Protein 4A6H (pdb70)

B-factor: mean 25.06, std 12.43, range [6.2, 83.82]

Sequence (429 aa):
HPFTEIKSGFLERRSKFLKSYSKGYYVLTPNFLHEFKTADRKKDLVPVMSLALSECTVTEHSRKNSDAKFVLHAKQNGIIRRGHNWVFKADSYESMMSWFDNLKILTSHPFTEIKSGFLERRSKFLKSYSKGYYVLTPNFLHEFKTADRKKDLVPVMSLALSECTVTEHSRKNSDAKFVLHAKQNGIIRRGHNWVFKADSYESMMSWFDNLKILTSFTEIKSGFLERRSKFLKSYSKGYYVLTPNFLHEFKTADRKKDLVPVMSLALSECTVTEHSRKNSSDAKFVLHAKQNGIIRRGHNWVFKADSYESMMSWFDNLKILTSPFTEIKSGFLERRSKFLKSYSKGYYVLTPNFLHEFKTADRKKDLVPVMSLALSECTVTEHSRKSDAKFVLHAKQNGIIRRGHNWVFKADSYESMMSWFDNLKILTS

Radius of gyration: 22.87 Å; Cα contacts (8 Å, |Δi|>4): 1052; chains: 4; bounding box: 44×64×72 Å

CATH classification: 2.30.29.30

Secondary structure (DSSP, 8-state):
-----SEEEEEEEEETTTTEEEEEEEEE-SSEEEEESS--TTT--S-SEEEEGGGEEEEEEPPP----EEEEEESSSSSS-TT-EEEEE-SSHHHHHHHHHHHHHH--/-----SEEEEEEEEETTTTEEEEEEEEE-SSEEEEESS--TTT--S-SEEEEGGGEEEEEEPPP----EEEEEESSSSSS-TT-EEEEE-SSHHHHHHHHHHHHHH--/---SEEEEEEEEETTTTEEEEEEEEE-SSEEEEESSS-TTT--S-SEEEEGGGEEEEEEPPP-----EEEEEESSSSSS-TT-EEEEE-SSHHHHHHHHHHHHHHH-/----SEEEEEEEEETTTTEEEEEEEEE-SSEEEEESSS-TTT--S-SEEEEGGGEEEEEE------EEEEEESSSSSS-TT-EEEEE-SSHHHHHHHHHHHHHHH-

Nearest PDB structures (foldseek):
  4a6h-assembly1_B  TM=1.009E+00  e=3.354E-21  Saccharomyces cerevisiae
  4a5k-assembly1_C  TM=9.969E-01  e=6.074E-20  Saccharomyces cerevisiae
  4a6h-assembly1_C  TM=9.975E-01  e=1.655E-19  Saccharomyces cerevisiae
  4a6h-assembly1_D  TM=9.930E-01  e=2.187E-19  Saccharomyces cerevisiae
  4a6f-assembly1_A-2  TM=9.660E-01  e=4.427E-18  Saccharomyces cerevisiae

InterPro domains:
  IPR001849 Pleckstrin homology domain [PS50003] (468-581)
  IPR001849 Pleckstrin homology domain [SM00233] (469-583)
  IPR011993 PH-like domain superfamily [G3DSA:2.30.29.30] (464-583)
  IPR027267 AH/BAR domain superfamily [G3DSA:1.20.1270.60] (186-441)
  IPR027267 AH/BAR domain superfamily [SSF103657] (261-440)
  IPR043453 Slm1, PH domain [cd13311] (467-581)
  IPR046868 SLM1/RGC1-like, BAR-like domain [PF20400] (261-441)
  IPR046869 SLM1/RGC1-like, PH domain [PF20399] (459-532)

Solvent-accessible surface area: 21248 Å² total; per-residue (Å²): 81,30,38,3,65,18,46,34,16,89,1,53,45,101,23,158,173,119,187,53,68,39,139,2,41,0,13,0,4,12,25,13,0,2,14,6,159,68,44,67,64,122,146,37,12,59,19,63,19,6,5,15,4,71,31,7,31,18,76,114,62,22,214,110,158,97,36,2,59,1,19,0,47,2,90,50,73,36,60,8,170,135,39,68,76,58,25,0,46,9,123,35,48,111,27,0,40,39,4,18,29,15,0,29,3,26,14,41,90,31,26,2,56,19,45,33,17,94,2,53,42,101,26,90,176,127,163,54,69,39,141,1,24,0,0,0,3,6,31,15,0,2,10,0,148,54,42,65,50,130,147,17,6,58,19,93,19,7,4,13,4,71,21,7,31,18,74,115,66,20,192,98,137,99,39,2,50,1,20,0,46,3,85,37,80,37,60,7,175,136,40,99,79,60,25,0,44,9,122,40,50,102,28,0,39,39,4,17,30,15,0,30,3,3,15,38,96,1,63,34,46,38,17,94,2,56,52,89,38,144,174,142,174,54,66,65,140,2,25,0,14,0,7,3,9,1,0,2,18,6,166,63,44,74,82,158,62,27,14,57,18,78,21,8,6,6,4,23,9,5,36,13,74,117,53,21,203,97,112,127,93,23,3,66,1,21,0,45,2,91,39,97,36,61,8,158,98,39,66,71,61,22,0,47,10,124,40,48,97,27,0,39,42,4,18,68,24,0,74,65,8,13,105,48,113,14,62,51,47,39,17,93,1,56,53,83,36,140,172,141,171,55,65,65,142,3,36,0,21,0,6,7,11,1,0,3,19,20,120,67,50,70,71,127,109,30,15,58,18,83,21,8,4,6,3,22,8,6,33,17,77,112,54,22,204,164,99,51,3,62,1,19,0,47,3,87,39,88,26,55,7,151,102,41,100,71,59,24,0,46,9,119,40,50,95,28,0,40,41,3,11,70,24,0,120,66,9,12,103

GO terms:
  GO:0005546 phosphatidylinositol-4,5-bisphosphate binding (F, IDA)
  GO:0005886 plasma membrane (C, IDA)
  GO:0046625 sphingolipid binding (F, IDA)
  GO:0001558 regulation of cell growth (P, IGI)
  GO:0016197 endosomal transport (P, IGI)
  GO:0030036 actin cytoskeleton organization (P, IGI)
  GO:0051017 actin filament bundle assembly (P, IGI)
  GO:0072659 protein localization to plasma membrane (P, IGI)
  GO:0070941 eisosome assembly (P, IGI)
  GO:0005737 cytoplasm (C, HDA)
  GO:0005739 mitochondrion (C, HDA)
  GO:0005886 plasma membrane (C, HDA)
  GO:0001558 regulation of cell growth (P, IPI)
  GO:0030950 establishment or maintenance of actin cytoskeleton polarity (P, IPI)
  GO:0031929 TOR signaling (P, IPI)
  GO:0042802 identical protein binding (F, IPI)
  GO:0005515 protein binding (F, IPI)

Organism: Saccharomyces cerevisiae (strain ATCC 204508 / S288c) (NCBI:txid559292)

Foldseek 3Di:
DDDQFPDKAKKWKADPVVRDTDIFIWTDHLFWTFTWRDDPPPPGPDTPDTHGLQFKAWDDAADPPCRFKTKIAGCDDDPDHHGDIIMMGDPHNVVSVVVRVVSHVSRD/DDDQFPDKAKKWKADPVVRDTDIFIWTDHLFWTFTWRDDPPPPGPDTPDTHGLQFKAWDDAADAPCRFKTKIAGCDDDPDHHGDIIMMGDDHNVVSVVVNVVSHVSND/DAFDDKAKKWKADPVVRDTDIFIWTHHLFWTFTWRDPPCVPGPDTPDTHGLQQWAKDDAADAPCCRFKTKIAGCDDDVDHHGDIIMMGDDHNVVSVSVNVVSNVSND/DDAFDDKAKKWKADPVVRDTDIFIWTHGLFWTFTWRDPPCPPGPDTPDTHGLQQWAKDDAADQVRFKTKIAGCDDDVDHHGDIMMMGDDHNVVSVSVNVVSNVSND

Structure (mmCIF, N/CA/C/O backbone):
data_4A6H
#
_entry.id   4A6H
#
_cell.length_a   37.000
_cell.length_b   71.600
_cell.length_c   82.700
_cell.angle_alpha   90.00
_cell.angle_beta   90.00
_cell.angle_gamma   90.00
#
_symmetry.space_group_name_H-M   'P 1 21 1'
#
loop_
_entity.id
_entity.type
_entity.pdbx_description
1 polymer 'PHOSPHATIDYLINOSITOL 4,5-BISPHOSPHATE-BINDING PROTEIN SLM1'
2 non-polymer 'PHOSPHATE ION'
3 no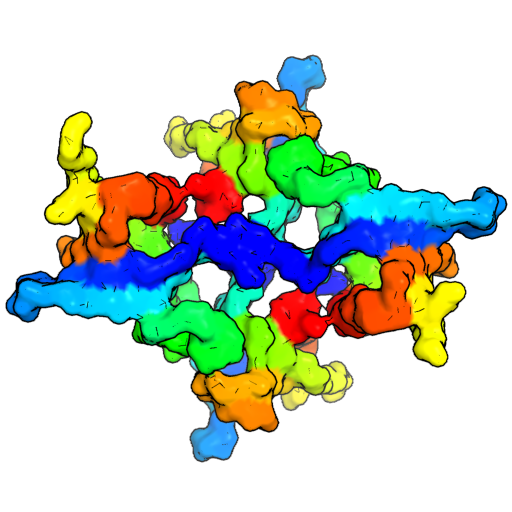n-polymer D-MYO-INOSITOL-4-PHOSPHATE
4 water water
#
loop_
_atom_site.group_PDB
_atom_site.id
_atom_site.type_symbol
_atom_site.label_atom_id
_atom_site.label_alt_id
_atom_site.label_comp_id
_atom_site.label_asym_id
_atom_site.label_entity_id
_atom_site.label_seq_id
_atom_site.pdbx_PDB_ins_code
_atom_site.Cartn_x
_atom_site.Cartn_y
_atom_site.Cartn_z
_atom_site.occupancy
_atom_site.B_iso_or_equiv
_atom_site.auth_seq_id
_atom_site.auth_comp_id
_atom_site.auth_asym_id
_atom_site.auth_atom_id
_atom_site.pdbx_PDB_model_num
ATOM 1 N N . HIS A 1 2 ? 10.275 5.076 6.892 1.00 34.67 465 HIS A N 1
ATOM 2 C CA . HIS A 1 2 ? 9.565 3.844 7.229 1.00 35.41 465 HIS A CA 1
ATOM 3 C C . HIS A 1 2 ? 9.281 3.708 8.729 1.00 35.04 465 HIS A C 1
ATOM 4 O O . HIS A 1 2 ? 9.787 2.787 9.371 1.00 36.70 465 HIS A O 1
ATOM 11 N N . PRO A 1 3 ? 8.455 4.610 9.295 1.00 31.94 466 PRO A N 1
ATOM 12 C CA . PRO A 1 3 ? 8.137 4.468 10.722 1.00 32.21 466 PRO A CA 1
ATOM 13 C C . PRO A 1 3 ? 7.306 3.214 10.937 1.00 20.08 466 PRO A C 1
ATOM 14 O O . PRO A 1 3 ? 6.683 2.736 9.985 1.00 25.44 466 PRO A O 1
ATOM 18 N N . PHE A 1 4 ? 7.284 2.717 12.165 1.00 24.18 467 PHE A N 1
ATOM 19 C CA . PHE A 1 4 ? 6.601 1.471 12.485 1.00 25.24 467 PHE A CA 1
ATOM 20 C C . PHE A 1 4 ? 6.355 1.437 13.984 1.00 26.45 467 PHE A C 1
ATOM 21 O O . PHE A 1 4 ? 7.241 1.791 14.775 1.00 24.47 467 PHE A O 1
ATOM 29 N N . THR A 1 5 ? 5.151 1.035 14.376 1.00 24.58 468 THR A N 1
ATOM 30 C CA . THR A 1 5 ? 4.746 1.019 15.782 1.00 28.61 468 THR A CA 1
ATOM 31 C C . THR A 1 5 ? 5.303 -0.213 16.518 1.00 26.98 468 THR A C 1
ATOM 32 O O . THR A 1 5 ? 4.573 -1.037 17.082 1.00 29.61 468 THR A O 1
ATOM 36 N N . GLU A 1 6 ? 6.622 -0.316 16.533 1.00 16.18 469 GLU A N 1
ATOM 37 C CA . GLU A 1 6 ? 7.275 -1.507 17.040 1.00 18.36 469 GLU A CA 1
ATOM 38 C C . GLU A 1 6 ? 7.450 -1.361 18.540 1.00 15.21 469 GLU A C 1
ATOM 39 O O . GLU A 1 6 ? 7.920 -0.328 19.003 1.00 17.84 469 GLU A O 1
ATOM 45 N N . ILE A 1 7 ? 7.037 -2.383 19.288 1.00 12.24 470 ILE A N 1
ATOM 46 C CA . ILE A 1 7 ? 7.268 -2.438 20.723 1.00 13.25 470 ILE A CA 1
ATOM 47 C C . ILE A 1 7 ? 8.573 -3.162 21.000 1.00 18.24 470 ILE A C 1
ATOM 48 O O . ILE A 1 7 ? 9.307 -2.795 21.914 1.00 21.56 470 ILE A O 1
ATOM 53 N N . LYS A 1 8 ? 8.863 -4.189 20.204 1.00 15.21 471 LYS A N 1
ATOM 54 C CA . LYS A 1 8 ? 10.123 -4.906 20.295 1.00 15.17 471 LYS A CA 1
ATOM 55 C C . LYS A 1 8 ? 10.406 -5.575 18.967 1.00 12.07 471 LYS A C 1
ATOM 56 O O . LYS A 1 8 ? 9.490 -5.974 18.273 1.00 14.69 471 LYS A O 1
ATOM 62 N N . SER A 1 9 ? 11.677 -5.707 18.606 1.00 14.65 472 SER A N 1
ATOM 63 C CA . SER A 1 9 ? 12.023 -6.438 17.400 1.00 15.33 472 SER A CA 1
ATOM 64 C C . SER A 1 9 ? 13.339 -7.171 17.613 1.00 15.82 472 SER A C 1
ATOM 65 O O . SER A 1 9 ? 14.171 -6.780 18.452 1.00 18.98 472 SER A O 1
ATOM 68 N N . GLY A 1 10 ? 13.526 -8.251 16.869 1.00 13.59 473 GLY A N 1
ATOM 69 C CA . GLY A 1 10 ? 14.757 -9.005 17.002 1.00 15.70 473 GLY A CA 1
ATOM 70 C C . GLY A 1 10 ? 14.593 -10.398 16.454 1.00 14.55 473 GLY A C 1
ATOM 71 O O . GLY A 1 10 ? 13.484 -10.803 16.103 1.00 13.02 473 GLY A O 1
ATOM 72 N N . PHE A 1 11 ? 15.701 -11.121 16.342 1.00 13.27 474 PHE A N 1
ATOM 73 C CA . PHE A 1 11 ? 15.668 -12.486 15.844 1.00 12.01 474 PHE A CA 1
ATOM 74 C C . PHE A 1 11 ? 15.237 -13.453 16.938 1.00 13.61 474 PHE A C 1
ATOM 75 O O . PHE A 1 11 ? 15.663 -13.329 18.099 1.00 16.01 474 PHE A O 1
ATOM 83 N N . LEU A 1 12 ? 14.371 -14.390 16.561 1.00 14.26 475 LEU A N 1
ATOM 84 C CA . LEU A 1 12 ? 14.012 -15.503 17.433 1.00 11.85 475 LEU A CA 1
ATOM 85 C C . LEU A 1 12 ? 14.084 -16.784 16.637 1.00 13.10 475 LEU A C 1
ATOM 86 O O . LEU A 1 12 ? 13.872 -16.783 15.425 1.00 14.61 475 LEU A O 1
ATOM 91 N N . GLU A 1 13 ? 14.344 -17.887 17.323 1.00 14.46 476 GLU A N 1
ATOM 92 C CA . GLU A 1 13 ? 14.246 -19.200 16.708 1.00 16.40 476 GLU A CA 1
ATOM 93 C C . GLU A 1 13 ? 12.972 -19.868 17.173 1.00 16.45 476 GLU A C 1
ATOM 94 O O . GLU A 1 13 ? 12.674 -19.875 18.361 1.00 18.66 476 GLU A O 1
ATOM 100 N N . ARG A 1 14 ? 12.200 -20.415 16.249 1.00 14.67 477 ARG A N 1
ATOM 101 C CA . ARG A 1 14 ? 10.951 -21.076 16.608 1.00 15.74 477 ARG A CA 1
ATOM 102 C C . ARG A 1 14 ? 11.142 -22.558 16.370 1.00 16.78 477 ARG A C 1
ATOM 103 O O . ARG A 1 14 ? 11.622 -22.959 15.312 1.00 18.48 477 ARG A O 1
ATOM 111 N N . ARG A 1 15 ? 10.795 -23.381 17.347 1.00 17.63 478 ARG A N 1
ATOM 112 C CA . ARG A 1 15 ? 10.970 -24.816 17.172 1.00 16.53 478 ARG A CA 1
ATOM 113 C C . ARG A 1 15 ? 9.825 -25.377 16.344 1.00 18.56 478 ARG A C 1
ATOM 114 O O . ARG A 1 15 ? 8.661 -25.038 16.555 1.00 20.73 478 ARG A O 1
ATOM 122 N N . SER A 1 16 ? 10.156 -26.220 15.372 1.00 17.98 479 SER A N 1
ATOM 123 C CA . SER A 1 16 ? 9.115 -26.932 14.657 1.00 21.66 479 SER A CA 1
ATOM 124 C C . SER A 1 16 ? 9.007 -28.346 15.197 1.00 19.26 479 SER A C 1
ATOM 125 O O . SER A 1 16 ? 9.979 -29.095 15.196 1.00 24.97 479 SER A O 1
ATOM 128 N N . LYS A 1 17 ? 7.808 -28.683 15.650 1.00 21.34 480 LYS A N 1
ATOM 129 C CA . LYS A 1 17 ? 7.490 -29.997 16.177 1.00 25.50 480 LYS A CA 1
ATOM 130 C C . LYS A 1 17 ? 7.620 -31.067 15.100 1.00 25.94 480 LYS A C 1
ATOM 131 O O . LYS A 1 17 ? 7.888 -32.234 15.397 1.00 31.53 480 LYS A O 1
ATOM 137 N N . PHE A 1 18 ? 7.446 -30.665 13.845 1.00 22.03 481 PHE A N 1
ATOM 138 C CA . PHE A 1 18 ? 7.499 -31.616 12.736 1.00 23.03 481 PHE A CA 1
ATOM 139 C C . PHE A 1 18 ? 8.879 -31.663 12.088 1.00 23.71 481 PHE A C 1
ATOM 140 O O . PHE A 1 18 ? 9.383 -32.740 11.792 1.00 25.76 481 PHE A O 1
ATOM 148 N N . LEU A 1 19 ? 9.502 -30.507 11.885 1.00 22.06 482 LEU A N 1
ATOM 149 C CA . LEU A 1 19 ? 10.838 -30.485 11.285 1.00 21.14 482 LEU A CA 1
ATOM 150 C C . LEU A 1 19 ? 11.936 -30.900 12.262 1.00 24.41 482 LEU A C 1
ATOM 151 O O . LEU A 1 19 ? 13.075 -31.146 11.856 1.00 28.04 482 LEU A O 1
ATOM 156 N N . LYS A 1 20 ? 11.595 -30.966 13.548 1.00 27.00 483 LYS A N 1
ATOM 157 C CA . LYS A 1 20 ? 12.567 -31.292 14.597 1.00 26.80 483 LYS A CA 1
ATOM 158 C C . LYS A 1 20 ? 13.807 -30.404 14.512 1.00 30.47 483 LYS A C 1
ATOM 159 O O . LYS A 1 20 ? 14.939 -30.868 14.636 1.00 34.29 483 LYS A O 1
ATOM 165 N N . SER A 1 21 ? 13.573 -29.111 14.317 1.00 23.93 484 SER A N 1
ATOM 166 C CA . SER A 1 21 ? 14.648 -28.143 14.216 1.00 22.11 484 SER A CA 1
ATOM 167 C C . SER A 1 21 ? 14.101 -26.756 14.507 1.00 19.81 484 SER A C 1
ATOM 168 O O . SER A 1 21 ? 12.891 -26.549 14.563 1.00 21.43 484 SER A O 1
ATOM 171 N N . TYR A 1 22 ? 15.010 -25.815 14.715 1.00 21.05 485 TYR A N 1
ATOM 172 C CA . TYR A 1 22 ? 14.637 -24.432 14.943 1.00 19.03 485 TYR A CA 1
ATOM 173 C C . TYR A 1 22 ? 14.709 -23.663 13.645 1.00 22.24 485 TYR A C 1
ATOM 174 O O . TYR A 1 22 ? 15.629 -23.855 12.854 1.00 25.52 485 TYR A O 1
ATOM 183 N N . SER A 1 23 ? 13.732 -22.801 13.424 1.00 20.14 486 SER A N 1
ATOM 184 C CA . SER A 1 23 ? 13.752 -21.915 12.275 1.00 23.46 486 SER A CA 1
ATOM 185 C C . SER A 1 23 ? 13.892 -20.496 12.774 1.00 20.80 486 SER A C 1
ATOM 186 O O . SER A 1 23 ? 13.089 -20.037 13.583 1.00 19.09 486 SER A O 1
ATOM 189 N N . LYS A 1 24 ? 14.920 -19.804 12.308 1.00 17.96 487 LYS A N 1
ATOM 190 C CA . LYS A 1 24 ? 15.140 -18.438 12.744 1.00 18.91 487 LYS A CA 1
ATOM 191 C C . LYS A 1 24 ? 14.414 -17.464 11.830 1.00 18.34 487 LYS A C 1
ATOM 192 O O . LYS A 1 24 ? 14.388 -17.640 10.609 1.00 21.43 487 LYS A O 1
ATOM 198 N N . GLY A 1 25 ? 13.817 -16.447 12.436 1.00 16.24 488 GLY A N 1
ATOM 199 C CA . GLY A 1 25 ? 13.138 -15.382 11.729 1.00 13.86 488 GLY A CA 1
ATOM 200 C C . GLY A 1 25 ? 13.365 -14.058 12.434 1.00 12.85 488 GLY A C 1
ATOM 201 O O . GLY A 1 25 ? 13.889 -14.017 13.559 1.00 13.23 488 GLY A O 1
ATOM 202 N N . TYR A 1 26 ? 12.984 -12.975 11.766 1.00 13.46 489 TYR A N 1
ATOM 203 C CA . TYR A 1 26 ? 13.053 -11.653 12.355 1.00 13.41 489 TYR A CA 1
ATOM 204 C C . TYR A 1 26 ? 11.664 -11.250 12.822 1.00 13.20 489 TYR A C 1
ATOM 205 O O . TYR A 1 26 ? 10.734 -11.122 12.023 1.00 13.07 489 TYR A O 1
ATOM 214 N N . TYR A 1 27 ? 11.524 -11.072 14.127 1.00 11.22 490 TYR A N 1
ATOM 215 C CA . TYR A 1 27 ? 10.206 -10.863 14.708 1.00 11.70 490 TYR A CA 1
ATOM 216 C C . TYR A 1 27 ? 9.988 -9.423 15.111 1.00 12.77 490 TYR A C 1
ATOM 217 O O . TYR A 1 27 ? 10.908 -8.754 15.582 1.00 12.61 490 TYR A O 1
ATOM 226 N N . VAL A 1 28 ? 8.755 -8.949 14.907 1.00 12.01 491 VAL A N 1
ATOM 227 C CA . VAL A 1 28 ? 8.398 -7.593 15.295 1.00 11.48 491 VAL A CA 1
ATOM 228 C C . VAL A 1 28 ? 7.088 -7.641 16.058 1.00 10.54 491 VAL A C 1
ATOM 229 O O . VAL A 1 28 ? 6.070 -8.094 15.514 1.00 12.96 491 VAL A O 1
ATOM 233 N N . LEU A 1 29 ? 7.119 -7.171 17.297 1.00 11.59 492 LEU A N 1
ATOM 234 C CA . LEU A 1 29 ? 5.943 -7.121 18.155 1.00 10.90 492 LEU A CA 1
ATOM 235 C C . LEU A 1 29 ? 5.282 -5.756 18.063 1.00 15.06 492 LEU A C 1
ATOM 236 O O . LEU A 1 29 ? 5.932 -4.748 18.290 1.00 13.93 492 LEU A O 1
ATOM 241 N N . THR A 1 30 ? 3.998 -5.727 17.722 1.00 13.96 493 THR A N 1
ATOM 242 C CA . THR A 1 30 ? 3.190 -4.502 17.778 1.00 15.54 493 THR A CA 1
ATOM 243 C C . THR A 1 30 ? 2.083 -4.689 18.821 1.00 15.08 493 THR A C 1
ATOM 244 O O . THR A 1 30 ? 1.941 -5.755 19.389 1.00 15.16 493 THR A O 1
ATOM 248 N N . PRO A 1 31 ? 1.269 -3.653 19.066 1.00 20.23 494 PRO A N 1
ATOM 249 C CA . PRO A 1 31 ? 0.179 -3.935 20.009 1.00 20.29 494 PRO A CA 1
ATOM 250 C C . PRO A 1 31 ? -0.831 -4.984 19.523 1.00 20.24 494 PRO A C 1
ATOM 251 O O . PRO A 1 31 ? -1.589 -5.503 20.343 1.00 25.48 494 PRO A O 1
ATOM 255 N N . ASN A 1 32 ? -0.841 -5.294 18.228 1.00 16.36 495 ASN A N 1
ATOM 256 C CA . ASN A 1 32 ? -1.844 -6.193 17.661 1.00 15.40 495 ASN A CA 1
ATOM 257 C C . ASN A 1 32 ? -1.318 -7.575 17.304 1.00 13.19 495 ASN A C 1
ATOM 258 O O . ASN A 1 32 ? -2.046 -8.558 17.384 1.00 14.52 495 ASN A O 1
ATOM 263 N N . PHE A 1 33 ? -0.051 -7.653 16.896 1.00 12.42 496 PHE A N 1
ATOM 264 C CA . PHE A 1 33 ? 0.491 -8.884 16.332 1.00 12.67 496 PHE A CA 1
ATOM 265 C C . PHE A 1 33 ? 1.921 -9.123 16.746 1.00 12.51 496 PHE A C 1
ATOM 266 O O . PHE A 1 33 ? 2.669 -8.177 17.028 1.00 12.53 496 PHE A O 1
ATOM 274 N N . LEU A 1 34 ? 2.294 -10.401 16.781 1.00 10.96 497 LEU A N 1
ATOM 275 C CA . LEU A 1 34 ? 3.691 -10.771 16.660 1.00 10.80 497 LEU A CA 1
ATOM 276 C C . LEU A 1 34 ? 3.888 -11.165 15.193 1.00 12.90 497 LEU A C 1
ATOM 277 O O . LEU A 1 34 ? 3.335 -12.180 14.734 1.00 12.19 497 LEU A O 1
ATOM 282 N N . HIS A 1 35 ? 4.619 -10.332 14.443 1.00 11.90 498 HIS A N 1
ATOM 283 C CA . HIS A 1 35 ? 4.905 -10.610 13.048 1.00 12.63 498 HIS A CA 1
ATOM 284 C C . HIS A 1 35 ? 6.250 -11.273 12.904 1.00 11.77 498 HIS A C 1
ATOM 285 O O . HIS A 1 35 ? 7.194 -10.935 13.621 1.00 12.06 498 HIS A O 1
ATOM 292 N N . GLU A 1 36 ? 6.328 -12.216 11.976 1.00 11.80 499 GLU A N 1
ATOM 293 C CA . GLU A 1 36 ? 7.612 -12.763 11.533 1.00 11.78 499 GLU A CA 1
ATOM 294 C C . GLU A 1 36 ? 7.908 -12.309 10.119 1.00 12.42 499 GLU A C 1
ATOM 295 O O . GLU A 1 36 ? 7.031 -12.355 9.256 1.00 13.27 499 GLU A O 1
ATOM 301 N N . PHE A 1 37 ? 9.143 -11.872 9.901 1.00 12.43 500 PHE A N 1
ATOM 302 C CA . PHE A 1 37 ? 9.681 -11.592 8.568 1.00 12.35 500 PHE A CA 1
ATOM 303 C C . PHE A 1 37 ? 10.883 -12.489 8.317 1.00 13.52 500 PHE A C 1
ATOM 304 O O . PHE A 1 37 ? 11.554 -12.936 9.253 1.00 13.64 500 PHE A O 1
ATOM 312 N N . LYS A 1 38 ? 11.173 -12.744 7.052 1.00 15.67 501 LYS A N 1
ATOM 313 C CA . LYS A 1 38 ? 12.334 -13.554 6.720 1.00 16.03 501 LYS A CA 1
ATOM 314 C C . LYS A 1 38 ? 13.638 -12.863 7.099 1.00 18.05 501 LYS A C 1
ATOM 315 O O . LYS A 1 38 ? 14.613 -13.512 7.503 1.00 19.29 501 LYS A O 1
ATOM 321 N N . THR A 1 39 ? 13.668 -11.543 6.941 1.00 15.77 502 THR A N 1
ATOM 322 C CA . THR A 1 39 ? 14.867 -10.775 7.235 1.00 12.42 502 THR A CA 1
ATOM 323 C C . THR A 1 39 ? 14.569 -9.515 8.019 1.00 13.97 502 THR A C 1
ATOM 324 O O . THR A 1 39 ? 13.405 -9.154 8.237 1.00 14.82 502 THR A O 1
ATOM 328 N N . ALA A 1 40 ? 15.637 -8.836 8.425 1.00 13.24 503 ALA A N 1
ATOM 329 C CA . ALA A 1 40 ? 15.540 -7.618 9.203 1.00 11.87 503 ALA A CA 1
ATOM 330 C C . ALA A 1 40 ? 15.524 -6.363 8.349 1.00 13.93 503 ALA A C 1
ATOM 331 O O . ALA A 1 40 ? 15.663 -5.263 8.876 1.00 18.31 503 ALA A O 1
ATOM 333 N N . ASP A 1 41 ? 15.348 -6.502 7.041 1.00 15.45 504 ASP A N 1
ATOM 334 C CA . ASP A 1 41 ? 15.368 -5.311 6.190 1.00 17.18 504 ASP A CA 1
ATOM 335 C C . ASP A 1 41 ? 14.055 -4.528 6.339 1.00 16.59 504 ASP A C 1
ATOM 336 O O . ASP A 1 41 ? 13.101 -4.771 5.609 1.00 21.02 504 ASP A O 1
ATOM 341 N N . ARG A 1 42 ? 14.051 -3.592 7.293 1.00 18.50 505 ARG A N 1
ATOM 342 C CA . ARG A 1 42 ? 12.853 -2.850 7.713 1.00 22.23 505 ARG A CA 1
ATOM 343 C C . ARG A 1 42 ? 12.338 -1.904 6.644 1.00 22.26 505 ARG A C 1
ATOM 344 O O . ARG A 1 42 ? 11.228 -1.383 6.755 1.00 26.78 505 ARG A O 1
ATOM 346 N N . LYS A 1 43 ? 13.152 -1.670 5.621 1.00 20.72 506 LYS A N 1
ATOM 347 C CA . LYS A 1 43 ? 12.778 -0.749 4.554 1.00 23.97 506 LYS A CA 1
ATOM 348 C C . LYS A 1 43 ? 12.235 -1.462 3.324 1.00 25.03 506 LYS A C 1
ATOM 349 O O . LYS A 1 43 ? 11.514 -0.855 2.531 1.00 30.03 506 LYS A O 1
ATOM 355 N N . LYS A 1 44 ? 12.558 -2.743 3.161 1.00 26.28 507 LYS A N 1
ATOM 356 C CA . LYS A 1 44 ? 12.170 -3.462 1.944 1.00 23.79 507 LYS A CA 1
ATOM 357 C C . LYS A 1 44 ? 11.442 -4.800 2.139 1.00 29.12 507 LYS A C 1
ATOM 358 O O . LYS A 1 44 ? 10.655 -5.202 1.282 1.00 32.97 507 LYS A O 1
ATOM 364 N N . ASP A 1 45 ? 11.700 -5.488 3.247 1.00 24.69 508 ASP A N 1
ATOM 365 C CA . ASP A 1 45 ? 11.094 -6.802 3.494 1.00 23.68 508 ASP A CA 1
ATOM 366 C C . ASP A 1 45 ? 9.893 -6.639 4.421 1.00 17.43 508 ASP A C 1
ATOM 367 O O . ASP A 1 45 ? 10.010 -6.793 5.621 1.00 22.99 508 ASP A O 1
ATOM 372 N N . LEU A 1 46 ? 8.753 -6.270 3.845 1.00 28.26 509 LEU A N 1
ATOM 373 C CA . LEU A 1 46 ? 7.603 -5.878 4.652 1.00 25.29 509 LEU A CA 1
ATOM 374 C C . LEU A 1 46 ? 6.317 -6.676 4.383 1.00 21.65 509 LEU A C 1
ATOM 375 O O . LEU A 1 46 ? 5.240 -6.234 4.768 1.00 24.36 509 LEU A O 1
ATOM 380 N N . VAL A 1 47 ? 6.431 -7.839 3.743 1.00 16.51 510 VAL A N 1
ATOM 381 C CA . VAL A 1 47 ? 5.340 -8.824 3.762 1.00 21.14 510 VAL A CA 1
ATOM 382 C C . VAL A 1 47 ? 5.599 -9.887 4.847 1.00 16.91 510 VAL A C 1
ATOM 383 O O . VAL A 1 47 ? 6.491 -10.715 4.707 1.00 17.45 510 VAL A O 1
ATOM 387 N N . PRO A 1 48 ? 4.811 -9.882 5.933 1.00 14.77 511 PRO A N 1
ATOM 388 C CA . PRO A 1 48 ? 5.107 -10.882 6.968 1.00 12.84 511 PRO A CA 1
ATOM 389 C C . PRO A 1 48 ? 4.998 -12.320 6.460 1.00 14.02 511 PRO A C 1
ATOM 390 O O . PRO A 1 48 ? 4.097 -12.624 5.666 1.00 17.00 511 PRO A O 1
ATOM 394 N N . VAL A 1 49 ? 5.864 -13.204 6.944 1.00 15.04 512 VAL A N 1
ATOM 395 C CA . VAL A 1 49 ? 5.672 -14.632 6.694 1.00 16.46 512 VAL A CA 1
ATOM 396 C C . VAL A 1 49 ? 4.452 -15.112 7.475 1.00 16.82 512 VAL A C 1
ATOM 397 O O . VAL A 1 49 ? 3.694 -15.972 7.012 1.00 19.73 512 VAL A O 1
ATOM 401 N N . MET A 1 50 ? 4.244 -14.537 8.656 1.00 13.84 513 MET A N 1
ATOM 402 C CA . MET A 1 50 ? 3.037 -14.812 9.422 1.00 16.64 513 MET A CA 1
ATOM 403 C C . MET A 1 50 ? 2.808 -13.691 10.417 1.00 15.77 513 MET A C 1
ATOM 404 O O . MET A 1 50 ? 3.739 -13.001 10.835 1.00 13.92 513 MET A O 1
ATOM 409 N N . SER A 1 51 ? 1.552 -13.520 10.804 1.00 13.81 514 SER A N 1
ATOM 410 C CA . SER A 1 51 ? 1.166 -12.519 11.782 1.00 13.63 514 SER A CA 1
ATOM 411 C C . SER A 1 51 ? 0.275 -13.192 12.814 1.00 13.94 514 SER A C 1
ATOM 412 O O . SER A 1 51 ? -0.844 -13.626 12.499 1.00 16.79 514 SER A O 1
ATOM 415 N N . LEU A 1 52 ? 0.777 -13.279 14.038 1.00 11.14 515 LEU A N 1
ATOM 416 C CA . LEU A 1 52 ? 0.081 -13.956 15.125 1.00 11.91 515 LEU A CA 1
ATOM 417 C C . LEU A 1 52 ? -0.710 -12.955 15.950 1.00 15.40 515 LEU A C 1
ATOM 418 O O . LEU A 1 52 ? -0.130 -12.104 16.627 1.00 14.34 515 LEU A O 1
ATOM 423 N N . ALA A 1 53 ? -2.036 -13.068 15.916 1.00 14.02 516 ALA A N 1
ATOM 424 C CA . ALA A 1 53 ? -2.898 -12.124 16.623 1.00 15.20 516 ALA A CA 1
ATOM 425 C C . ALA A 1 53 ? -2.776 -12.274 18.137 1.00 15.23 516 ALA A C 1
ATOM 426 O O . ALA A 1 53 ? -3.071 -13.332 18.672 1.00 15.75 516 ALA A O 1
ATOM 428 N N . LEU A 1 54 ? -2.374 -11.208 18.820 1.00 14.36 517 LEU A N 1
ATOM 429 C CA . LEU A 1 54 ? -2.119 -11.270 20.248 1.00 14.66 517 LEU A CA 1
ATOM 430 C C . LEU A 1 54 ? -3.411 -11.467 21.043 1.00 15.49 517 LEU A C 1
ATOM 431 O O . LEU A 1 54 ? -3.372 -11.997 22.146 1.00 17.07 517 LEU A O 1
ATOM 436 N N . SER A 1 55 ? -4.535 -11.062 20.459 1.00 15.37 518 SER A N 1
ATOM 437 C CA . SER A 1 55 ? -5.833 -11.150 21.126 1.00 14.43 518 SER A CA 1
ATOM 438 C C . SER A 1 55 ? -6.178 -12.593 21.443 1.00 15.84 518 SER A C 1
ATOM 439 O O . SER A 1 55 ? -7.004 -12.863 22.315 1.00 21.65 518 SER A O 1
ATOM 442 N N . GLU A 1 56 ? -5.562 -13.529 20.730 1.00 16.48 519 GLU A N 1
ATOM 443 C CA . GLU A 1 56 ? -5.876 -14.933 20.949 1.00 18.33 519 GLU A CA 1
ATOM 444 C C . GLU A 1 56 ? -4.655 -15.788 21.253 1.00 18.95 519 GLU A C 1
ATOM 445 O O . GLU A 1 56 ? -4.671 -16.998 21.035 1.00 22.59 519 GLU A O 1
ATOM 451 N N . CYS A 1 57 ? -3.608 -15.152 21.773 1.00 16.56 520 CYS A N 1
ATOM 452 C CA . CYS A 1 57 ? -2.428 -15.862 22.249 1.00 18.38 520 CYS A CA 1
ATOM 453 C C . CYS A 1 57 ? -2.130 -15.502 23.687 1.00 18.96 520 CYS A C 1
ATOM 454 O O . CYS A 1 57 ? -2.517 -14.439 24.169 1.00 19.80 520 CYS A O 1
ATOM 457 N N . THR A 1 58 ? -1.441 -16.403 24.373 1.00 15.96 521 THR A N 1
ATOM 458 C CA . THR A 1 58 ? -0.893 -16.119 25.692 1.00 16.31 521 THR A CA 1
ATOM 459 C C . THR A 1 58 ? 0.533 -16.646 25.778 1.00 18.31 521 THR A C 1
ATOM 460 O O . THR A 1 58 ? 0.945 -17.477 24.969 1.00 19.93 521 THR A O 1
ATOM 464 N N . VAL A 1 59 ? 1.303 -16.148 26.741 1.00 16.13 522 VAL A N 1
ATOM 465 C CA . VAL A 1 59 ? 2.593 -16.753 27.037 1.00 17.21 522 VAL A CA 1
ATOM 466 C C . VAL A 1 59 ? 2.488 -17.456 28.373 1.00 17.79 522 VAL A C 1
ATOM 467 O O . VAL A 1 59 ? 2.020 -16.886 29.367 1.00 21.45 522 VAL A O 1
ATOM 471 N N . THR A 1 60 ? 2.893 -18.716 28.391 1.00 15.31 523 THR A N 1
ATOM 472 C CA . THR A 1 60 ? 2.599 -19.553 29.535 1.00 18.39 523 THR A CA 1
ATOM 473 C C . THR A 1 60 ? 3.858 -19.807 30.354 1.00 23.27 523 THR A C 1
ATOM 474 O O . THR A 1 60 ? 4.014 -19.268 31.451 1.00 38.22 523 THR A O 1
ATOM 478 N N . GLU A 1 61 ? 4.765 -20.612 29.829 1.00 19.27 524 GLU A N 1
ATOM 479 C CA . GLU A 1 61 ? 5.971 -20.917 30.573 1.00 20.94 524 GLU A CA 1
ATOM 480 C C . GLU A 1 61 ? 7.224 -20.383 29.907 1.00 17.93 524 GLU A C 1
ATOM 481 O O . GLU A 1 61 ? 7.221 -20.023 28.717 1.00 17.31 524 GLU A O 1
ATOM 487 N N . HIS A 1 62 ? 8.287 -20.315 30.692 1.00 16.68 525 HIS A N 1
ATOM 488 C CA . HIS A 1 62 ? 9.592 -19.964 30.192 1.00 14.37 525 HIS A CA 1
ATOM 489 C C . HIS A 1 62 ? 10.686 -20.656 30.984 1.00 19.71 525 HIS A C 1
ATOM 490 O O . HIS A 1 62 ? 10.463 -21.175 32.085 1.00 19.04 525 HIS A O 1
ATOM 497 N N . SER A 1 63 ? 11.875 -20.677 30.410 1.00 16.80 526 SER A N 1
ATOM 498 C CA . SER A 1 63 ? 13.014 -21.291 31.065 1.00 16.90 526 SER A CA 1
ATOM 499 C C . SER A 1 63 ? 13.313 -20.619 32.393 1.00 16.83 526 SER A C 1
ATOM 500 O O . SER A 1 63 ? 13.123 -19.416 32.543 1.00 20.92 526 SER A O 1
ATOM 503 N N . ARG A 1 64 ? 13.805 -21.402 33.345 1.00 24.81 527 ARG A N 1
ATOM 504 C CA . ARG A 1 64 ? 14.436 -20.828 34.524 1.00 27.21 527 ARG A CA 1
ATOM 505 C C . ARG A 1 64 ? 15.906 -20.566 34.200 1.00 24.88 527 ARG A C 1
ATOM 506 O O . ARG A 1 64 ? 16.528 -21.332 33.464 1.00 25.91 527 ARG A O 1
ATOM 514 N N . LYS A 1 65 ? 16.463 -19.484 34.738 1.00 27.70 528 LYS A N 1
ATOM 515 C CA . LYS A 1 65 ? 17.843 -19.132 34.421 1.00 25.45 528 LYS A CA 1
ATOM 516 C C . LYS A 1 65 ? 18.829 -20.195 34.901 1.00 28.37 528 LYS A C 1
ATOM 517 O O . LYS A 1 65 ? 18.591 -20.880 35.900 1.00 28.91 528 LYS A O 1
ATOM 523 N N . ASN A 1 66 ? 19.932 -20.325 34.173 1.00 30.79 529 ASN A N 1
ATOM 524 C CA . ASN A 1 66 ? 20.979 -21.279 34.518 1.00 38.78 529 ASN A CA 1
ATOM 525 C C . ASN A 1 66 ? 20.470 -22.716 34.511 1.00 46.18 529 ASN A C 1
ATOM 526 O O . ASN A 1 66 ? 20.211 -23.284 33.449 1.00 52.04 529 ASN A O 1
ATOM 531 N N . SER A 1 76 ? 19.793 -24.696 26.649 1.00 40.92 539 SER A N 1
ATOM 532 C CA . SER A 1 76 ? 19.436 -23.283 26.579 1.00 28.69 539 SER A CA 1
ATOM 533 C C . SER A 1 76 ? 18.455 -22.912 27.686 1.00 29.55 539 SER A C 1
ATOM 534 O O . SER A 1 76 ? 17.522 -23.665 27.963 1.00 34.46 539 SER A O 1
ATOM 537 N N . ASP A 1 77 ? 18.673 -21.756 28.316 1.00 23.82 540 ASP A N 1
ATOM 538 C CA . ASP A 1 77 ? 17.749 -21.213 29.313 1.00 24.12 540 ASP A CA 1
ATOM 539 C C . ASP A 1 77 ? 17.045 -19.958 28.780 1.00 24.26 540 ASP A C 1
ATOM 540 O O . ASP A 1 77 ? 16.735 -19.030 29.533 1.00 22.71 540 ASP A O 1
ATOM 545 N N . ALA A 1 78 ? 16.781 -19.947 27.476 1.00 20.17 541 ALA A N 1
ATOM 546 C CA . ALA A 1 78 ? 16.303 -18.752 26.798 1.00 16.60 541 ALA A CA 1
ATOM 547 C C . ALA A 1 78 ? 15.053 -19.045 25.989 1.00 14.89 541 ALA A C 1
ATOM 548 O O . ALA A 1 78 ? 14.812 -18.418 24.944 1.00 15.14 541 ALA A O 1
ATOM 550 N N . LYS A 1 79 ? 14.232 -19.966 26.491 1.00 16.19 542 LYS A N 1
ATOM 551 C CA . LYS A 1 79 ? 13.034 -20.398 25.767 1.00 15.88 542 LYS A CA 1
ATOM 552 C C . LYS A 1 79 ? 11.745 -19.939 26.432 1.00 13.31 542 LYS A C 1
ATOM 553 O O . LYS A 1 79 ? 11.698 -19.753 27.653 1.00 13.61 542 LYS A O 1
ATOM 559 N N . PHE A 1 80 ? 10.700 -19.755 25.627 1.00 13.60 543 PHE A N 1
ATOM 560 C CA . PHE A 1 80 ? 9.363 -19.508 26.149 1.00 14.26 543 PHE A CA 1
ATOM 561 C C . PHE A 1 80 ? 8.301 -20.142 25.267 1.00 14.59 543 PHE A C 1
ATOM 562 O O . PHE A 1 80 ? 8.566 -20.501 24.116 1.00 14.66 543 PHE A O 1
ATOM 570 N N . VAL A 1 81 ? 7.101 -20.287 25.821 1.00 13.92 544 VAL A N 1
ATOM 571 C CA . VAL A 1 81 ? 5.989 -20.908 25.120 1.00 16.25 544 VAL A CA 1
ATOM 572 C C . VAL A 1 81 ? 4.884 -19.906 24.848 1.00 15.71 544 VAL A C 1
ATOM 573 O O . VAL A 1 81 ? 4.455 -19.168 25.748 1.00 15.51 544 VAL A O 1
ATOM 577 N N . LEU A 1 82 ? 4.435 -19.890 23.598 1.00 15.37 545 LEU A N 1
ATOM 578 C CA . LEU A 1 82 ? 3.293 -19.101 23.154 1.00 14.65 545 LEU A CA 1
ATOM 579 C C . LEU A 1 82 ? 2.145 -20.070 22.908 1.00 17.39 545 LEU A C 1
ATOM 580 O O . LEU A 1 82 ? 2.278 -21.014 22.131 1.00 18.12 545 LEU A O 1
ATOM 585 N N . HIS A 1 83 ? 1.021 -19.834 23.584 1.00 17.08 546 HIS A N 1
ATOM 586 C CA . HIS A 1 83 ? -0.138 -20.723 23.538 1.00 17.82 546 HIS A CA 1
ATOM 587 C C . HIS A 1 83 ? -1.270 -20.104 22.725 1.00 16.81 546 HIS A C 1
ATOM 588 O O . HIS A 1 83 ? -1.555 -18.921 22.875 1.00 18.56 546 HIS A O 1
ATOM 595 N N . ALA A 1 84 ? -1.914 -20.895 21.867 1.00 18.96 547 ALA A N 1
ATOM 596 C CA . ALA A 1 84 ? -3.051 -20.405 21.085 1.00 19.06 547 ALA A CA 1
ATOM 597 C C . ALA A 1 84 ? -4.390 -20.683 21.763 1.00 19.52 547 ALA A C 1
ATOM 598 O O . ALA A 1 84 ? -4.691 -21.821 22.134 1.00 22.78 547 ALA A O 1
ATOM 600 N N . LYS A 1 85 ? -5.204 -19.642 21.897 1.00 20.79 548 LYS A N 1
ATOM 601 C CA . LYS A 1 85 ? -6.514 -19.759 22.531 1.00 21.92 548 LYS A CA 1
ATOM 602 C C . LYS A 1 85 ? -7.580 -20.036 21.486 1.00 25.35 548 LYS A C 1
ATOM 603 O O . LYS A 1 85 ? -8.708 -20.406 21.817 1.00 28.74 548 LYS A O 1
ATOM 609 N N . GLN A 1 86 ? -7.216 -19.858 20.221 1.00 21.35 549 GLN A N 1
ATOM 610 C CA . GLN A 1 86 ? -8.157 -20.014 19.130 1.00 20.90 549 GLN A CA 1
ATOM 611 C C . GLN A 1 86 ? -7.439 -20.486 17.875 1.00 23.25 549 GLN A C 1
ATOM 612 O O . GLN A 1 86 ? -6.229 -20.300 17.737 1.00 23.15 549 GLN A O 1
ATOM 618 N N . ASN A 1 87 ? -8.184 -21.093 16.958 1.00 23.74 550 ASN A N 1
ATOM 619 C CA . ASN A 1 87 ? -7.623 -21.492 15.674 1.00 23.95 550 ASN A CA 1
ATOM 620 C C . ASN A 1 87 ? -7.213 -20.283 14.846 1.00 23.48 550 ASN A C 1
ATOM 621 O O . ASN A 1 87 ? -8.018 -19.394 14.583 1.00 26.15 550 ASN A O 1
ATOM 626 N N . GLY A 1 88 ? -5.956 -20.259 14.429 1.00 22.06 551 GLY A N 1
ATOM 627 C CA . GLY A 1 88 ? -5.453 -19.216 13.555 1.00 22.53 551 GLY A CA 1
ATOM 628 C C . GLY A 1 88 ? -4.242 -19.768 12.831 1.00 27.45 551 GLY A C 1
ATOM 629 O O . GLY A 1 88 ? -4.351 -20.742 12.091 1.00 23.71 551 GLY A O 1
ATOM 630 N N . ILE A 1 89 ? -3.083 -19.158 13.058 1.00 21.67 552 ILE A N 1
ATOM 631 C CA . ILE A 1 89 ? -1.823 -19.698 12.562 1.00 21.02 552 ILE A CA 1
ATOM 632 C C . ILE A 1 89 ? -1.536 -21.002 13.293 1.00 25.98 552 ILE A C 1
ATOM 633 O O . ILE A 1 89 ? -0.999 -21.952 12.712 1.00 25.91 552 ILE A O 1
ATOM 638 N N . ILE A 1 90 ? -1.920 -21.032 14.567 1.00 20.57 553 ILE A N 1
ATOM 639 C CA . ILE A 1 90 ? -1.742 -22.192 15.435 1.00 22.36 553 ILE A CA 1
ATOM 640 C C . ILE A 1 90 ? -3.126 -22.762 15.749 1.00 25.44 553 ILE A C 1
ATOM 641 O O . ILE A 1 90 ? -4.089 -22.008 15.898 1.00 24.43 553 ILE A O 1
ATOM 646 N N . ARG A 1 91 ? -3.234 -24.087 15.834 1.00 23.77 554 ARG A N 1
ATOM 647 C CA . ARG A 1 91 ? -4.493 -24.722 16.229 1.00 23.00 554 ARG A CA 1
ATOM 648 C C . ARG A 1 91 ? -4.836 -24.377 17.675 1.00 26.77 554 ARG A C 1
ATOM 649 O O . ARG A 1 91 ? -3.949 -24.284 18.522 1.00 22.16 554 ARG A O 1
ATOM 657 N N . ARG A 1 92 ? -6.122 -24.187 17.960 1.00 23.91 555 ARG A N 1
ATOM 658 C CA . ARG A 1 92 ? -6.562 -23.871 19.310 1.00 23.79 555 ARG A CA 1
ATOM 659 C C . ARG A 1 92 ? -6.005 -24.872 20.311 1.00 23.43 555 ARG A C 1
ATOM 660 O O . ARG A 1 92 ? -6.107 -26.085 20.107 1.00 27.30 555 ARG A O 1
ATOM 668 N N . GLY A 1 93 ? -5.407 -24.365 21.384 1.00 22.50 556 GLY A N 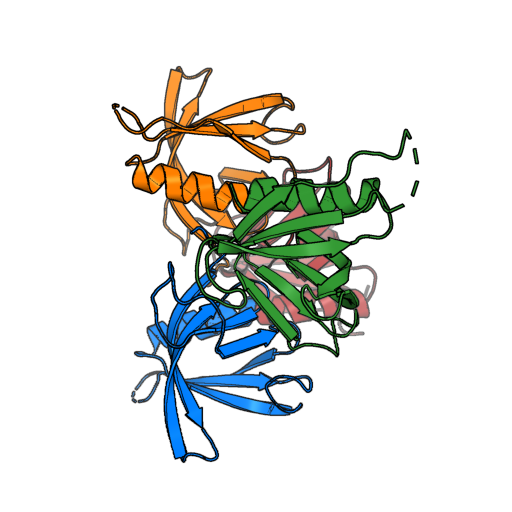1
ATOM 669 C CA . GLY A 1 93 ? -4.899 -25.216 22.444 1.00 24.20 556 GLY A CA 1
ATOM 670 C C . GLY A 1 93 ? -3.486 -25.726 22.214 1.00 23.57 556 GLY A C 1
ATOM 671 O O . GLY A 1 93 ? -2.921 -26.427 23.065 1.00 27.49 556 GLY A O 1
ATOM 672 N N . HIS A 1 94 ? -2.909 -25.381 21.068 1.00 21.20 557 HIS A N 1
ATOM 673 C CA . HIS A 1 94 ? -1.555 -25.818 20.746 1.00 22.82 557 HIS A CA 1
ATOM 674 C C . HIS A 1 94 ? -0.511 -24.776 21.157 1.00 21.30 557 HIS A C 1
ATOM 675 O O . HIS A 1 94 ? -0.850 -23.647 21.546 1.00 19.74 557 HIS A O 1
ATOM 682 N N . ASN A 1 95 ? 0.758 -25.163 21.071 1.00 20.73 558 ASN A N 1
ATOM 683 C CA . ASN A 1 95 ? 1.827 -24.402 21.708 1.00 20.70 558 ASN A CA 1
ATOM 684 C C . ASN A 1 95 ? 3.076 -24.336 20.853 1.00 22.84 558 ASN A C 1
ATOM 685 O O . ASN A 1 95 ? 3.548 -25.350 20.348 1.00 30.69 558 ASN A O 1
ATOM 690 N N . TRP A 1 96 ? 3.607 -23.131 20.700 1.00 18.00 559 TRP A N 1
ATOM 691 C CA . TRP A 1 96 ? 4.842 -22.929 19.964 1.00 18.89 559 TRP A CA 1
ATOM 692 C C . TRP A 1 96 ? 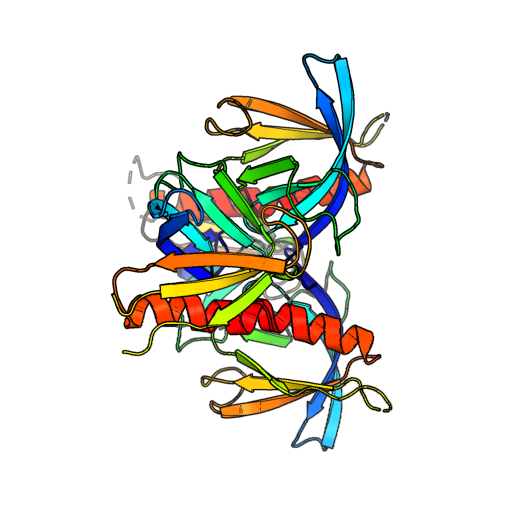5.960 -22.506 20.896 1.00 14.88 559 TRP A C 1
ATOM 693 O O . TRP A 1 96 ? 5.744 -21.754 21.849 1.00 16.80 559 TRP A O 1
ATOM 704 N N . VAL A 1 97 ? 7.160 -23.006 20.629 1.00 15.82 560 VAL A N 1
ATOM 705 C CA . VAL A 1 97 ? 8.291 -22.750 21.500 1.00 15.14 560 VAL A CA 1
ATOM 706 C C . VAL A 1 97 ? 9.272 -21.845 20.778 1.00 16.46 560 VAL A C 1
ATOM 707 O O . VAL A 1 97 ? 9.653 -22.126 19.634 1.00 14.55 560 VAL A O 1
ATOM 711 N N . PHE A 1 98 ? 9.642 -20.746 21.435 1.00 13.30 561 PHE A N 1
ATOM 712 C CA . PHE A 1 98 ? 10.595 -19.791 20.906 1.00 12.62 561 PHE A CA 1
ATOM 713 C C . PHE A 1 98 ? 11.868 -19.779 21.720 1.00 13.99 561 PHE A C 1
ATOM 714 O O . PHE A 1 98 ? 11.850 -19.999 22.928 1.00 15.45 561 PHE A O 1
ATOM 722 N N . LYS A 1 99 ? 12.978 -19.516 21.048 1.00 14.59 562 LYS A N 1
ATOM 723 C CA . LYS A 1 99 ? 14.265 -19.462 21.708 1.00 14.46 562 LYS A CA 1
ATOM 724 C C . LYS A 1 99 ? 14.982 -18.164 21.349 1.00 17.22 562 LYS A C 1
ATOM 725 O O . LYS A 1 99 ? 15.173 -17.854 20.175 1.00 15.47 562 LYS A O 1
ATOM 731 N N . ALA A 1 100 ? 15.394 -17.414 22.370 1.00 17.39 563 ALA A N 1
ATOM 732 C CA . ALA A 1 100 ? 16.119 -16.172 22.153 1.00 15.97 563 ALA A CA 1
ATOM 733 C C . ALA A 1 100 ? 17.602 -16.415 22.392 1.00 18.28 563 ALA A C 1
ATOM 734 O O . ALA A 1 100 ? 18.029 -17.546 22.656 1.00 20.56 563 ALA A O 1
ATOM 736 N N . ASP A 1 101 ? 18.381 -15.342 22.328 1.00 20.34 564 ASP A N 1
ATOM 737 C CA . ASP A 1 101 ? 19.834 -15.436 22.466 1.00 25.09 564 ASP A CA 1
ATOM 738 C C . ASP A 1 101 ? 20.308 -15.680 23.902 1.00 26.15 564 ASP A C 1
ATOM 739 O O . ASP A 1 101 ? 21.369 -16.261 24.122 1.00 26.42 564 ASP A O 1
ATOM 744 N N . SER A 1 102 ? 19.520 -15.229 24.870 1.00 20.96 565 SER A N 1
ATOM 745 C CA . SER A 1 102 ? 19.902 -15.300 26.276 1.00 22.19 565 SER A CA 1
ATOM 746 C C . SER A 1 102 ? 18.663 -15.299 27.153 1.00 19.08 565 SER A C 1
ATOM 747 O O . SER A 1 102 ? 17.571 -14.965 26.697 1.00 18.19 565 SER A O 1
ATOM 750 N N . TYR A 1 103 ? 18.840 -15.651 28.421 1.00 19.37 566 TYR A N 1
ATOM 751 C CA . TYR A 1 103 ? 17.750 -15.589 29.386 1.00 20.62 566 TYR A CA 1
ATOM 752 C C . TYR A 1 103 ? 17.169 -14.184 29.429 1.00 19.98 566 TYR A C 1
ATOM 753 O O . TYR A 1 103 ? 15.957 -14.007 29.410 1.00 19.34 566 TYR A O 1
ATOM 762 N N . GLU A 1 104 ? 18.043 -13.181 29.485 1.00 19.66 567 GLU A N 1
ATOM 763 C CA . GLU A 1 104 ? 17.598 -11.795 29.619 1.00 20.13 567 GLU A CA 1
ATOM 764 C C . GLU A 1 104 ? 16.778 -11.346 28.405 1.00 19.26 567 GLU A C 1
ATOM 765 O O . GLU A 1 104 ? 15.757 -10.675 28.556 1.00 21.09 567 GLU A O 1
ATOM 771 N N . SER A 1 105 ? 17.225 -11.718 27.208 1.00 18.42 568 SER A N 1
ATOM 772 C CA . SER A 1 105 ? 16.496 -11.364 26.000 1.00 17.94 568 SER A CA 1
ATOM 773 C C . SER A 1 105 ? 15.155 -12.078 25.993 1.00 17.72 568 SER A C 1
ATOM 774 O O . SER A 1 105 ? 14.126 -11.493 25.644 1.00 17.20 568 SER A O 1
ATOM 777 N N . MET A 1 106 ? 15.180 -13.356 26.361 1.00 16.64 569 MET A N 1
ATOM 778 C CA . MET A 1 106 ? 13.949 -14.126 26.419 1.00 16.77 569 MET A CA 1
ATOM 779 C C . MET A 1 106 ? 12.954 -13.454 27.358 1.00 14.57 569 MET A C 1
ATOM 780 O O . MET A 1 106 ? 11.764 -13.348 27.046 1.00 14.84 569 MET A O 1
ATOM 785 N N . MET A 1 107 ? 13.430 -12.982 28.508 1.00 15.08 570 MET A N 1
ATOM 786 C CA . MET A 1 107 ? 12.516 -12.389 29.469 1.00 15.20 570 MET A CA 1
ATOM 787 C C . MET A 1 107 ? 11.965 -11.054 28.973 1.00 16.78 570 MET A C 1
ATOM 788 O O . MET A 1 107 ? 10.825 -10.707 29.267 1.00 19.50 570 MET A O 1
ATOM 793 N N . SER A 1 108 ? 12.755 -10.323 28.199 1.00 16.54 571 SER A N 1
ATOM 794 C CA . SER A 1 108 ? 12.233 -9.113 27.563 1.00 17.19 571 SER A CA 1
ATOM 795 C C . SER A 1 108 ? 11.072 -9.443 26.611 1.00 15.93 571 SER A C 1
ATOM 796 O O . SER A 1 108 ? 10.029 -8.792 26.642 1.00 16.66 571 SER A O 1
ATOM 799 N N . TRP A 1 109 ? 11.247 -10.469 25.780 1.00 14.19 572 TRP A N 1
ATOM 800 C CA . TRP A 1 109 ? 10.165 -10.915 24.906 1.00 13.24 572 TRP A CA 1
ATOM 801 C C . TRP A 1 109 ? 8.963 -11.393 25.723 1.00 13.72 572 TRP A C 1
ATOM 802 O O . TRP A 1 109 ? 7.821 -11.023 25.440 1.00 13.16 572 TRP A O 1
ATOM 813 N N . PHE A 1 110 ? 9.228 -12.230 26.726 1.00 12.97 573 PHE A N 1
ATOM 814 C CA . PHE A 1 110 ? 8.173 -12.834 27.521 1.00 13.46 573 PHE A CA 1
ATOM 815 C C . PHE A 1 110 ? 7.352 -11.761 28.211 1.00 15.22 573 PHE A C 1
ATOM 816 O O . PHE A 1 110 ? 6.131 -11.774 28.130 1.00 15.31 573 PHE A O 1
ATOM 824 N N . ASP A 1 111 ? 8.018 -10.816 28.865 1.00 14.71 574 ASP A N 1
ATOM 825 C CA . ASP A 1 111 ? 7.275 -9.796 29.618 1.00 16.50 574 ASP A CA 1
ATOM 826 C C . ASP A 1 111 ? 6.538 -8.803 28.715 1.00 13.51 574 ASP A C 1
ATOM 827 O O . ASP A 1 111 ? 5.414 -8.393 29.023 1.00 17.94 574 ASP A O 1
ATOM 832 N N . ASN A 1 112 ? 7.145 -8.438 27.584 1.00 14.72 575 ASN A N 1
ATOM 833 C CA . ASN A 1 112 ? 6.464 -7.584 26.623 1.00 15.53 575 ASN A CA 1
ATOM 834 C C . ASN A 1 112 ? 5.228 -8.267 26.034 1.00 13.69 575 ASN A C 1
ATOM 835 O O . ASN A 1 112 ? 4.193 -7.638 25.856 1.00 16.37 575 ASN A O 1
ATOM 840 N N . LEU A 1 113 ? 5.316 -9.570 25.774 1.00 13.29 576 LEU A N 1
ATOM 841 C CA . LEU A 1 113 ? 4.158 -10.303 25.268 1.00 13.38 576 LEU A CA 1
ATOM 842 C C . LEU A 1 113 ? 3.088 -10.432 26.340 1.00 13.40 576 LEU A C 1
ATOM 843 O O . LEU A 1 113 ? 1.897 -10.266 26.061 1.00 15.33 576 LEU A O 1
ATOM 848 N N . LYS A 1 114 ? 3.525 -10.718 27.563 1.00 14.17 577 LYS A N 1
ATOM 849 C CA . LYS A 1 114 ? 2.618 -10.919 28.683 1.00 12.91 577 LYS A CA 1
ATOM 850 C C . LYS A 1 114 ? 1.718 -9.711 28.901 1.00 14.36 577 LYS A C 1
ATOM 851 O O . LYS A 1 114 ? 0.515 -9.870 29.086 1.00 16.16 577 LYS A O 1
ATOM 857 N N . ILE A 1 115 ? 2.280 -8.505 28.855 1.00 13.90 578 ILE A N 1
ATOM 858 C CA . ILE A 1 115 ? 1.450 -7.331 29.139 1.00 13.98 578 ILE A CA 1
ATOM 859 C C . ILE A 1 115 ? 0.508 -6.948 28.010 1.00 15.16 578 ILE A C 1
ATOM 860 O O . ILE A 1 115 ? -0.407 -6.151 28.214 1.00 16.92 578 ILE A O 1
ATOM 865 N N . LEU A 1 116 ? 0.696 -7.547 26.831 1.00 13.77 579 LEU A N 1
ATOM 866 C CA . LEU A 1 116 ? -0.191 -7.309 25.695 1.00 15.12 579 LEU A CA 1
ATOM 867 C C . LEU A 1 116 ? -1.214 -8.431 25.521 1.00 18.29 579 LEU A C 1
ATOM 868 O O . LEU A 1 116 ? -2.077 -8.353 24.641 1.00 20.15 579 LEU A O 1
ATOM 873 N N . THR A 1 117 ? -1.119 -9.472 26.348 1.00 16.82 580 THR A N 1
ATOM 874 C CA . THR A 1 117 ? -1.982 -10.650 26.213 1.00 20.87 580 THR A CA 1
ATOM 875 C C . THR A 1 117 ? -2.703 -11.049 27.506 1.00 23.75 580 THR A C 1
ATOM 876 O O . THR A 1 117 ? -3.030 -12.224 27.710 1.00 22.69 580 THR A O 1
ATOM 880 N N . SER A 1 118 ? -2.948 -10.085 28.386 1.00 16.39 581 SER A N 1
ATOM 881 C CA . SER A 1 118 ? -3.612 -10.390 29.650 1.00 19.48 581 SER A CA 1
ATOM 882 C C . SER A 1 118 ? -5.096 -10.686 29.458 1.00 29.77 581 SER A C 1
ATOM 883 O O . SER A 1 118 ? -5.705 -11.381 30.276 1.00 29.47 581 SER A O 1
ATOM 886 N N . HIS B 1 2 ? 10.318 -4.863 34.459 1.00 34.32 465 HIS B N 1
ATOM 887 C CA . HIS B 1 2 ? 9.577 -3.642 34.156 1.00 35.52 465 HIS B CA 1
ATOM 888 C C . HIS B 1 2 ? 9.262 -3.506 32.665 1.00 34.41 465 HIS B C 1
ATOM 889 O O . HIS B 1 2 ? 9.758 -2.587 32.010 1.00 36.04 465 HIS B O 1
ATOM 896 N N . PRO B 1 3 ? 8.430 -4.409 32.114 1.00 32.42 466 PRO B N 1
ATOM 897 C CA . PRO B 1 3 ? 8.119 -4.253 30.689 1.00 29.90 466 PRO B CA 1
ATOM 898 C C . PRO B 1 3 ? 7.280 -3.003 30.474 1.00 21.54 466 PRO B C 1
ATOM 899 O O . PRO B 1 3 ? 6.664 -2.509 31.424 1.00 25.42 466 PRO B O 1
ATOM 903 N N . PHE B 1 4 ? 7.258 -2.511 29.246 1.00 25.52 467 PHE B N 1
ATOM 904 C CA . PHE B 1 4 ? 6.578 -1.267 28.927 1.00 27.20 467 PHE B CA 1
ATOM 905 C C . PHE B 1 4 ? 6.356 -1.246 27.427 1.00 27.32 467 PHE B C 1
ATOM 906 O O . PHE B 1 4 ? 7.264 -1.550 26.648 1.00 27.68 467 PHE B O 1
ATOM 914 N N . THR B 1 5 ? 5.143 -0.917 27.014 1.00 24.19 468 THR B N 1
ATOM 915 C CA . THR B 1 5 ? 4.797 -0.912 25.600 1.00 30.31 468 THR B CA 1
ATOM 916 C C . THR B 1 5 ? 5.288 0.375 24.926 1.00 29.38 468 THR B C 1
ATOM 917 O O . THR B 1 5 ? 4.500 1.215 24.484 1.00 37.40 468 THR B O 1
ATOM 921 N N . GLU B 1 6 ? 6.606 0.513 24.843 1.00 15.76 469 GLU B N 1
ATOM 922 C CA . GLU B 1 6 ? 7.223 1.728 24.329 1.00 17.42 469 GLU B CA 1
ATOM 923 C C . GLU B 1 6 ? 7.456 1.587 22.835 1.00 14.34 469 GLU B C 1
ATOM 924 O O . GLU B 1 6 ? 7.941 0.558 22.380 1.00 18.03 469 GLU B O 1
ATOM 930 N N . ILE B 1 7 ? 7.063 2.604 22.072 1.00 12.31 470 ILE B N 1
ATOM 931 C CA . ILE B 1 7 ? 7.316 2.631 20.644 1.00 12.72 470 ILE B CA 1
ATOM 932 C C . ILE B 1 7 ? 8.610 3.378 20.366 1.00 18.40 470 ILE B C 1
ATOM 933 O O . ILE B 1 7 ? 9.339 3.044 19.436 1.00 22.53 470 ILE B O 1
ATOM 938 N N . LYS B 1 8 ? 8.897 4.388 21.179 1.00 15.16 471 LYS B N 1
ATOM 939 C CA . LYS B 1 8 ? 10.144 5.119 21.074 1.00 17.12 471 LYS B CA 1
ATOM 940 C C . LYS B 1 8 ? 10.419 5.809 22.395 1.00 13.63 471 LYS B C 1
ATOM 941 O O . LYS B 1 8 ? 9.498 6.216 23.089 1.00 14.17 471 LYS B O 1
ATOM 947 N N . SER B 1 9 ? 11.689 5.944 22.746 1.00 15.08 472 SER B N 1
ATOM 948 C CA . SER B 1 9 ? 12.054 6.676 23.947 1.00 15.70 472 SER B CA 1
ATOM 949 C C . SER B 1 9 ? 13.377 7.392 23.737 1.00 16.12 472 SER B C 1
ATOM 950 O O . SER B 1 9 ? 14.221 6.970 22.925 1.00 19.16 472 SER B O 1
ATOM 953 N N . GLY B 1 10 ? 13.557 8.482 24.468 1.00 15.50 473 GLY B N 1
ATOM 954 C CA . GLY B 1 10 ? 14.784 9.248 24.349 1.00 15.89 473 GLY B CA 1
ATOM 955 C C . GLY B 1 10 ? 14.602 10.637 24.902 1.00 13.75 473 GLY B C 1
ATOM 956 O O . GLY B 1 10 ? 13.487 11.041 25.245 1.00 13.56 473 GLY B O 1
ATOM 957 N N . PHE B 1 11 ? 15.707 11.360 25.017 1.00 13.20 474 PHE B N 1
ATOM 958 C CA . PHE B 1 11 ? 15.660 12.724 25.502 1.00 12.24 474 PHE B CA 1
ATOM 959 C C . PHE B 1 11 ? 15.225 13.683 24.403 1.00 13.70 474 PHE B C 1
ATOM 960 O O . PHE B 1 11 ? 15.651 13.562 23.242 1.00 16.25 474 PHE B O 1
ATOM 968 N N . LEU B 1 12 ? 14.361 14.621 24.779 1.00 14.36 475 LEU B N 1
ATOM 969 C CA . LEU B 1 12 ? 14.011 15.739 23.909 1.00 12.46 475 LEU B CA 1
ATOM 970 C C . LEU B 1 12 ? 14.087 17.013 24.711 1.00 13.02 475 LEU B C 1
ATOM 971 O O . LEU B 1 12 ? 13.888 17.007 25.925 1.00 14.45 475 LEU B O 1
ATOM 976 N N . GLU B 1 13 ? 14.330 18.120 24.025 1.00 14.25 476 GLU B N 1
ATOM 977 C CA . GLU B 1 13 ? 14.230 19.427 24.645 1.00 16.51 476 GLU B CA 1
ATOM 978 C C . GLU B 1 13 ? 12.950 20.090 24.188 1.00 15.95 476 GLU B C 1
ATOM 979 O O . GLU B 1 13 ? 12.651 20.088 23.008 1.00 18.97 476 GLU B O 1
ATOM 985 N N . ARG B 1 14 ? 12.176 20.645 25.108 1.00 14.75 477 ARG B N 1
ATOM 986 C CA . ARG B 1 14 ? 10.943 21.330 24.740 1.00 15.33 477 ARG B CA 1
ATOM 987 C C . ARG B 1 14 ? 11.146 22.813 24.969 1.00 16.36 477 ARG B C 1
ATOM 988 O O . ARG B 1 14 ? 11.632 23.218 26.030 1.00 18.12 477 ARG B O 1
ATOM 996 N N . ARG B 1 15 ? 10.786 23.636 23.995 1.00 16.35 478 ARG B N 1
ATOM 997 C CA . ARG B 1 15 ? 10.974 25.069 24.169 1.00 16.30 478 ARG B CA 1
ATOM 998 C C . ARG B 1 15 ? 9.822 25.624 24.990 1.00 17.30 478 ARG B C 1
ATOM 999 O O . ARG B 1 15 ? 8.657 25.289 24.766 1.00 21.11 478 ARG B O 1
ATOM 1007 N N . SER B 1 16 ? 10.144 26.458 25.972 1.00 17.09 479 SER B N 1
ATOM 1008 C CA . SER B 1 16 ? 9.090 27.144 26.691 1.00 19.79 479 SER B CA 1
ATOM 1009 C C . SER B 1 16 ? 8.971 28.559 26.159 1.00 20.04 479 SER B C 1
ATOM 1010 O O . SER B 1 16 ? 9.947 29.305 26.156 1.00 24.82 479 SER B O 1
ATOM 1013 N N . LYS B 1 17 ? 7.769 28.906 25.714 1.00 21.34 480 LYS B N 1
ATOM 1014 C CA . LYS B 1 17 ? 7.474 30.233 25.198 1.00 26.43 480 LYS B CA 1
ATOM 1015 C C . LYS B 1 17 ? 7.634 31.299 26.277 1.00 24.99 480 LYS B C 1
ATOM 1016 O O . LYS B 1 17 ? 7.910 32.464 25.979 1.00 31.08 480 LYS B O 1
ATOM 1019 N N . PHE B 1 18 ? 7.466 30.901 27.533 1.00 22.86 481 PHE B N 1
ATOM 1020 C CA . PHE B 1 18 ? 7.514 31.861 28.634 1.00 23.66 481 PHE B CA 1
ATOM 1021 C C . PHE B 1 18 ? 8.901 31.924 29.259 1.00 25.15 481 PHE B C 1
ATOM 1022 O O . PHE B 1 18 ? 9.419 33.010 29.511 1.00 26.47 481 PHE B O 1
ATOM 1030 N N . LEU B 1 19 ? 9.514 30.768 29.492 1.00 20.98 482 LEU B N 1
ATOM 1031 C CA . LEU B 1 19 ? 10.853 30.749 30.084 1.00 23.46 482 LEU B CA 1
ATOM 1032 C C . LEU B 1 19 ? 11.937 31.159 29.091 1.00 24.32 482 LEU B C 1
ATOM 1033 O O . LEU B 1 19 ? 13.068 31.447 29.484 1.00 26.89 482 LEU B O 1
ATOM 1038 N N . LYS B 1 20 ? 11.596 31.170 27.805 1.00 26.95 483 LYS B N 1
ATOM 1039 C CA . LYS B 1 20 ? 12.560 31.521 26.765 1.00 26.02 483 LYS B CA 1
ATOM 1040 C C . LYS B 1 20 ? 13.790 30.627 26.840 1.00 29.98 483 LYS B C 1
ATOM 1041 O O . LYS B 1 20 ? 14.924 31.094 26.744 1.00 32.30 483 LYS B O 1
ATOM 1047 N N . SER B 1 21 ? 13.554 29.333 27.013 1.00 22.94 484 SER B N 1
ATOM 1048 C CA . SER B 1 21 ? 14.631 28.365 27.083 1.00 22.76 484 SER B CA 1
ATOM 1049 C C . SER B 1 21 ? 14.076 26.978 26.818 1.00 22.46 484 SER B C 1
ATOM 1050 O O . SER B 1 21 ? 12.866 26.774 26.771 1.00 21.46 484 SER B O 1
ATOM 1053 N N . TYR B 1 22 ? 14.983 26.028 26.642 1.00 20.38 485 TYR B N 1
ATOM 1054 C CA . TYR B 1 22 ? 14.623 24.641 26.413 1.00 17.20 485 TYR B CA 1
ATOM 1055 C C . TYR B 1 22 ? 14.712 23.875 27.708 1.00 23.17 485 TYR B C 1
ATOM 1056 O O . TYR B 1 22 ? 15.655 24.062 28.482 1.00 25.18 485 TYR B O 1
ATOM 1065 N N . SER B 1 23 ? 13.725 23.024 27.949 1.00 20.60 486 SER B N 1
ATOM 1066 C CA . SER B 1 23 ? 13.740 22.141 29.101 1.00 23.87 486 SER B CA 1
ATOM 1067 C C . SER B 1 23 ? 13.884 20.724 28.601 1.00 19.64 486 SER B C 1
ATOM 1068 O O . SER B 1 23 ? 13.074 20.257 27.800 1.00 18.36 486 SER B O 1
ATOM 1071 N N . LYS B 1 24 ? 14.912 20.033 29.066 1.00 16.84 487 LYS B N 1
ATOM 1072 C CA . LYS B 1 24 ? 15.128 18.668 28.624 1.00 17.82 487 LYS B CA 1
ATOM 1073 C C . LYS B 1 24 ? 14.401 17.686 29.529 1.00 17.42 487 LYS B C 1
ATOM 1074 O O . LYS B 1 24 ? 14.381 17.850 30.755 1.00 20.41 487 LYS B O 1
ATOM 1080 N N . GLY B 1 25 ? 13.817 16.663 28.920 1.00 16.43 488 GLY B N 1
ATOM 1081 C CA . GLY B 1 25 ? 13.152 15.601 29.642 1.00 15.51 48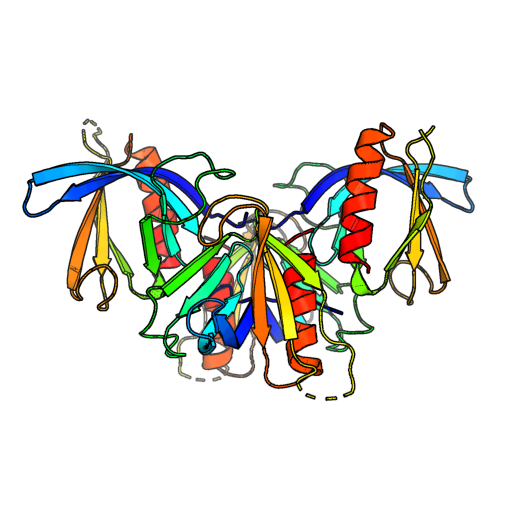8 GLY B CA 1
ATOM 1082 C C . GLY B 1 25 ? 13.366 14.290 28.923 1.00 12.59 488 GLY B C 1
ATOM 1083 O O . GLY B 1 25 ? 13.872 14.272 27.789 1.00 13.12 488 GLY B O 1
ATOM 1084 N N . TYR B 1 26 ? 12.989 13.198 29.581 1.00 13.11 489 TYR B N 1
ATOM 1085 C CA . TYR B 1 26 ? 13.066 11.881 28.984 1.00 11.95 489 TYR B CA 1
ATOM 1086 C C . TYR B 1 26 ? 11.680 11.483 28.522 1.00 13.47 489 TYR B C 1
ATOM 1087 O O . TYR B 1 26 ? 10.758 11.353 29.330 1.00 13.18 489 TYR B O 1
ATOM 1096 N N . TYR B 1 27 ? 11.534 11.284 27.222 1.00 11.54 490 TYR B N 1
ATOM 1097 C CA . TYR B 1 27 ? 10.213 11.078 26.653 1.00 10.68 490 TYR B CA 1
ATOM 1098 C C . TYR B 1 27 ? 9.979 9.643 26.241 1.00 13.34 490 TYR B C 1
ATOM 1099 O O . TYR B 1 27 ? 10.886 8.972 25.754 1.00 12.16 490 TYR B O 1
ATOM 1108 N N . VAL B 1 28 ? 8.747 9.172 26.451 1.00 13.07 491 VAL B N 1
ATOM 1109 C CA . VAL B 1 28 ? 8.388 7.819 26.056 1.00 11.68 491 VAL B CA 1
ATOM 1110 C C . VAL B 1 28 ? 7.084 7.889 25.292 1.00 10.99 491 VAL B C 1
ATOM 1111 O O . VAL B 1 28 ? 6.074 8.367 25.823 1.00 13.58 491 VAL B O 1
ATOM 1115 N N . LEU B 1 29 ? 7.121 7.406 24.059 1.00 11.27 492 LEU B N 1
ATOM 1116 C CA . LEU B 1 29 ? 5.947 7.352 23.189 1.00 10.44 492 LEU B CA 1
ATOM 1117 C C . LEU B 1 29 ? 5.287 5.991 23.283 1.00 14.37 492 LEU B C 1
ATOM 1118 O O . LEU B 1 29 ? 5.932 4.980 23.054 1.00 14.34 492 LEU B O 1
ATOM 1123 N N . THR B 1 30 ? 3.997 5.969 23.613 1.00 13.27 493 THR B N 1
ATOM 1124 C CA . THR B 1 30 ? 3.193 4.739 23.572 1.00 14.76 493 THR B CA 1
ATOM 1125 C C . THR B 1 30 ? 2.084 4.927 22.531 1.00 16.57 493 THR B C 1
ATOM 1126 O O . THR B 1 30 ? 1.933 6.001 21.976 1.00 15.73 493 THR B O 1
ATOM 1130 N N . PRO B 1 31 ? 1.282 3.885 22.277 1.00 19.81 494 PRO B N 1
ATOM 1131 C CA . PRO B 1 31 ? 0.180 4.149 21.347 1.00 20.19 494 PRO B CA 1
ATOM 1132 C C . PRO B 1 31 ? -0.839 5.189 21.843 1.00 19.27 494 PRO B C 1
ATOM 1133 O O . PRO B 1 31 ? -1.620 5.686 21.025 1.00 22.30 494 PRO B O 1
ATOM 1137 N N . ASN B 1 32 ? -0.830 5.522 23.135 1.00 15.75 495 ASN B N 1
ATOM 1138 C CA . ASN B 1 32 ? -1.826 6.431 23.702 1.00 14.60 495 ASN B CA 1
ATOM 1139 C C . ASN B 1 32 ? -1.305 7.818 24.049 1.00 12.87 495 ASN B C 1
ATOM 1140 O O . ASN B 1 32 ? -2.034 8.800 23.959 1.00 14.29 495 ASN B O 1
ATOM 1145 N N . PHE B 1 33 ? -0.044 7.896 24.466 1.00 13.05 496 PHE B N 1
ATOM 1146 C CA . PHE B 1 33 ? 0.494 9.122 25.035 1.00 12.18 496 PHE B CA 1
ATOM 1147 C C . PHE B 1 33 ? 1.926 9.354 24.606 1.00 12.45 496 PHE B C 1
ATOM 1148 O O . PHE B 1 33 ? 2.662 8.406 24.306 1.00 12.13 496 PHE B O 1
ATOM 1156 N N . LEU B 1 34 ? 2.305 10.631 24.567 1.00 11.32 497 LEU B N 1
ATOM 1157 C CA . LEU B 1 34 ? 3.695 11.007 24.695 1.00 11.76 497 LEU B CA 1
ATOM 1158 C C . LEU B 1 34 ? 3.891 11.399 26.165 1.00 12.77 497 LEU B C 1
ATOM 1159 O O . LEU B 1 34 ? 3.335 12.413 26.632 1.00 12.83 497 LEU B O 1
ATOM 1164 N N . HIS B 1 35 ? 4.616 10.567 26.912 1.00 11.33 498 HIS B N 1
ATOM 1165 C CA . HIS B 1 35 ? 4.896 10.855 28.305 1.00 10.89 498 HIS B CA 1
ATOM 1166 C C . HIS B 1 35 ? 6.246 11.523 28.453 1.00 12.47 498 HIS B C 1
ATOM 1167 O O . HIS B 1 35 ? 7.191 11.180 27.741 1.00 12.56 498 HIS B O 1
ATOM 1174 N N . GLU B 1 36 ? 6.329 12.466 29.380 1.00 11.83 499 GLU B N 1
ATOM 1175 C CA . GLU B 1 36 ? 7.613 13.008 29.821 1.00 12.03 499 GLU B CA 1
ATOM 1176 C C . GLU B 1 36 ? 7.907 12.541 31.232 1.00 12.25 499 GLU B C 1
ATOM 1177 O O . GLU B 1 36 ? 7.028 12.580 32.094 1.00 12.91 499 GLU B O 1
ATOM 1183 N N . PHE B 1 37 ? 9.139 12.093 31.453 1.00 12.27 500 PHE B N 1
ATOM 1184 C CA . PHE B 1 37 ? 9.678 11.817 32.790 1.00 11.60 500 PHE B CA 1
ATOM 1185 C C . PHE B 1 37 ? 10.889 12.707 33.031 1.00 13.61 500 PHE B C 1
ATOM 1186 O O . PHE B 1 37 ? 11.561 13.129 32.092 1.00 12.93 500 PHE B O 1
ATOM 1194 N N . LYS B 1 38 ? 11.188 12.982 34.289 1.00 15.74 501 LYS B N 1
ATOM 1195 C CA . LYS B 1 38 ? 12.340 13.812 34.598 1.00 14.93 501 LYS B CA 1
ATOM 1196 C C . LYS B 1 38 ? 13.648 13.106 34.253 1.00 14.96 501 LYS B C 1
ATOM 1197 O O . LYS B 1 38 ? 14.642 13.746 33.874 1.00 19.16 501 LYS B O 1
ATOM 1203 N N . THR B 1 39 ? 13.660 11.783 34.390 1.00 14.74 502 THR B N 1
ATOM 1204 C CA . THR B 1 39 ? 14.870 11.013 34.117 1.00 12.32 502 THR B CA 1
ATOM 1205 C C . THR B 1 39 ? 14.576 9.746 33.328 1.00 13.33 502 THR B C 1
ATOM 1206 O O . THR B 1 39 ? 13.405 9.371 33.120 1.00 14.68 502 THR B O 1
ATOM 1210 N N . ALA B 1 40 ? 15.646 9.070 32.913 1.00 12.63 503 ALA B N 1
ATOM 1211 C CA . ALA B 1 40 ? 15.540 7.844 32.140 1.00 11.90 503 ALA B CA 1
ATOM 1212 C C . ALA B 1 40 ? 15.529 6.589 32.992 1.00 15.05 503 ALA B C 1
ATOM 1213 O O . ALA B 1 40 ? 15.650 5.489 32.459 1.00 18.49 503 ALA B O 1
ATOM 1215 N N . ASP B 1 41 ? 15.372 6.730 34.303 1.00 16.61 504 ASP B N 1
ATOM 1216 C CA . ASP B 1 41 ? 15.387 5.550 35.169 1.00 17.89 504 ASP B CA 1
ATOM 1217 C C . ASP B 1 41 ? 14.058 4.802 35.024 1.00 18.54 504 ASP B C 1
ATOM 1218 O O . ASP B 1 41 ? 13.104 5.059 35.748 1.00 22.63 504 ASP B O 1
ATOM 1223 N N . ARG B 1 42 ? 14.030 3.880 34.069 1.00 18.89 505 ARG B N 1
ATOM 1224 C CA . ARG B 1 42 ? 12.800 3.210 33.655 1.00 23.12 505 ARG B CA 1
ATOM 1225 C C . ARG B 1 42 ? 12.330 2.185 34.679 1.00 23.67 505 ARG B C 1
ATOM 1226 O O . ARG B 1 42 ? 11.243 1.618 34.542 1.00 25.84 505 ARG B O 1
ATOM 1234 N N . LYS B 1 43 ? 13.143 1.951 35.704 1.00 21.59 506 LYS B N 1
ATOM 1235 C CA . LYS B 1 43 ? 12.773 1.018 36.763 1.00 24.88 506 LYS B CA 1
ATOM 1236 C C . LYS B 1 43 ? 12.221 1.722 37.994 1.00 23.56 506 LYS B C 1
ATOM 1237 O O . LYS B 1 43 ? 11.472 1.120 38.759 1.00 32.15 506 LYS B O 1
ATOM 1243 N N . LYS B 1 44 ? 12.573 2.991 38.187 1.00 24.40 507 LYS B N 1
ATOM 1244 C CA . LYS B 1 44 ? 12.191 3.704 39.410 1.00 23.44 507 LYS B CA 1
ATOM 1245 C C . LYS B 1 44 ? 11.442 5.035 39.214 1.00 29.96 507 LYS B C 1
ATOM 1246 O O . LYS B 1 44 ? 10.614 5.405 40.046 1.00 33.81 507 LYS B O 1
ATOM 1252 N N . ASP B 1 45 ? 11.725 5.749 38.127 1.00 24.57 508 ASP B N 1
ATOM 1253 C CA . ASP B 1 45 ? 11.097 7.053 37.878 1.00 22.34 508 ASP B CA 1
ATOM 1254 C C . ASP B 1 45 ? 9.899 6.868 36.944 1.00 19.64 508 ASP B C 1
ATOM 1255 O O . ASP B 1 45 ? 10.020 7.007 35.734 1.00 23.08 508 ASP B O 1
ATOM 1260 N N . LEU B 1 46 ? 8.759 6.502 37.527 1.00 29.07 509 LEU B N 1
ATOM 1261 C CA . LEU B 1 46 ? 7.608 6.089 36.730 1.00 27.72 509 LEU B CA 1
ATOM 1262 C C . LEU B 1 46 ? 6.328 6.901 36.972 1.00 21.56 509 LEU B C 1
ATOM 1263 O O . LEU B 1 46 ? 5.246 6.465 36.586 1.00 23.92 509 LEU B O 1
ATOM 1268 N N . VAL B 1 47 ? 6.447 8.064 37.602 1.00 17.66 510 VAL B N 1
ATOM 1269 C CA . VAL B 1 47 ? 5.356 9.045 37.568 1.00 21.35 510 VAL B CA 1
ATOM 1270 C C . VAL B 1 47 ? 5.621 10.103 36.486 1.00 16.40 510 VAL B C 1
ATOM 1271 O O . VAL B 1 47 ? 6.520 10.924 36.619 1.00 16.81 510 VAL B O 1
ATOM 1275 N N . PRO B 1 48 ? 4.828 10.103 35.412 1.00 14.83 511 PRO B N 1
ATOM 1276 C CA . PRO B 1 48 ? 5.094 11.114 34.380 1.00 13.39 511 PRO B CA 1
ATOM 1277 C C . PRO B 1 48 ? 4.973 12.557 34.883 1.00 15.12 511 PRO B C 1
ATOM 1278 O O . PRO B 1 48 ? 4.068 12.880 35.666 1.00 17.39 511 PRO B O 1
ATOM 1282 N N . VAL B 1 49 ? 5.873 13.418 34.423 1.00 14.97 512 VAL B N 1
ATOM 1283 C CA . VAL B 1 49 ? 5.727 14.861 34.575 1.00 16.44 512 VAL B CA 1
ATOM 1284 C C . VAL B 1 49 ? 4.474 15.325 33.842 1.00 17.14 512 VAL B C 1
ATOM 1285 O O . VAL B 1 49 ? 3.711 16.169 34.329 1.00 18.62 512 VAL B O 1
ATOM 1289 N N . MET B 1 50 ? 4.252 14.767 32.660 1.00 13.42 513 MET B N 1
ATOM 1290 C CA . MET B 1 50 ? 3.029 15.041 31.930 1.00 16.11 513 MET B CA 1
ATOM 1291 C C . MET B 1 50 ? 2.801 13.925 30.933 1.00 15.61 513 MET B C 1
ATOM 1292 O O . MET B 1 50 ? 3.727 13.225 30.536 1.00 14.04 513 MET B O 1
ATOM 1297 N N . SER B 1 51 ? 1.551 13.760 30.532 1.00 14.25 514 SER B N 1
ATOM 1298 C CA . SER B 1 51 ? 1.173 12.747 29.565 1.00 12.91 514 SER B CA 1
ATOM 1299 C C . SER B 1 51 ? 0.276 13.422 28.540 1.00 13.74 514 SER B C 1
ATOM 1300 O O . SER B 1 51 ? -0.836 13.866 28.876 1.00 16.51 514 SER B O 1
ATOM 1303 N N . LEU B 1 52 ? 0.759 13.505 27.305 1.00 11.71 515 LEU B N 1
ATOM 1304 C CA . LEU B 1 52 ? 0.059 14.188 26.230 1.00 11.50 515 LEU B CA 1
ATOM 1305 C C . LEU B 1 52 ? -0.709 13.187 25.398 1.00 15.85 515 LEU B C 1
ATOM 1306 O O . LEU B 1 52 ? -0.108 12.349 24.721 1.00 13.90 515 LEU B O 1
ATOM 1311 N N . ALA B 1 53 ? -2.037 13.290 25.421 1.00 14.39 516 ALA B N 1
ATOM 1312 C CA . ALA B 1 53 ? -2.891 12.346 24.710 1.00 17.56 516 ALA B CA 1
ATOM 1313 C C . ALA B 1 53 ? -2.759 12.507 23.205 1.00 15.52 516 ALA B C 1
ATOM 1314 O O . ALA B 1 53 ? -3.040 13.576 22.670 1.00 16.34 516 ALA B O 1
ATOM 1316 N N . LEU B 1 54 ? -2.359 11.437 22.529 1.00 14.08 517 LEU B N 1
ATOM 1317 C CA . LEU B 1 54 ? -2.089 11.495 21.103 1.00 13.02 517 LEU B CA 1
ATOM 1318 C C . LEU B 1 54 ? -3.388 11.696 20.317 1.00 16.24 517 LEU B C 1
ATOM 1319 O O . LEU B 1 54 ? -3.363 12.221 19.216 1.00 17.55 517 LEU B O 1
ATOM 1324 N N . SER B 1 55 ? -4.511 11.291 20.903 1.00 16.80 518 SER B N 1
ATOM 1325 C CA . SER B 1 55 ? -5.813 11.399 20.240 1.00 16.59 518 SER B CA 1
ATOM 1326 C C . SER B 1 55 ? -6.162 12.841 19.908 1.00 16.11 518 SER B C 1
ATOM 1327 O O . SER B 1 55 ? -6.961 13.107 19.011 1.00 19.93 518 SER B O 1
ATOM 1330 N N . GLU B 1 56 ? -5.577 13.779 20.639 1.00 16.16 519 GLU B N 1
ATOM 1331 C CA . GLU B 1 56 ? -5.889 15.178 20.414 1.00 18.27 519 GLU B CA 1
ATOM 1332 C C . GLU B 1 56 ? -4.664 16.030 20.102 1.00 18.91 519 GLU B C 1
ATOM 1333 O O . GLU B 1 56 ? -4.682 17.244 20.299 1.00 22.80 519 GLU B O 1
ATOM 1339 N N . CYS B 1 57 ? -3.615 15.390 19.586 1.00 16.25 520 CYS B N 1
ATOM 1340 C CA . CYS B 1 57 ? -2.433 16.099 19.099 1.00 19.67 520 CYS B CA 1
ATOM 1341 C C . CYS B 1 57 ? -2.125 15.730 17.659 1.00 18.05 520 CYS B C 1
ATOM 1342 O O . CYS B 1 57 ? -2.484 14.650 17.188 1.00 19.14 520 CYS B O 1
ATOM 1345 N N . THR B 1 58 ? -1.445 16.635 16.964 1.00 16.61 521 THR B N 1
ATOM 1346 C CA . THR B 1 58 ? -0.887 16.350 15.650 1.00 14.67 521 THR B CA 1
ATOM 1347 C C . THR B 1 58 ? 0.543 16.870 15.576 1.00 19.22 521 THR B C 1
ATOM 1348 O O . THR B 1 58 ? 0.953 17.692 16.396 1.00 20.21 521 THR B O 1
ATOM 1352 N N . VAL B 1 59 ? 1.317 16.377 14.611 1.00 17.18 522 VAL B N 1
ATOM 1353 C CA . VAL B 1 59 ? 2.609 16.979 14.322 1.00 18.23 522 VAL B CA 1
ATOM 1354 C C . VAL B 1 59 ? 2.495 17.688 12.990 1.00 19.05 522 VAL B C 1
ATOM 1355 O O . VAL B 1 59 ? 1.993 17.130 12.007 1.00 20.81 522 VAL B O 1
ATOM 1359 N N . THR B 1 60 ? 2.934 18.938 12.962 1.00 14.90 523 THR B N 1
ATOM 1360 C CA . THR B 1 60 ? 2.656 19.774 11.811 1.00 18.05 523 THR B CA 1
ATOM 1361 C C . THR B 1 60 ? 3.932 20.022 11.020 1.00 22.77 523 THR B C 1
ATOM 1362 O O . THR B 1 60 ? 4.152 19.406 9.976 1.00 36.39 523 THR B O 1
ATOM 1366 N N . GLU B 1 61 ? 4.785 20.904 11.509 1.00 19.63 524 GLU B N 1
ATOM 1367 C CA . GLU B 1 61 ? 6.011 21.197 10.782 1.00 20.99 524 GLU B CA 1
ATOM 1368 C C . GLU B 1 61 ? 7.245 20.625 11.454 1.00 19.91 524 GLU B C 1
ATOM 1369 O O . GLU B 1 61 ? 7.222 20.249 12.636 1.00 17.71 524 GLU B O 1
ATOM 1375 N N . HIS B 1 62 ? 8.319 20.546 10.679 1.00 16.82 525 HIS B N 1
ATOM 1376 C CA . HIS B 1 62 ? 9.615 20.161 11.182 1.00 15.80 525 HIS B CA 1
ATOM 1377 C C . HIS B 1 62 ? 10.700 20.868 10.392 1.00 19.82 525 HIS B C 1
ATOM 1378 O O . HIS B 1 62 ? 10.458 21.387 9.295 1.00 20.09 525 HIS B O 1
ATOM 1385 N N . SER B 1 63 ? 11.891 20.901 10.967 1.00 17.75 526 SER B N 1
ATOM 1386 C CA . SER B 1 63 ? 13.034 21.515 10.319 1.00 17.84 526 SER B CA 1
ATOM 1387 C C . SER B 1 63 ? 13.313 20.861 8.981 1.00 16.90 526 SER B C 1
ATOM 1388 O O . SER B 1 63 ? 13.166 19.648 8.822 1.00 20.49 526 SER B O 1
ATOM 1391 N N . ARG B 1 64 ? 13.741 21.681 8.032 1.00 24.70 527 ARG B N 1
ATOM 1392 C CA . ARG B 1 64 ? 14.333 21.184 6.808 1.00 28.15 527 ARG B CA 1
ATOM 1393 C C . ARG B 1 64 ? 15.802 20.871 7.109 1.00 25.48 527 ARG B C 1
ATOM 1394 O O . ARG B 1 64 ? 16.463 21.611 7.841 1.00 26.73 527 ARG B O 1
ATOM 1402 N N . LYS B 1 65 ? 16.300 19.758 6.577 1.00 29.53 528 LYS B N 1
ATOM 1403 C CA . LYS B 1 65 ? 17.698 19.373 6.755 1.00 24.96 528 LYS B CA 1
ATOM 1404 C C . LYS B 1 65 ? 18.610 20.538 6.364 1.00 29.68 528 LYS B C 1
ATOM 1405 O O . LYS B 1 65 ? 18.514 21.059 5.258 1.00 29.54 528 LYS B O 1
ATOM 1411 N N . ASN B 1 66 ? 19.484 20.943 7.278 1.00 33.99 529 ASN B N 1
ATOM 1412 C CA . ASN B 1 66 ? 20.301 22.144 7.096 1.00 47.10 529 ASN B CA 1
ATOM 1413 C C . ASN B 1 66 ? 19.719 23.154 6.106 1.00 58.69 529 ASN B C 1
ATOM 1414 O O . ASN B 1 66 ? 18.553 23.542 6.208 1.00 64.74 529 ASN B O 1
ATOM 1419 N N . SER B 1 76 ? 19.855 24.889 14.752 1.00 43.44 539 SER B N 1
ATOM 1420 C CA . SER B 1 76 ? 19.455 23.486 14.793 1.00 30.99 539 SER B CA 1
ATOM 1421 C C . SER B 1 76 ? 18.477 23.158 13.669 1.00 30.52 539 SER B C 1
ATOM 1422 O O . SER B 1 76 ? 17.597 23.956 13.356 1.00 34.39 539 SER B O 1
ATOM 1425 N N . ASP B 1 77 ? 18.650 21.984 13.061 1.00 26.04 540 ASP B N 1
ATOM 1426 C CA . ASP B 1 77 ? 17.732 21.467 12.051 1.00 25.74 540 ASP B CA 1
ATOM 1427 C C . ASP B 1 77 ? 17.053 20.204 12.577 1.00 22.96 540 ASP B C 1
ATOM 1428 O O . ASP B 1 77 ? 16.779 19.262 11.829 1.00 22.68 540 ASP B O 1
ATOM 1433 N N . ALA B 1 78 ? 16.772 20.199 13.877 1.00 20.32 541 ALA B N 1
ATOM 1434 C CA . ALA B 1 78 ? 16.308 18.998 14.548 1.00 17.11 541 ALA B CA 1
ATOM 1435 C C . ALA B 1 78 ? 15.052 19.278 15.350 1.00 15.34 541 ALA B C 1
ATOM 1436 O O . ALA B 1 78 ? 14.822 18.651 16.387 1.00 15.48 541 ALA B O 1
ATOM 1438 N N . LYS B 1 79 ? 14.219 20.184 14.848 1.00 15.33 542 LYS B N 1
ATOM 1439 C CA . LYS B 1 79 ? 13.033 20.610 15.592 1.00 14.48 542 LYS B CA 1
ATOM 1440 C C . LYS B 1 79 ? 11.740 20.167 14.925 1.00 14.57 542 LYS B C 1
ATOM 1441 O O . LYS B 1 79 ? 11.680 20.015 13.699 1.00 14.50 542 LYS B O 1
ATOM 1447 N N . PHE B 1 80 ? 10.700 19.970 15.729 1.00 13.69 543 PHE B N 1
ATOM 1448 C CA . PHE B 1 80 ? 9.365 19.750 15.190 1.00 13.61 543 PHE B CA 1
ATOM 1449 C C . PHE B 1 80 ? 8.315 20.386 16.081 1.00 14.80 543 PHE B C 1
ATOM 1450 O O . PHE B 1 80 ? 8.596 20.728 17.231 1.00 15.02 543 PHE B O 1
ATOM 1458 N N . VAL B 1 81 ? 7.107 20.537 15.536 1.00 14.82 544 VAL B N 1
ATOM 1459 C CA . VAL B 1 81 ? 5.998 21.170 16.231 1.00 16.76 544 VAL B CA 1
ATOM 1460 C C . VAL B 1 81 ? 4.899 20.159 16.507 1.00 15.54 544 VAL B C 1
ATOM 1461 O O . VAL B 1 81 ? 4.489 19.404 15.611 1.00 15.16 544 VAL B O 1
ATOM 1465 N N . LEU B 1 82 ? 4.430 20.151 17.751 1.00 15.61 545 LEU B N 1
ATOM 1466 C CA . LEU B 1 82 ? 3.307 19.333 18.178 1.00 14.49 545 LEU B CA 1
ATOM 1467 C C . LEU B 1 82 ? 2.157 20.295 18.435 1.00 17.99 545 LEU B C 1
ATOM 1468 O O . LEU B 1 82 ? 2.299 21.252 19.197 1.00 19.50 545 LEU B O 1
ATOM 1473 N N . HIS B 1 83 ? 1.023 20.046 17.784 1.00 17.42 546 HIS B N 1
ATOM 1474 C CA . HIS B 1 83 ? -0.123 20.949 17.825 1.00 18.19 546 HIS B CA 1
ATOM 1475 C C . HIS B 1 83 ? -1.268 20.329 18.616 1.00 17.44 546 HIS B C 1
ATOM 1476 O O . HIS B 1 83 ? -1.549 19.144 18.456 1.00 17.10 546 HIS B O 1
ATOM 1483 N N . ALA B 1 84 ? -1.923 21.114 19.473 1.00 19.04 547 ALA B N 1
ATOM 1484 C CA . ALA B 1 84 ? -3.058 20.621 20.259 1.00 20.26 547 ALA B CA 1
ATOM 1485 C C . ALA B 1 84 ? -4.406 20.907 19.595 1.00 20.77 547 ALA B C 1
ATOM 1486 O O . ALA B 1 84 ? -4.697 22.046 19.211 1.00 22.15 547 ALA B O 1
ATOM 1488 N N . LYS B 1 85 ? -5.233 19.872 19.478 1.00 20.27 548 LYS B N 1
ATOM 1489 C CA . LYS B 1 85 ? -6.548 19.996 18.850 1.00 23.29 548 LYS B CA 1
ATOM 1490 C C . LYS B 1 85 ? -7.622 20.284 19.888 1.00 26.14 548 LYS B C 1
ATOM 1491 O O . LYS B 1 85 ? -8.722 20.726 19.551 1.00 30.72 548 LYS B O 1
ATOM 1497 N N . GLN B 1 86 ? -7.303 20.029 21.152 1.00 20.64 549 GLN B N 1
ATOM 1498 C CA . GLN B 1 86 ? -8.253 20.231 22.237 1.00 21.53 549 GLN B CA 1
ATOM 1499 C C . GLN B 1 86 ? -7.509 20.701 23.473 1.00 22.84 549 GLN B C 1
ATOM 1500 O O . GLN B 1 86 ? -6.299 20.500 23.590 1.00 23.10 549 GLN B O 1
ATOM 1506 N N . ASN B 1 87 ? -8.229 21.322 24.399 1.00 23.43 550 ASN B N 1
ATOM 1507 C CA . ASN B 1 87 ? -7.632 21.731 25.663 1.00 22.69 550 ASN B CA 1
ATOM 1508 C C . ASN B 1 87 ? -7.200 20.526 26.482 1.00 23.50 550 ASN B C 1
ATOM 1509 O O . ASN B 1 87 ? -7.984 19.602 26.705 1.00 25.34 550 ASN B O 1
ATOM 1514 N N . GLY B 1 88 ? -5.954 20.540 26.937 1.00 21.95 551 GLY B N 1
ATOM 1515 C CA . GLY B 1 88 ? -5.456 19.511 27.833 1.00 20.65 551 GLY B CA 1
ATOM 1516 C C . GLY B 1 88 ? -4.233 20.044 28.553 1.00 25.44 551 GLY B C 1
ATOM 1517 O O . GLY B 1 88 ? -4.319 21.022 29.296 1.00 23.65 551 GLY B O 1
ATOM 1518 N N . ILE B 1 89 ? -3.087 19.410 28.328 1.00 21.00 552 ILE B N 1
ATOM 1519 C CA . ILE B 1 89 ? -1.826 19.952 28.816 1.00 22.39 552 ILE B CA 1
ATOM 1520 C C . ILE B 1 89 ? -1.558 21.255 28.074 1.00 27.70 552 ILE B C 1
ATOM 1521 O O . ILE B 1 89 ? -1.066 22.226 28.655 1.00 27.82 552 ILE B O 1
ATOM 1526 N N . ILE B 1 90 ? -1.906 21.259 26.788 1.00 20.76 553 ILE B N 1
ATOM 1527 C CA . ILE B 1 90 ? -1.742 22.415 25.909 1.00 22.58 553 ILE B CA 1
ATOM 1528 C C . ILE B 1 90 ? -3.120 23.000 25.594 1.00 25.52 553 ILE B C 1
ATOM 1529 O O . ILE B 1 90 ? -4.078 22.250 25.399 1.00 23.98 553 ILE B O 1
ATOM 1534 N N . ARG B 1 91 ? -3.228 24.328 25.547 1.00 23.63 554 ARG B N 1
ATOM 1535 C CA . ARG B 1 91 ? -4.488 24.961 25.147 1.00 21.48 554 ARG B CA 1
ATOM 1536 C C . ARG B 1 91 ? -4.816 24.602 23.700 1.00 26.73 554 ARG B C 1
ATOM 1537 O O . ARG B 1 91 ? -3.921 24.522 22.855 1.00 23.92 554 ARG B O 1
ATOM 1545 N N . ARG B 1 92 ? -6.099 24.394 23.410 1.00 23.46 555 ARG B N 1
ATOM 1546 C CA . ARG B 1 92 ? -6.533 24.073 22.058 1.00 23.19 555 ARG B CA 1
ATOM 1547 C C . ARG B 1 92 ? -6.002 25.101 21.071 1.00 23.44 555 ARG B C 1
ATOM 1548 O O . ARG B 1 92 ? -6.098 26.310 21.308 1.00 26.63 555 ARG B O 1
ATOM 1556 N N . GLY B 1 93 ? -5.425 24.614 19.980 1.00 22.59 556 GLY B N 1
ATOM 1557 C CA . GLY B 1 93 ? -4.921 25.477 18.931 1.00 25.01 556 GLY B CA 1
ATOM 1558 C C . GLY B 1 93 ? -3.499 25.959 19.147 1.00 25.66 556 GLY B C 1
ATOM 1559 O O . GLY B 1 93 ? -2.933 26.645 18.291 1.00 27.28 556 GLY B O 1
ATOM 1560 N N . HIS B 1 94 ? -2.913 25.604 20.287 1.00 22.86 557 HIS B N 1
ATOM 1561 C CA . HIS B 1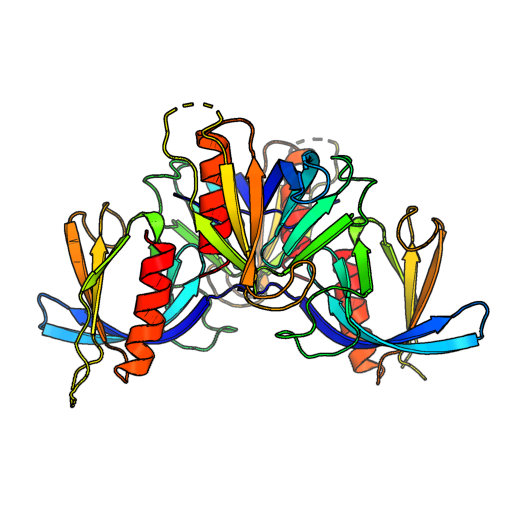 94 ? -1.556 26.038 20.596 1.00 23.26 557 HIS B CA 1
ATOM 1562 C C . HIS B 1 94 ? -0.510 24.991 20.202 1.00 21.23 557 HIS B C 1
ATOM 1563 O O . HIS 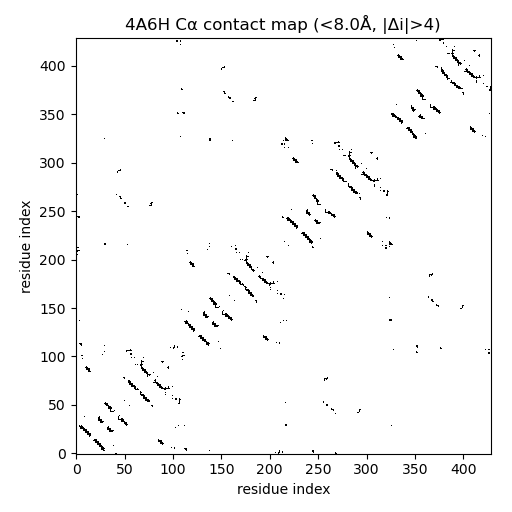B 1 94 ? -0.849 23.850 19.858 1.00 20.45 557 HIS B O 1
ATOM 1570 N N . ASN B 1 95 ? 0.754 25.396 20.244 1.00 21.38 558 ASN B N 1
ATOM 1571 C CA . ASN B 1 95 ? 1.832 24.631 19.614 1.00 19.49 558 ASN B CA 1
ATOM 1572 C C . ASN B 1 95 ? 3.072 24.567 20.482 1.00 22.18 558 ASN B C 1
ATOM 1573 O O . ASN B 1 95 ? 3.531 25.581 21.005 1.00 31.45 558 ASN B O 1
ATOM 1578 N N . TRP B 1 96 ? 3.604 23.362 20.632 1.00 16.97 559 TRP B N 1
ATOM 1579 C CA . TRP B 1 96 ? 4.845 23.158 21.358 1.00 17.91 559 TRP B CA 1
ATOM 1580 C C . TRP B 1 96 ? 5.964 22.731 20.419 1.00 16.40 559 TRP B C 1
ATOM 1581 O O . TRP B 1 96 ? 5.749 21.944 19.496 1.00 17.05 559 TRP B O 1
ATOM 1592 N N . VAL B 1 97 ? 7.157 23.260 20.660 1.00 15.11 560 VAL B N 1
ATOM 1593 C CA . VAL B 1 97 ? 8.307 22.985 19.818 1.00 14.89 560 VAL B CA 1
ATOM 1594 C C . VAL B 1 97 ? 9.268 22.073 20.565 1.00 16.28 560 VAL B C 1
ATOM 1595 O O . VAL B 1 97 ? 9.632 22.347 21.718 1.00 14.43 560 VAL B O 1
ATOM 1599 N N . PHE B 1 98 ? 9.644 20.973 19.915 1.00 12.82 561 PHE B N 1
ATOM 1600 C CA . PHE B 1 98 ? 10.598 20.023 20.453 1.00 12.25 561 PHE B CA 1
ATOM 1601 C C . PHE B 1 98 ? 11.873 20.024 19.637 1.00 13.48 561 PHE B C 1
ATOM 1602 O O . PHE B 1 98 ? 11.849 20.274 18.432 1.00 15.20 561 PHE B O 1
ATOM 1610 N N . LYS B 1 99 ? 12.988 19.747 20.301 1.00 14.22 562 LYS B N 1
ATOM 1611 C CA . LYS B 1 99 ? 14.277 19.701 19.640 1.00 14.18 562 LYS B CA 1
ATOM 1612 C C . LYS B 1 99 ? 14.988 18.402 19.997 1.00 16.96 562 LYS B C 1
ATOM 1613 O O . LYS B 1 99 ? 15.185 18.090 21.176 1.00 14.98 562 LYS B O 1
ATOM 1619 N N . ALA B 1 100 ? 15.386 17.652 18.973 1.00 16.62 563 ALA B N 1
ATOM 1620 C CA . ALA B 1 100 ? 16.103 16.406 19.185 1.00 16.24 563 ALA B CA 1
ATOM 1621 C C . ALA B 1 100 ? 17.587 16.635 18.945 1.00 18.96 563 ALA B C 1
ATOM 1622 O O . ALA B 1 100 ? 18.016 17.757 18.675 1.00 19.00 563 ALA B O 1
ATOM 1624 N N . ASP B 1 101 ? 18.359 15.558 19.019 1.00 20.59 564 ASP B N 1
ATOM 1625 C CA . ASP B 1 101 ? 19.813 15.633 18.891 1.00 24.67 564 ASP B CA 1
ATOM 1626 C C . ASP B 1 101 ? 20.276 15.913 17.463 1.00 24.31 564 ASP B C 1
ATOM 1627 O O . ASP B 1 101 ? 21.320 16.528 17.245 1.00 25.11 564 ASP B O 1
ATOM 1632 N N . SER B 1 102 ? 19.500 15.449 16.493 1.00 21.09 565 SER B N 1
ATOM 1633 C CA . SER B 1 102 ? 19.907 15.518 15.098 1.00 22.28 565 SER B CA 1
ATOM 1634 C C . SER B 1 102 ? 18.672 15.525 14.215 1.00 20.43 565 SER B C 1
ATOM 1635 O O . SER B 1 102 ? 17.580 15.201 14.673 1.00 18.32 565 SER B O 1
ATOM 1638 N N . TYR B 1 103 ? 18.839 15.881 12.945 1.00 20.40 566 TYR B N 1
ATOM 1639 C CA . TYR B 1 103 ? 17.734 15.836 11.992 1.00 19.19 566 TYR B CA 1
ATOM 1640 C C . TYR B 1 103 ? 17.153 14.429 11.940 1.00 17.97 566 TYR B C 1
ATOM 1641 O O . TYR B 1 103 ? 15.938 14.236 11.949 1.00 19.77 566 TYR B O 1
ATOM 1650 N N . GLU B 1 104 ? 18.040 13.442 11.876 1.00 20.81 567 GLU B N 1
ATOM 1651 C CA . GLU B 1 104 ? 17.620 12.055 11.741 1.00 20.29 567 GLU B CA 1
ATOM 1652 C C . GLU B 1 104 ? 16.782 11.604 12.943 1.00 20.75 567 GLU B C 1
ATOM 1653 O O . GLU B 1 104 ? 15.752 10.951 12.777 1.00 21.04 567 GLU B O 1
ATOM 1659 N N . SER B 1 105 ? 17.225 11.958 14.149 1.00 17.70 568 SER B N 1
ATOM 1660 C CA . SER B 1 105 ? 16.496 11.596 15.353 1.00 17.21 568 SER B CA 1
ATOM 1661 C C . SER B 1 105 ? 15.153 12.311 15.370 1.00 17.54 568 SER B C 1
ATOM 1662 O O . SER B 1 105 ? 14.129 11.724 15.715 1.00 17.65 568 SER B O 1
ATOM 1665 N N . MET B 1 106 ? 15.172 13.591 15.012 1.00 16.82 569 MET B N 1
ATOM 1666 C CA . MET B 1 106 ? 13.939 14.360 14.940 1.00 17.32 569 MET B CA 1
ATOM 1667 C C . MET B 1 106 ? 12.955 13.683 13.992 1.00 16.19 569 MET B C 1
ATOM 1668 O O . MET B 1 106 ? 11.766 13.564 14.298 1.00 15.75 569 MET B O 1
ATOM 1673 N N . MET B 1 107 ? 13.442 13.217 12.843 1.00 15.23 570 MET B N 1
ATOM 1674 C CA . MET B 1 107 ? 12.530 12.616 11.883 1.00 15.23 570 MET B CA 1
ATOM 1675 C C . MET B 1 107 ? 11.982 11.280 12.381 1.00 15.96 570 MET B C 1
ATOM 1676 O O . MET B 1 107 ? 10.848 10.929 12.077 1.00 18.33 570 MET B O 1
ATOM 1681 N N . SER B 1 108 ? 12.769 10.553 13.166 1.00 16.30 571 SER B N 1
ATOM 1682 C CA . SER B 1 108 ? 12.252 9.336 13.796 1.00 17.95 571 SER B CA 1
ATOM 1683 C C . SER B 1 108 ? 11.081 9.668 14.731 1.00 16.46 571 SER B C 1
ATOM 1684 O O . SER B 1 108 ? 10.036 9.022 14.685 1.00 17.52 571 SER B O 1
ATOM 1687 N N . TRP B 1 109 ? 11.253 10.696 15.559 1.00 13.73 572 TRP B N 1
ATOM 1688 C CA . TRP B 1 109 ? 10.173 11.146 16.433 1.00 12.89 572 TRP B CA 1
ATOM 1689 C C . TRP B 1 109 ? 8.972 11.630 15.623 1.00 12.88 572 TRP B C 1
ATOM 1690 O O . TRP B 1 109 ? 7.829 11.271 15.919 1.00 13.75 572 TRP B O 1
ATOM 1701 N N . PHE B 1 110 ? 9.232 12.469 14.620 1.00 13.10 573 PHE B N 1
ATOM 1702 C CA . PHE B 1 110 ? 8.168 13.071 13.829 1.00 13.00 573 PHE B CA 1
ATOM 1703 C C . PHE B 1 110 ? 7.344 11.990 13.146 1.00 14.90 573 PHE B C 1
ATOM 1704 O O . PHE B 1 110 ? 6.116 11.985 13.231 1.00 14.95 573 PHE B O 1
ATOM 1712 N N . ASP B 1 111 ? 8.026 11.055 12.497 1.00 15.48 574 ASP B N 1
ATOM 1713 C CA . ASP B 1 111 ? 7.313 10.031 11.733 1.00 16.82 574 ASP B CA 1
ATOM 1714 C C . ASP B 1 111 ? 6.553 9.053 12.636 1.00 14.66 574 ASP B C 1
ATOM 1715 O O . ASP B 1 111 ? 5.422 8.663 12.322 1.00 16.22 574 ASP B O 1
ATOM 1720 N N . ASN B 1 112 ? 7.151 8.673 13.766 1.00 14.18 575 ASN B N 1
ATOM 1721 C CA . ASN B 1 112 ? 6.459 7.812 14.717 1.00 14.55 575 ASN B CA 1
ATOM 1722 C C . ASN B 1 112 ? 5.229 8.487 15.315 1.00 13.90 575 ASN B C 1
ATOM 1723 O O . ASN B 1 112 ? 4.192 7.855 15.502 1.00 17.04 575 ASN B O 1
ATOM 1728 N N . LEU B 1 113 ? 5.326 9.786 15.580 1.00 12.75 576 LEU B N 1
ATOM 1729 C CA . LEU B 1 113 ? 4.169 10.525 16.074 1.00 13.17 576 LEU B CA 1
ATOM 1730 C C . LEU B 1 113 ? 3.103 10.678 14.998 1.00 14.16 576 LEU B C 1
ATOM 1731 O O . LEU B 1 113 ? 1.913 10.543 15.280 1.00 15.15 576 LEU B O 1
ATOM 1736 N N . LYS B 1 114 ? 3.537 10.963 13.774 1.00 13.75 577 LYS B N 1
ATOM 1737 C CA . LYS B 1 114 ? 2.617 11.164 12.667 1.00 12.68 577 LYS B CA 1
ATOM 1738 C C . LYS B 1 114 ? 1.707 9.956 12.462 1.00 13.97 577 LYS B C 1
ATOM 1739 O O . LYS B 1 114 ? 0.498 10.110 12.292 1.00 16.27 577 LYS B O 1
ATOM 1745 N N . ILE B 1 115 ? 2.268 8.752 12.515 1.00 14.51 578 ILE B N 1
ATOM 1746 C CA . ILE B 1 115 ? 1.448 7.577 12.222 1.00 14.85 578 ILE B CA 1
ATOM 1747 C C . ILE B 1 115 ? 0.503 7.186 13.353 1.00 15.79 578 ILE B C 1
ATOM 1748 O O . ILE B 1 115 ? -0.409 6.386 13.149 1.00 15.72 578 ILE B O 1
ATOM 1753 N N . LEU B 1 116 ? 0.695 7.778 14.533 1.00 13.77 579 LEU B N 1
ATOM 1754 C CA . LEU B 1 116 ? -0.191 7.548 15.669 1.00 14.67 579 LEU B CA 1
ATOM 1755 C C . LEU B 1 116 ? -1.214 8.671 15.837 1.00 17.59 579 LEU B C 1
ATOM 1756 O O . LEU B 1 116 ? -2.088 8.591 16.709 1.00 20.91 579 LEU B O 1
ATOM 1761 N N . THR B 1 117 ? -1.108 9.714 15.014 1.00 17.71 580 THR B N 1
ATOM 1762 C CA . THR B 1 117 ? -1.980 10.886 15.141 1.00 20.57 580 THR B CA 1
ATOM 1763 C C . THR B 1 117 ? -2.707 11.277 13.847 1.00 21.40 580 THR B C 1
ATOM 1764 O O . THR B 1 117 ? -3.051 12.451 13.641 1.00 21.96 580 THR B O 1
ATOM 1768 N N . SER B 1 118 ? -2.948 10.306 12.974 1.00 16.51 581 SER B N 1
ATOM 1769 C CA . SER B 1 118 ? -3.586 10.598 11.695 1.00 20.77 581 SER B CA 1
ATOM 1770 C C . SER B 1 118 ? -5.072 10.896 11.864 1.00 29.21 581 SER B C 1
ATOM 1771 O O . SER B 1 118 ? -5.669 11.604 11.047 1.00 30.15 581 SER B O 1
ATOM 1774 N N . PHE C 1 4 ? -7.117 -3.574 20.630 1.00 47.23 467 PHE C N 1
ATOM 1775 C CA . PHE C 1 4 ? -6.691 -3.539 19.234 1.00 45.11 467 PHE C CA 1
ATOM 1776 C C . PHE C 1 4 ? -6.432 -2.111 18.767 1.00 46.76 467 PHE C C 1
ATOM 1777 O O . PHE C 1 4 ? -7.362 -1.314 18.642 1.00 52.71 467 PHE C O 1
ATOM 1779 N N . THR C 1 5 ? -5.164 -1.794 18.514 1.00 38.66 468 THR C N 1
ATOM 1780 C CA . THR C 1 5 ? -4.777 -0.473 18.042 1.00 34.82 468 THR C CA 1
ATOM 1781 C C . THR C 1 5 ? -5.091 -0.334 16.557 1.00 26.60 468 THR C C 1
ATOM 1782 O O . THR C 1 5 ? -4.317 -0.786 15.715 1.00 30.47 468 THR C O 1
ATOM 1786 N N . GLU C 1 6 ? -6.228 0.277 16.236 1.00 25.61 469 GLU C N 1
ATOM 1787 C CA . GLU C 1 6 ? -6.600 0.471 14.837 1.00 23.65 469 GLU C CA 1
ATOM 1788 C C . GLU C 1 6 ? -7.027 1.906 14.572 1.00 25.28 469 GLU C C 1
ATOM 1789 O O . GLU C 1 6 ? -7.472 2.614 15.475 1.00 25.77 469 GLU C O 1
ATOM 1795 N N . ILE C 1 7 ? -6.894 2.326 13.320 1.00 16.72 470 ILE C N 1
ATOM 1796 C CA . ILE C 1 7 ? -7.218 3.676 12.915 1.00 17.39 470 ILE C CA 1
ATOM 1797 C C . ILE C 1 7 ? -8.597 3.676 12.288 1.00 20.52 470 ILE C C 1
ATOM 1798 O O . ILE C 1 7 ? -9.415 4.555 12.542 1.00 21.34 470 ILE C O 1
ATOM 1803 N N . LYS C 1 8 ? -8.857 2.660 11.474 1.00 17.40 471 LYS C N 1
ATOM 1804 C CA . LYS C 1 8 ? -10.135 2.537 10.813 1.00 17.45 471 LYS C CA 1
ATOM 1805 C C . LYS C 1 8 ? -10.373 1.081 10.455 1.00 14.93 471 LYS C C 1
ATOM 1806 O O . LYS C 1 8 ? -9.427 0.342 10.204 1.00 18.64 471 LYS C O 1
ATOM 1812 N N . SER C 1 9 ? -11.637 0.666 10.457 1.00 14.79 472 SER C N 1
ATOM 1813 C CA . SER C 1 9 ? -11.987 -0.651 9.957 1.00 15.64 472 SER C CA 1
ATOM 1814 C C . SER C 1 9 ? -13.318 -0.593 9.247 1.00 15.49 472 SER C C 1
ATOM 1815 O O . SER C 1 9 ? -14.181 0.226 9.576 1.00 18.61 472 SER C O 1
ATOM 1818 N N . GLY C 1 10 ? -13.480 -1.467 8.270 1.00 13.32 473 GLY C N 1
ATOM 1819 C CA . GLY C 1 10 ? -14.724 -1.551 7.532 1.00 12.75 473 GLY C CA 1
ATOM 1820 C C . GLY C 1 10 ? -14.547 -2.317 6.238 1.00 11.77 473 GLY C C 1
ATOM 1821 O O . GLY C 1 10 ? -13.438 -2.721 5.884 1.00 13.08 473 GLY C O 1
ATOM 1822 N N . PHE C 1 11 ? -15.646 -2.508 5.520 1.00 12.09 474 PHE C N 1
ATOM 1823 C CA . PHE C 1 11 ? -15.611 -3.246 4.275 1.00 13.06 474 PHE C CA 1
ATOM 1824 C C . PHE C 1 11 ? -15.182 -2.346 3.139 1.00 14.82 474 PHE C C 1
ATOM 1825 O O . PHE C 1 11 ? -15.590 -1.180 3.065 1.00 17.03 474 PHE C O 1
ATOM 1833 N N . LEU C 1 12 ? -14.345 -2.891 2.262 1.00 12.10 475 LEU C N 1
ATOM 1834 C CA . LEU C 1 12 ? -13.983 -2.227 1.011 1.00 11.78 475 LEU C CA 1
ATOM 1835 C C . LEU C 1 12 ? -14.060 -3.233 -0.123 1.00 13.51 475 LEU C C 1
ATOM 1836 O O . LEU C 1 12 ? -13.846 -4.444 0.098 1.00 14.85 475 LEU C O 1
ATOM 1841 N N . GLU C 1 13 ? -14.344 -2.744 -1.323 1.00 13.80 476 GLU C N 1
ATOM 1842 C CA . GLU C 1 13 ? -14.267 -3.577 -2.513 1.00 13.45 476 GLU C CA 1
ATOM 1843 C C . GLU C 1 13 ? -12.979 -3.216 -3.233 1.00 15.60 476 GLU C C 1
ATOM 1844 O O . GLU C 1 13 ? -12.644 -2.042 -3.361 1.00 17.81 476 GLU C O 1
ATOM 1850 N N . ARG C 1 14 ? -12.244 -4.226 -3.670 1.00 13.91 477 ARG C N 1
ATOM 1851 C CA . ARG C 1 14 ? -10.991 -3.990 -4.380 1.00 14.88 477 ARG C CA 1
ATOM 1852 C C . ARG C 1 14 ? -11.168 -4.431 -5.822 1.00 15.86 477 ARG C C 1
ATOM 1853 O O . ARG C 1 14 ? -11.629 -5.542 -6.076 1.00 16.03 477 ARG C O 1
ATOM 1861 N N . ARG C 1 15 ? -10.816 -3.566 -6.768 1.00 15.65 478 ARG C N 1
ATOM 1862 C CA . ARG C 1 15 ? -10.978 -3.905 -8.177 1.00 13.84 478 ARG C CA 1
ATOM 1863 C C . ARG C 1 15 ? -9.814 -4.751 -8.684 1.00 15.39 478 ARG C C 1
ATOM 1864 O O . ARG C 1 15 ? -8.668 -4.558 -8.294 1.00 18.83 478 ARG C O 1
ATOM 1872 N N . SER C 1 16 ? -10.126 -5.710 -9.551 1.00 16.86 479 SER C N 1
ATOM 1873 C CA . SER C 1 16 ? -9.087 -6.393 -10.304 1.00 19.53 479 SER C CA 1
ATOM 1874 C C . SER C 1 16 ? -8.905 -5.693 -11.645 1.00 18.57 479 SER C C 1
ATOM 1875 O O . SER C 1 16 ? -9.846 -5.556 -12.403 1.00 20.44 479 SER C O 1
ATOM 1878 N N . LYS C 1 17 ? -7.684 -5.254 -11.921 1.00 26.05 480 LYS C N 1
ATOM 1879 C CA . LYS C 1 17 ? -7.367 -4.577 -13.174 1.00 26.40 480 LYS C CA 1
ATOM 1880 C C . LYS C 1 17 ? -7.739 -5.436 -14.383 1.00 20.65 480 LYS C C 1
ATOM 1881 O O . LYS C 1 17 ? -8.390 -4.973 -15.321 1.00 24.62 480 LYS C O 1
ATOM 1887 N N . PHE C 1 18 ? -7.351 -6.703 -14.331 1.00 20.61 481 PHE C N 1
ATOM 1888 C CA . PHE C 1 18 ? -7.527 -7.579 -15.483 1.00 21.20 481 PHE C CA 1
ATOM 1889 C C . PHE C 1 18 ? -8.926 -8.172 -15.572 1.00 19.40 481 PHE C C 1
ATOM 1890 O O . PHE C 1 18 ? -9.486 -8.287 -16.657 1.00 22.81 481 PHE C O 1
ATOM 1898 N N . LEU C 1 19 ? -9.505 -8.535 -14.432 1.00 20.23 482 LEU C N 1
ATOM 1899 C CA . LEU C 1 19 ? -10.837 -9.126 -14.443 1.00 20.37 482 LEU C CA 1
ATOM 1900 C C . LEU C 1 19 ? -11.945 -8.077 -14.527 1.00 25.23 482 LEU C C 1
ATOM 1901 O O . LEU C 1 19 ? -13.088 -8.403 -14.842 1.00 24.56 482 LEU C O 1
ATOM 1906 N N . LYS C 1 20 ? -11.597 -6.824 -14.239 1.00 22.92 483 LYS C N 1
ATOM 1907 C CA . LYS C 1 20 ? -12.545 -5.716 -14.303 1.00 26.47 483 LYS C CA 1
ATOM 1908 C C . LYS C 1 20 ? -13.777 -6.008 -13.452 1.00 29.27 483 LYS C C 1
ATOM 1909 O O . LYS C 1 20 ? -14.915 -5.792 -13.878 1.00 35.82 483 LYS C O 1
ATOM 1915 N N . SER C 1 21 ? -13.529 -6.512 -12.249 1.00 20.50 484 SER C N 1
ATOM 1916 C CA . SER C 1 21 ? -14.571 -6.804 -11.276 1.00 18.77 484 SER C CA 1
ATOM 1917 C C . SER C 1 21 ? -14.066 -6.453 -9.887 1.00 18.40 484 SER C C 1
ATOM 1918 O O . SER C 1 21 ? -12.866 -6.353 -9.656 1.00 19.56 484 SER C O 1
ATOM 1921 N N . TYR C 1 22 ? -14.999 -6.294 -8.952 1.00 19.37 485 TYR C N 1
ATOM 1922 C CA . TYR C 1 22 ? -14.650 -6.022 -7.563 1.00 20.09 485 TYR C CA 1
ATOM 1923 C C . TYR C 1 22 ? -14.830 -7.246 -6.694 1.00 23.88 485 TYR C C 1
ATOM 1924 O O . TYR C 1 22 ? -15.710 -8.065 -6.938 1.00 28.20 485 TYR C O 1
ATOM 1933 N N . SER C 1 23 ? -13.994 -7.363 -5.673 1.00 18.39 486 SER C N 1
ATOM 1934 C CA . SER C 1 23 ? -14.188 -8.371 -4.639 1.00 25.15 486 SER C CA 1
ATOM 1935 C C . SER C 1 23 ? -14.139 -7.703 -3.263 1.00 23.47 486 SER C C 1
ATOM 1936 O O . SER C 1 23 ? -13.330 -6.816 -3.016 1.00 20.20 486 SER C O 1
ATOM 1939 N N . LYS C 1 24 ? -15.013 -8.135 -2.366 1.00 17.43 487 LYS C N 1
ATOM 1940 C CA . LYS C 1 24 ? -15.162 -7.448 -1.091 1.00 16.47 487 LYS C CA 1
ATOM 1941 C C . LYS C 1 24 ? -14.393 -8.125 0.034 1.00 17.74 487 LYS C C 1
ATOM 1942 O O . LYS C 1 24 ? -14.273 -9.350 0.080 1.00 20.14 487 LYS C O 1
ATOM 1948 N N . GLY C 1 25 ? -13.859 -7.325 0.945 1.00 15.40 488 GLY C N 1
ATOM 1949 C CA . GLY C 1 25 ? -13.168 -7.851 2.100 1.00 15.82 488 GLY C CA 1
ATOM 1950 C C . GLY C 1 25 ? -13.363 -6.919 3.279 1.00 15.10 488 GLY C C 1
ATOM 1951 O O . GLY C 1 25 ? -13.894 -5.818 3.116 1.00 14.00 488 GLY C O 1
ATOM 1952 N N . TYR C 1 26 ? -12.949 -7.356 4.466 1.00 14.64 489 TYR C N 1
ATOM 1953 C CA . TYR C 1 26 ? -13.026 -6.513 5.639 1.00 11.87 489 TYR C CA 1
ATOM 1954 C C . TYR C 1 26 ? -11.625 -5.995 5.931 1.00 15.43 489 TYR C C 1
ATOM 1955 O O . TYR C 1 26 ? -10.706 -6.772 6.145 1.00 16.69 489 TYR C O 1
ATOM 1964 N N . TYR C 1 27 ? -11.463 -4.681 5.908 1.00 10.73 490 TYR C N 1
ATOM 1965 C CA . TYR C 1 27 ? -10.148 -4.078 6.045 1.00 11.13 490 TYR C CA 1
ATOM 1966 C C . TYR C 1 27 ? -9.934 -3.406 7.375 1.00 14.34 490 TYR C C 1
ATOM 1967 O O . TYR C 1 27 ? -10.847 -2.802 7.956 1.00 14.37 490 TYR C O 1
ATOM 1976 N N . VAL C 1 28 ? -8.712 -3.536 7.866 1.00 11.87 491 VAL C N 1
ATOM 1977 C CA . VAL C 1 28 ? -8.321 -2.897 9.103 1.00 13.65 491 VAL C CA 1
ATOM 1978 C C . VAL C 1 28 ? -7.063 -2.104 8.847 1.00 11.79 491 VAL C C 1
ATOM 1979 O O . VAL C 1 28 ? -6.041 -2.649 8.423 1.00 13.66 491 VAL C O 1
ATOM 1983 N N . LEU C 1 29 ? -7.159 -0.798 9.064 1.00 12.56 492 LEU C N 1
ATOM 1984 C CA . LEU C 1 29 ? -6.035 0.106 8.887 1.00 13.24 492 LEU C CA 1
ATOM 1985 C C . LEU C 1 29 ? -5.406 0.367 10.233 1.00 13.00 492 LEU C C 1
ATOM 1986 O O . LEU C 1 29 ? -6.089 0.808 11.160 1.00 14.30 492 LEU C O 1
ATOM 1991 N N . THR C 1 30 ? -4.116 0.074 10.334 1.00 13.05 493 THR C N 1
ATOM 1992 C CA . THR C 1 30 ? -3.351 0.334 11.539 1.00 12.84 493 THR C CA 1
ATOM 1993 C C . THR C 1 30 ? -2.244 1.315 11.162 1.00 14.46 493 THR C C 1
ATOM 1994 O O . THR C 1 30 ? -2.091 1.666 10.002 1.00 15.40 493 THR C O 1
ATOM 1998 N N . PRO C 1 31 ? -1.454 1.767 12.146 1.00 14.85 494 PRO C N 1
ATOM 1999 C CA . PRO C 1 31 ? -0.368 2.678 11.776 1.00 15.65 494 PRO C CA 1
ATOM 2000 C C . PRO C 1 31 ? 0.630 2.062 10.810 1.00 14.69 494 PRO C C 1
ATOM 2001 O O . PRO C 1 31 ? 1.330 2.799 10.124 1.00 17.20 494 PRO C O 1
ATOM 2005 N N . ASN C 1 32 ? 0.680 0.733 10.735 1.00 13.77 495 ASN C N 1
ATOM 2006 C CA . ASN C 1 32 ? 1.680 0.045 9.918 1.00 12.64 495 ASN C CA 1
ATOM 2007 C C . ASN C 1 32 ? 1.170 -0.603 8.622 1.00 12.98 495 ASN C C 1
ATOM 2008 O O . ASN C 1 32 ? 1.905 -0.727 7.644 1.00 15.01 495 ASN C O 1
ATOM 2013 N N . PHE C 1 33 ? -0.069 -1.082 8.640 1.00 12.89 496 PHE C N 1
ATOM 2014 C CA . PHE C 1 33 ? -0.564 -1.916 7.554 1.00 13.55 496 PHE C CA 1
ATOM 2015 C C . PHE C 1 33 ? -1.990 -1.587 7.201 1.00 10.92 496 PHE C C 1
ATOM 2016 O O . PHE C 1 33 ? -2.776 -1.146 8.039 1.00 12.50 496 PHE C O 1
ATOM 2024 N N . LEU C 1 34 ? -2.331 -1.840 5.947 1.00 11.58 497 LEU C N 1
ATOM 2025 C CA . LEU C 1 34 ? -3.713 -2.074 5.592 1.00 12.55 497 LEU C CA 1
ATOM 2026 C C . LEU C 1 34 ? -3.876 -3.595 5.520 1.00 10.49 497 LEU C C 1
ATOM 2027 O O . LEU C 1 34 ? -3.315 -4.249 4.627 1.00 12.75 497 LEU C O 1
ATOM 2032 N N . HIS C 1 35 ? -4.608 -4.154 6.490 1.00 10.46 498 HIS C N 1
ATOM 2033 C CA . HIS C 1 35 ? -4.865 -5.597 6.519 1.00 9.86 498 HIS C CA 1
ATOM 2034 C C . HIS C 1 35 ? -6.216 -5.911 5.884 1.00 12.41 498 HIS C C 1
ATOM 2035 O O . HIS C 1 35 ? -7.190 -5.188 6.108 1.00 13.50 498 HIS C O 1
ATOM 2042 N N . GLU C 1 36 ? -6.283 -7.008 5.130 1.00 12.52 499 GLU C N 1
ATOM 2043 C CA . GLU C 1 36 ? -7.565 -7.550 4.664 1.00 13.82 499 GLU C CA 1
ATOM 2044 C C . GLU C 1 36 ? -7.873 -8.846 5.386 1.00 12.99 499 GLU C C 1
ATOM 2045 O O . GLU C 1 36 ? -6.994 -9.706 5.525 1.00 13.82 499 GLU C O 1
ATOM 2051 N N . PHE C 1 37 ? -9.119 -8.984 5.834 1.00 11.24 500 PHE C N 1
ATOM 2052 C CA . PHE C 1 37 ? -9.627 -10.217 6.429 1.00 11.16 500 PHE C CA 1
ATOM 2053 C C . PHE C 1 37 ? -10.854 -10.634 5.631 1.00 11.23 500 PHE C C 1
ATOM 2054 O O . PHE C 1 37 ? -11.475 -9.812 4.967 1.00 14.63 500 PHE C O 1
ATOM 2062 N N . LYS C 1 38 ? -11.211 -11.909 5.696 1.00 14.96 501 LYS C N 1
ATOM 2063 C CA . LYS C 1 38 ? -12.414 -12.388 5.018 1.00 15.12 501 LYS C CA 1
ATOM 2064 C C . LYS C 1 38 ? -13.691 -11.853 5.662 1.00 15.82 501 LYS C C 1
ATOM 2065 O O . LYS C 1 38 ? -14.701 -11.607 4.978 1.00 17.58 501 LYS C O 1
ATOM 2071 N N . THR C 1 39 ? -13.655 -11.693 6.976 1.00 14.42 502 THR C N 1
ATOM 2072 C CA . THR C 1 39 ? -14.829 -11.295 7.736 1.00 12.41 502 THR C CA 1
ATOM 2073 C C . THR C 1 39 ? -14.477 -10.255 8.789 1.00 12.20 502 THR C C 1
ATOM 2074 O O . THR C 1 39 ? -13.288 -10.010 9.079 1.00 13.74 502 THR C O 1
ATOM 2078 N N . ALA C 1 40 ? -15.513 -9.691 9.400 1.00 13.26 503 ALA C N 1
ATOM 2079 C CA . ALA C 1 40 ? -15.378 -8.725 10.475 1.00 13.87 503 ALA C CA 1
ATOM 2080 C C . ALA C 1 40 ? -15.301 -9.372 11.867 1.00 15.74 503 ALA C C 1
ATOM 2081 O O . ALA C 1 40 ? -15.340 -8.661 12.868 1.00 17.81 503 ALA C O 1
ATOM 2083 N N . ASP C 1 41 ? -15.227 -10.701 11.939 1.00 15.91 504 ASP C N 1
ATOM 2084 C CA . ASP C 1 41 ? -15.235 -11.359 13.251 1.00 18.34 504 ASP C CA 1
ATOM 2085 C C . ASP C 1 41 ? -13.828 -11.361 13.833 1.00 18.96 504 ASP C C 1
ATOM 2086 O O . ASP C 1 41 ? -13.046 -12.274 13.583 1.00 19.13 504 ASP C O 1
ATOM 2091 N N . ARG C 1 42 ? -13.513 -10.333 14.599 1.00 20.76 505 ARG C N 1
ATOM 2092 C CA . ARG C 1 42 ? -12.145 -10.137 15.064 1.00 24.53 505 ARG C CA 1
ATOM 2093 C C . ARG C 1 42 ? -11.677 -11.165 16.105 1.00 30.13 505 ARG C C 1
ATOM 2094 O O . ARG C 1 42 ? -10.492 -11.209 16.448 1.00 32.86 505 ARG C O 1
ATOM 2102 N N . LYS C 1 43 ? -12.591 -11.997 16.598 1.00 24.32 506 LYS C N 1
ATOM 2103 C CA . LYS C 1 43 ? -12.221 -13.007 17.591 1.00 26.54 506 LYS C CA 1
ATOM 2104 C C . LYS C 1 43 ? -11.972 -14.398 17.001 1.00 24.56 506 LYS C C 1
ATOM 2105 O O . LYS C 1 43 ? -11.271 -15.219 17.594 1.00 25.00 506 LYS C O 1
ATOM 2111 N N . LYS C 1 44 ? -12.535 -14.665 15.831 1.00 20.31 507 LYS C N 1
ATOM 2112 C CA . LYS C 1 44 ? -12.420 -15.984 15.217 1.00 21.47 507 LYS C CA 1
ATOM 2113 C C . LYS C 1 44 ? -11.700 -15.957 13.864 1.00 20.30 507 LYS C C 1
ATOM 2114 O O . LYS C 1 44 ? -11.283 -16.996 13.353 1.00 21.59 507 LYS C O 1
ATOM 2116 N N . ASP C 1 45 ? -11.581 -14.773 13.272 1.00 17.60 508 ASP C N 1
ATOM 2117 C CA . ASP C 1 45 ? -10.973 -14.639 11.960 1.00 18.11 508 ASP C CA 1
ATOM 2118 C C . ASP C 1 45 ? -9.693 -13.844 12.134 1.00 19.53 508 ASP C C 1
ATOM 2119 O O . ASP C 1 45 ? -9.694 -12.612 12.061 1.00 19.31 508 ASP C O 1
ATOM 2124 N N . LEU C 1 46 ? -8.608 -14.571 12.386 1.00 17.69 509 LEU C N 1
ATOM 2125 C CA . LEU C 1 46 ? -7.426 -13.998 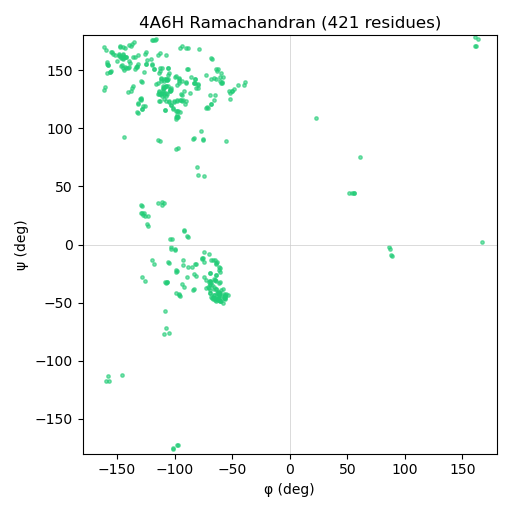13.025 1.00 17.50 509 LEU C CA 1
ATOM 2126 C C . LEU C 1 46 ? -6.265 -13.757 12.088 1.00 15.96 509 LEU C C 1
ATOM 2127 O O . LEU C 1 46 ? -5.319 -13.057 12.447 1.00 18.47 509 LEU C O 1
ATOM 2132 N N . VAL C 1 47 ? -6.328 -14.377 10.921 1.00 14.93 510 VAL C N 1
ATOM 2133 C CA . VAL C 1 47 ? -5.213 -14.371 9.993 1.00 16.56 510 VAL C CA 1
ATOM 2134 C C . VAL C 1 47 ? -5.535 -13.491 8.796 1.00 16.43 510 VAL C C 1
ATOM 2135 O O . VAL C 1 47 ? -6.442 -13.792 8.016 1.00 16.62 510 VAL C O 1
ATOM 2139 N N . PRO C 1 48 ? -4.783 -12.399 8.626 1.00 14.79 511 PRO C N 1
ATOM 2140 C CA . PRO C 1 48 ? -5.036 -11.554 7.463 1.00 14.63 511 PRO C CA 1
ATOM 2141 C C . PRO C 1 48 ? -4.878 -12.335 6.158 1.00 15.23 511 PRO C C 1
ATOM 2142 O O . PRO C 1 48 ? -3.957 -13.158 6.013 1.00 16.33 511 PRO C O 1
ATOM 2146 N N . VAL C 1 49 ? -5.783 -12.082 5.222 1.00 15.11 512 VAL C N 1
ATOM 2147 C CA . VAL C 1 49 ? -5.639 -12.541 3.862 1.00 16.20 512 VAL C CA 1
ATOM 2148 C C . VAL C 1 49 ? -4.378 -11.927 3.251 1.00 16.82 512 VAL C C 1
ATOM 2149 O O . VAL C 1 49 ? -3.643 -12.583 2.510 1.00 19.84 512 VAL C O 1
ATOM 2153 N N . MET C 1 50 ? -4.146 -10.653 3.545 1.00 14.87 513 MET C N 1
ATOM 2154 C CA . MET C 1 50 ? -2.917 -9.981 3.135 1.00 16.25 513 MET C CA 1
ATOM 2155 C C . MET C 1 50 ? -2.695 -8.780 4.040 1.00 17.43 513 MET C C 1
ATOM 2156 O O . MET C 1 50 ? -3.644 -8.257 4.642 1.00 15.27 513 MET C O 1
ATOM 2161 N N . SER C 1 51 ? -1.438 -8.368 4.180 1.00 15.27 514 SER C N 1
ATOM 2162 C CA . SER C 1 51 ? -1.110 -7.185 4.954 1.00 14.31 514 SER C CA 1
ATOM 2163 C C . SER C 1 51 ? -0.239 -6.279 4.098 1.00 16.48 514 SER C C 1
ATOM 2164 O O . SER C 1 51 ? 0.878 -6.664 3.730 1.00 18.94 514 SER C O 1
ATOM 2167 N N . LEU C 1 52 ? -0.744 -5.085 3.784 1.00 12.89 515 LEU C N 1
ATOM 2168 C CA . LEU C 1 52 ? -0.062 -4.150 2.878 1.00 13.41 515 LEU C CA 1
ATOM 2169 C C . LEU C 1 52 ? 0.683 -3.095 3.696 1.00 13.37 515 LEU C C 1
ATOM 2170 O O . LEU C 1 52 ? 0.067 -2.291 4.391 1.00 14.10 515 LEU C O 1
ATOM 2175 N N . ALA C 1 53 ? 2.012 -3.092 3.604 1.00 14.39 516 ALA C N 1
ATOM 2176 C CA . ALA C 1 53 ? 2.815 -2.175 4.405 1.00 15.22 516 ALA C CA 1
ATOM 2177 C C . ALA C 1 53 ? 2.685 -0.735 3.911 1.00 12.94 516 ALA C C 1
ATOM 2178 O O . ALA C 1 53 ? 3.045 -0.420 2.776 1.00 15.62 516 ALA C O 1
ATOM 2180 N N . LEU C 1 54 ? 2.169 0.130 4.771 1.00 13.66 517 LEU C N 1
ATOM 2181 C CA . LEU C 1 54 ? 1.918 1.522 4.403 1.00 14.92 517 LEU C CA 1
ATOM 2182 C C . LEU C 1 54 ? 3.179 2.298 3.999 1.00 17.13 517 LEU C C 1
ATOM 2183 O O . LEU C 1 54 ? 3.109 3.196 3.157 1.00 16.55 517 LEU C O 1
ATOM 2188 N N . SER C 1 55 ? 4.313 1.968 4.608 1.00 15.90 518 SER C N 1
ATOM 2189 C CA . SER C 1 55 ? 5.556 2.682 4.302 1.00 18.37 518 SER C CA 1
ATOM 2190 C C . SER C 1 55 ? 6.013 2.463 2.862 1.00 19.70 518 SER C C 1
ATOM 2191 O O . SER C 1 55 ? 6.890 3.178 2.372 1.00 21.08 518 SER C O 1
ATOM 2194 N N . GLU C 1 56 ? 5.417 1.479 2.194 1.00 17.82 519 GLU C N 1
ATOM 2195 C CA . GLU C 1 56 ? 5.724 1.151 0.808 1.00 19.50 519 GLU C CA 1
ATOM 2196 C C . GLU C 1 56 ? 4.651 1.636 -0.167 1.00 17.66 519 GLU C C 1
ATOM 2197 O O . GLU C 1 56 ? 4.729 1.343 -1.359 1.00 20.74 519 GLU C O 1
ATOM 2203 N N . CYS C 1 57 ? 3.651 2.356 0.336 1.00 17.09 520 CYS C N 1
ATOM 2204 C CA . CYS C 1 57 ? 2.536 2.796 -0.501 1.00 18.66 520 CYS C CA 1
ATOM 2205 C C . CYS C 1 57 ? 2.340 4.299 -0.446 1.00 19.69 520 CYS C C 1
ATOM 2206 O O . CYS C 1 57 ? 2.882 4.977 0.425 1.00 21.37 520 CYS C O 1
ATOM 2209 N N . THR C 1 58 ? 1.557 4.807 -1.391 1.00 19.53 521 THR C N 1
ATOM 2210 C CA . THR C 1 58 ? 1.026 6.151 -1.290 1.00 20.36 521 THR C CA 1
ATOM 2211 C C . THR C 1 58 ? -0.408 6.095 -1.792 1.00 19.84 521 THR C C 1
ATOM 2212 O O . THR C 1 58 ? -0.773 5.161 -2.502 1.00 24.52 521 THR C O 1
ATOM 2216 N N . VAL C 1 59 ? -1.234 7.056 -1.399 1.00 16.87 522 VAL C N 1
ATOM 2217 C CA . VAL C 1 59 ? -2.535 7.191 -2.041 1.00 18.32 522 VAL C CA 1
ATOM 2218 C C . VAL C 1 59 ? -2.462 8.375 -2.988 1.00 19.08 522 VAL C C 1
ATOM 2219 O O . VAL C 1 59 ? -1.961 9.444 -2.634 1.00 23.45 522 VAL C O 1
ATOM 2223 N N . THR C 1 60 ? -2.941 8.175 -4.209 1.00 18.68 523 THR C N 1
ATOM 2224 C CA . THR C 1 60 ? -2.778 9.193 -5.227 1.00 21.93 523 THR C CA 1
ATOM 2225 C C . THR C 1 60 ? -4.090 9.933 -5.472 1.00 27.58 523 THR C C 1
ATOM 2226 O O . THR C 1 60 ? -4.267 11.056 -5.002 1.00 43.10 523 THR C O 1
ATOM 2230 N N . GLU C 1 61 ? -5.021 9.309 -6.174 1.00 30.12 524 GLU C N 1
ATOM 2231 C CA . GLU C 1 61 ? -6.259 10.003 -6.488 1.00 25.52 524 GLU C CA 1
ATOM 2232 C C . GLU C 1 61 ? -7.477 9.411 -5.795 1.00 21.83 524 GLU C C 1
ATOM 2233 O O . GLU C 1 61 ? -7.440 8.302 -5.249 1.00 20.53 524 GLU C O 1
ATOM 2239 N N . HIS C 1 62 ? -8.551 10.185 -5.793 1.00 24.54 525 HIS C N 1
ATOM 2240 C CA . HIS C 1 62 ? -9.832 9.713 -5.297 1.00 21.13 525 HIS C CA 1
ATOM 2241 C C . HIS C 1 62 ? -10.952 10.365 -6.093 1.00 18.15 525 HIS C C 1
ATOM 2242 O O . HIS C 1 62 ? -10.743 11.376 -6.769 1.00 21.79 525 HIS C O 1
ATOM 2249 N N . SER C 1 63 ? -12.139 9.771 -6.029 1.00 18.01 526 SER C N 1
ATOM 2250 C CA . SER C 1 63 ? -13.312 10.328 -6.695 1.00 18.25 526 SER C CA 1
ATOM 2251 C C . SER C 1 63 ? -13.680 11.697 -6.153 1.00 16.57 526 SER C C 1
ATOM 2252 O O . SER C 1 63 ? -13.448 11.989 -4.983 1.00 19.35 526 SER C O 1
ATOM 2255 N N . ARG C 1 64 ? -14.288 12.509 -7.014 1.00 22.36 527 ARG C N 1
ATOM 2256 C CA . ARG C 1 64 ? -14.914 13.759 -6.598 1.00 25.76 527 ARG C CA 1
ATOM 2257 C C . ARG C 1 64 ? -16.362 13.489 -6.194 1.00 25.74 527 ARG C C 1
ATOM 2258 O O . ARG C 1 64 ? -17.000 12.578 -6.717 1.00 28.51 527 ARG C O 1
ATOM 2266 N N . LYS C 1 65 ? -16.877 14.298 -5.273 1.00 26.47 528 LYS C N 1
ATOM 2267 C CA . LYS C 1 65 ? -18.252 14.167 -4.809 1.00 33.88 528 LYS C CA 1
ATOM 2268 C C . LYS C 1 65 ? -19.251 14.322 -5.956 1.00 35.52 528 LYS C C 1
ATOM 2269 O O . LYS C 1 65 ? -19.081 15.179 -6.829 1.00 35.72 528 LYS C O 1
ATOM 2275 N N . ASN C 1 66 ? -20.290 13.492 -5.955 1.00 38.11 529 ASN C N 1
ATOM 2276 C CA . ASN C 1 66 ? -21.374 13.629 -6.926 1.00 53.99 529 ASN C CA 1
ATOM 2277 C C . ASN C 1 66 ? -22.291 14.814 -6.624 1.00 65.51 529 ASN C C 1
ATOM 2278 O O . ASN C 1 66 ? -23.491 14.633 -6.422 1.00 71.34 529 ASN C O 1
ATOM 2283 N N . SER C 1 67 ? -21.719 16.015 -6.594 1.00 71.70 530 SER C N 1
ATOM 2284 C CA . SER C 1 67 ? -22.475 17.250 -6.376 1.00 76.94 530 SER C CA 1
ATOM 2285 C C . SER C 1 67 ? -21.540 18.415 -6.067 1.00 77.80 530 SER C C 1
ATOM 2286 O O . SER C 1 67 ? -21.712 19.115 -5.067 1.00 76.83 530 SER C O 1
ATOM 2289 N N . SER C 1 76 ? -20.199 5.527 -9.060 1.00 45.11 539 SER C N 1
ATOM 2290 C CA . SER C 1 76 ? -19.684 5.632 -7.697 1.00 32.87 539 SER C CA 1
ATOM 2291 C C . SER C 1 76 ? -18.694 6.787 -7.547 1.00 34.41 539 SER C C 1
ATOM 2292 O O . SER C 1 76 ? -17.800 6.968 -8.374 1.00 39.73 539 SER C O 1
ATOM 2295 N N . ASP C 1 77 ? -18.878 7.566 -6.485 1.00 30.81 540 ASP C N 1
ATOM 2296 C CA . ASP C 1 77 ? -17.966 8.640 -6.114 1.00 24.59 540 ASP C CA 1
ATOM 2297 C C . ASP C 1 77 ? -17.202 8.244 -4.853 1.00 20.68 540 ASP C C 1
ATOM 2298 O O . ASP C 1 77 ? -16.896 9.081 -3.996 1.00 24.33 540 ASP C O 1
ATOM 2303 N N . ALA C 1 78 ? -16.883 6.957 -4.751 1.00 19.36 541 ALA C N 1
ATOM 2304 C CA . ALA C 1 78 ? -16.346 6.400 -3.519 1.00 18.76 541 ALA C CA 1
ATOM 2305 C C . ALA C 1 78 ? -15.045 5.635 -3.707 1.00 14.58 541 ALA C C 1
ATOM 2306 O O . ALA C 1 78 ? -14.726 4.760 -2.901 1.00 16.17 541 ALA C O 1
ATOM 2308 N N . LYS C 1 79 ? -14.289 5.975 -4.747 1.00 16.07 542 LYS C N 1
ATOM 2309 C CA . LYS C 1 79 ? -13.074 5.224 -5.056 1.00 17.20 542 LYS C CA 1
ATOM 2310 C C . LYS C 1 79 ? -11.796 5.958 -4.702 1.00 17.52 542 LYS C C 1
ATOM 2311 O O . LYS C 1 79 ? -11.748 7.189 -4.695 1.00 17.85 542 LYS C O 1
ATOM 2317 N N . PHE C 1 80 ? -10.755 5.199 -4.399 1.00 17.63 543 PHE C N 1
ATOM 2318 C CA . PHE C 1 80 ? -9.425 5.778 -4.269 1.00 15.75 543 PHE C CA 1
ATOM 2319 C C . PHE C 1 80 ? -8.366 4.816 -4.773 1.00 17.08 543 PHE C C 1
ATOM 2320 O O . PHE C 1 80 ? -8.608 3.617 -4.889 1.00 15.13 543 PHE C O 1
ATOM 2328 N N . VAL C 1 81 ? -7.186 5.353 -5.059 1.00 17.54 544 VAL C N 1
ATOM 2329 C CA . VAL C 1 81 ? -6.094 4.566 -5.615 1.00 15.15 544 VAL C CA 1
ATOM 2330 C C . VAL C 1 81 ? -4.954 4.461 -4.623 1.00 14.79 544 VAL C C 1
ATOM 2331 O O . VAL C 1 81 ? -4.527 5.465 -4.058 1.00 17.20 544 VAL C O 1
ATOM 2335 N N . LEU C 1 82 ? -4.496 3.232 -4.394 1.00 13.21 545 LEU C N 1
ATOM 2336 C CA . LEU C 1 82 ? -3.323 2.958 -3.585 1.00 13.83 545 LEU C CA 1
ATOM 2337 C C . LEU C 1 82 ? -2.181 2.583 -4.531 1.00 15.72 545 LEU C C 1
ATOM 2338 O O . LEU C 1 82 ? -2.294 1.643 -5.316 1.00 18.56 545 LEU C O 1
ATOM 2343 N N . HIS C 1 83 ? -1.082 3.324 -4.456 1.00 17.11 546 HIS C N 1
ATOM 2344 C CA . HIS C 1 83 ? 0.050 3.117 -5.341 1.00 16.68 546 HIS C CA 1
ATOM 2345 C C . HIS C 1 83 ? 1.204 2.439 -4.619 1.00 19.14 546 HIS C C 1
ATOM 2346 O O . HIS C 1 83 ? 1.549 2.825 -3.510 1.00 19.24 546 HIS C O 1
ATOM 2353 N N . ALA C 1 84 ? 1.827 1.452 -5.260 1.00 18.79 547 ALA C N 1
ATOM 2354 C CA . ALA C 1 84 ? 2.992 0.790 -4.668 1.00 20.04 547 ALA C CA 1
ATOM 2355 C C . ALA C 1 84 ? 4.301 1.480 -5.061 1.00 20.34 547 ALA C C 1
ATOM 2356 O O . ALA C 1 84 ? 4.602 1.643 -6.241 1.00 22.18 547 ALA C O 1
ATOM 2358 N N . LYS C 1 85 ? 5.078 1.890 -4.064 1.00 20.62 548 LYS C N 1
ATOM 2359 C CA . LYS C 1 85 ? 6.403 2.449 -4.305 1.00 23.15 548 LYS C CA 1
ATOM 2360 C C . LYS C 1 85 ? 7.478 1.362 -4.353 1.00 25.27 548 LYS C C 1
ATOM 2361 O O . LYS C 1 85 ? 8.571 1.589 -4.885 1.00 33.17 548 LYS C O 1
ATOM 2367 N N . GLN C 1 86 ? 7.175 0.191 -3.797 1.00 26.15 549 GLN C N 1
ATOM 2368 C CA . GLN C 1 86 ? 8.121 -0.922 -3.754 1.00 27.05 549 GLN C CA 1
ATOM 2369 C C . GLN C 1 86 ? 7.412 -2.259 -3.951 1.00 31.81 549 GLN C C 1
ATOM 2370 O O . GLN C 1 86 ? 6.199 -2.355 -3.774 1.00 30.98 549 GLN C O 1
ATOM 2376 N N . ASN C 1 87 ? 8.177 -3.288 -4.308 1.00 25.68 550 ASN C N 1
ATOM 2377 C CA . ASN C 1 87 ? 7.644 -4.636 -4.493 1.00 26.78 550 ASN C CA 1
ATOM 2378 C C . ASN C 1 87 ? 7.278 -5.309 -3.176 1.00 35.02 550 ASN C C 1
ATOM 2379 O O . ASN C 1 87 ? 8.142 -5.555 -2.338 1.00 37.21 550 ASN C O 1
ATOM 2384 N N . GLY C 1 88 ? 6.001 -5.617 -2.999 1.00 26.92 551 GLY C N 1
ATOM 2385 C CA . GLY C 1 88 ? 5.562 -6.364 -1.837 1.00 25.10 551 GLY C CA 1
ATOM 2386 C C . GLY C 1 88 ? 4.413 -7.250 -2.252 1.00 24.64 551 GLY C C 1
ATOM 2387 O O . GLY C 1 88 ? 4.579 -8.193 -3.023 1.00 30.77 551 GLY C O 1
ATOM 2388 N N . ILE C 1 89 ? 3.235 -6.936 -1.738 1.00 22.44 552 ILE C N 1
ATOM 2389 C CA . ILE C 1 89 ? 2.014 -7.565 -2.211 1.00 20.79 552 ILE C CA 1
ATOM 2390 C C . ILE C 1 89 ? 1.709 -7.075 -3.628 1.00 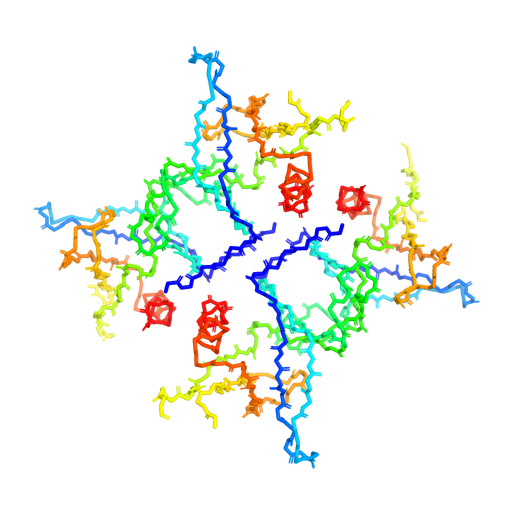24.32 552 ILE C C 1
ATOM 2391 O O . ILE C 1 89 ? 1.220 -7.826 -4.473 1.00 29.73 552 ILE C O 1
ATOM 2396 N N . ILE C 1 90 ? 1.992 -5.800 -3.868 1.00 21.65 553 ILE C N 1
ATOM 2397 C CA . ILE C 1 90 ? 1.780 -5.166 -5.164 1.00 26.98 553 ILE C CA 1
ATOM 2398 C C . ILE C 1 90 ? 3.148 -4.952 -5.812 1.00 26.87 553 ILE C C 1
ATOM 2399 O O . ILE C 1 90 ? 4.112 -4.627 -5.122 1.00 26.65 553 ILE C O 1
ATOM 2404 N N . ARG C 1 91 ? 3.264 -5.143 -7.122 1.00 23.94 554 ARG C N 1
ATOM 2405 C CA . ARG C 1 91 ? 4.563 -4.886 -7.741 1.00 23.24 554 ARG C CA 1
ATOM 2406 C C . ARG C 1 91 ? 4.840 -3.383 -7.815 1.00 25.48 554 ARG C C 1
ATOM 2407 O O . ARG C 1 91 ? 3.920 -2.580 -7.971 1.00 22.34 554 ARG C O 1
ATOM 2415 N N . ARG C 1 92 ? 6.108 -3.004 -7.674 1.00 23.58 555 ARG C N 1
ATOM 2416 C CA . ARG C 1 92 ? 6.492 -1.596 -7.694 1.00 22.10 555 ARG C CA 1
ATOM 2417 C C . ARG C 1 92 ? 5.919 -0.833 -8.891 1.00 25.62 555 ARG C C 1
ATOM 2418 O O . ARG C 1 92 ? 6.020 -1.283 -10.038 1.00 27.44 555 ARG C O 1
ATOM 2423 N N . GLY C 1 93 ? 5.337 0.332 -8.616 1.00 22.23 556 GLY C N 1
ATOM 2424 C CA . GLY C 1 93 ? 4.813 1.207 -9.649 1.00 23.94 556 GLY C CA 1
ATOM 2425 C C . GLY C 1 93 ? 3.378 0.922 -10.043 1.00 24.56 556 GLY C C 1
ATOM 2426 O O . GLY C 1 93 ? 2.770 1.681 -10.799 1.00 27.25 556 GLY C O 1
ATOM 2427 N N . HIS C 1 94 ? 2.836 -0.184 -9.550 1.00 21.67 557 HIS C N 1
ATOM 2428 C CA . HIS C 1 94 ? 1.463 -0.546 -9.862 1.00 18.59 557 HIS C CA 1
ATOM 2429 C C . HIS C 1 94 ? 0.464 0.027 -8.854 1.00 21.45 557 HIS C C 1
ATOM 2430 O O . HIS C 1 94 ? 0.848 0.570 -7.816 1.00 20.47 557 HIS C O 1
ATOM 2437 N N . ASN C 1 95 ? -0.813 -0.077 -9.196 1.00 21.28 558 ASN C N 1
ATOM 2438 C CA . ASN C 1 95 ? -1.866 0.630 -8.485 1.00 16.80 558 ASN C CA 1
ATOM 2439 C C . ASN C 1 95 ? -3.064 -0.265 -8.236 1.00 20.91 558 ASN C C 1
ATOM 2440 O O . ASN C 1 95 ? -3.506 -0.990 -9.133 1.00 27.04 558 ASN C O 1
ATOM 2445 N N . TRP C 1 96 ? -3.612 -0.194 -7.031 1.00 17.73 559 TRP C N 1
ATOM 2446 C CA . TRP C 1 96 ? -4.841 -0.905 -6.725 1.00 20.09 559 TRP C CA 1
ATOM 2447 C C . TRP C 1 96 ? -5.941 0.087 -6.409 1.00 17.83 559 TRP C C 1
ATOM 2448 O O . TRP C 1 96 ? -5.717 1.086 -5.739 1.00 17.99 559 TRP C O 1
ATOM 2459 N N . VAL C 1 97 ? -7.126 -0.197 -6.922 1.00 15.45 560 VAL C N 1
ATOM 2460 C CA . VAL C 1 97 ? -8.281 0.676 -6.762 1.00 14.03 560 VAL C CA 1
ATOM 2461 C C . VAL C 1 97 ? -9.274 0.074 -5.781 1.00 16.69 560 VAL C C 1
ATOM 2462 O O . VAL C 1 97 ? -9.625 -1.100 -5.881 1.00 15.09 560 VAL C O 1
ATOM 2466 N N . PHE C 1 98 ? -9.682 0.874 -4.800 1.00 13.75 561 PHE C N 1
ATOM 2467 C CA . PHE C 1 98 ? -10.614 0.435 -3.771 1.00 12.98 561 PHE C CA 1
ATOM 2468 C C . PHE C 1 98 ? -11.869 1.265 -3.858 1.00 15.16 561 PHE C C 1
ATOM 2469 O O . PHE C 1 98 ? -11.826 2.425 -4.264 1.00 16.95 561 PHE C O 1
ATOM 2477 N N . LYS C 1 99 ? -12.982 0.668 -3.454 1.00 15.25 562 LYS C N 1
ATOM 2478 C CA . LYS C 1 99 ? -14.272 1.337 -3.472 1.00 14.72 562 LYS C CA 1
ATOM 2479 C C . LYS C 1 99 ? -14.950 1.191 -2.120 1.00 17.93 562 LYS C C 1
ATOM 2480 O O . LYS C 1 99 ? -15.116 0.081 -1.616 1.00 17.19 562 LYS C O 1
ATOM 2486 N N . ALA C 1 100 ? -15.316 2.320 -1.523 1.00 17.01 563 ALA C N 1
ATOM 2487 C CA . ALA C 1 100 ? -16.094 2.317 -0.284 1.00 18.77 563 ALA C CA 1
ATOM 2488 C C . ALA C 1 100 ? -17.586 2.492 -0.591 1.00 16.86 563 ALA C C 1
ATOM 2489 O O . ALA C 1 100 ? -17.991 2.497 -1.751 1.00 20.17 563 ALA C O 1
ATOM 2491 N N . ASP C 1 101 ? -18.408 2.655 0.447 1.00 23.72 564 ASP C N 1
ATOM 2492 C CA . ASP C 1 101 ? -19.856 2.733 0.239 1.00 25.56 564 ASP C CA 1
ATOM 2493 C C . ASP C 1 101 ? -20.333 4.126 -0.158 1.00 24.33 564 ASP C C 1
ATOM 2494 O O . ASP C 1 101 ? -21.381 4.277 -0.782 1.00 25.05 564 ASP C O 1
ATOM 2499 N N . SER C 1 102 ? -19.568 5.141 0.218 1.00 22.93 565 SER C N 1
ATOM 2500 C CA . SER C 1 102 ? -19.967 6.510 -0.035 1.00 25.02 565 SER C CA 1
ATOM 2501 C C . SER C 1 102 ? -18.728 7.368 -0.175 1.00 20.05 565 SER C C 1
ATOM 2502 O O . SER C 1 102 ? -17.635 6.974 0.240 1.00 22.02 565 SER C O 1
ATOM 2505 N N . TYR C 1 103 ? -18.913 8.546 -0.751 1.00 23.97 566 TYR C N 1
ATOM 2506 C CA . TYR C 1 103 ? -17.852 9.528 -0.857 1.00 23.32 566 TYR C CA 1
ATOM 2507 C C . TYR C 1 103 ? -17.304 9.851 0.526 1.00 18.79 566 TYR C C 1
ATOM 2508 O O . TYR C 1 103 ? -16.093 9.911 0.741 1.00 19.76 566 TYR C O 1
ATOM 2517 N N . GLU C 1 104 ? -18.206 10.063 1.477 1.00 22.84 567 GLU C N 1
ATOM 2518 C CA . GLU C 1 104 ? -17.805 10.416 2.830 1.00 26.11 567 GLU C CA 1
ATOM 2519 C C . GLU C 1 104 ? -16.960 9.317 3.488 1.00 19.32 567 GLU C C 1
ATOM 2520 O O . GLU C 1 104 ? -15.958 9.598 4.148 1.00 22.25 567 GLU C O 1
ATOM 2526 N N . SER C 1 105 ? -17.364 8.063 3.304 1.00 19.32 568 SER C N 1
ATOM 2527 C CA . SER C 1 105 ? -16.609 6.951 3.871 1.00 19.59 568 SER C CA 1
ATOM 2528 C C . SER C 1 105 ? -15.239 6.852 3.205 1.00 20.56 568 SER C C 1
ATOM 2529 O O . SER C 1 105 ? -14.210 6.721 3.871 1.00 19.00 568 SER C O 1
ATOM 2532 N N . MET C 1 106 ? -15.246 6.923 1.881 1.00 18.85 569 MET C N 1
ATOM 2533 C CA . MET C 1 106 ? -14.004 6.932 1.117 1.00 17.40 569 MET C CA 1
ATOM 2534 C C . MET C 1 106 ? -13.040 8.021 1.588 1.00 18.08 569 MET C C 1
ATOM 2535 O O . MET C 1 106 ? -11.842 7.769 1.702 1.00 17.81 569 MET C O 1
ATOM 2540 N N . MET C 1 107 ? -13.541 9.231 1.839 1.00 16.99 570 MET C N 1
ATOM 2541 C CA . MET C 1 107 ? -12.651 10.306 2.280 1.00 17.59 570 MET C CA 1
ATOM 2542 C C . MET C 1 107 ? -12.020 10.048 3.645 1.00 17.79 570 MET C C 1
ATOM 2543 O O . MET C 1 107 ? -10.903 10.490 3.900 1.00 20.66 570 MET C O 1
ATOM 2548 N N . SER C 1 108 ? -12.725 9.328 4.515 1.00 16.66 571 SER C N 1
ATOM 2549 C CA . SER C 1 108 ? -12.149 8.935 5.797 1.00 18.81 571 SER C CA 1
ATOM 2550 C C . SER C 1 108 ? -10.967 7.985 5.595 1.00 20.91 571 SER C C 1
ATOM 2551 O O . SER C 1 108 ? -9.902 8.165 6.192 1.00 21.74 571 SER C O 1
ATOM 2554 N N . TRP C 1 109 ? -11.151 6.970 4.752 1.00 17.64 572 TRP C N 1
ATOM 2555 C CA . TRP C 1 109 ? -10.047 6.098 4.371 1.00 18.33 572 TRP C CA 1
ATOM 2556 C C . TRP C 1 109 ? -8.914 6.896 3.734 1.00 14.35 572 TRP C C 1
ATOM 2557 O O . TRP C 1 109 ? -7.756 6.747 4.118 1.00 15.52 572 TRP C O 1
ATOM 2568 N N . PHE C 1 110 ? -9.249 7.729 2.757 1.00 15.42 573 PHE C N 1
ATOM 2569 C CA . PHE C 1 110 ? -8.233 8.463 2.009 1.00 13.65 573 PHE C CA 1
ATOM 2570 C C . PHE C 1 110 ? -7.450 9.433 2.888 1.00 19.14 573 PHE C C 1
ATOM 2571 O O . PHE C 1 110 ? -6.226 9.491 2.814 1.00 17.49 573 PHE C O 1
ATOM 2579 N N . ASP C 1 111 ? -8.162 10.202 3.704 1.00 19.11 574 ASP C N 1
ATOM 2580 C CA . ASP C 1 111 ? -7.513 11.208 4.538 1.00 20.41 574 ASP C CA 1
ATOM 2581 C C . ASP C 1 111 ? -6.529 10.577 5.523 1.00 17.91 574 ASP C C 1
ATOM 2582 O O . ASP C 1 111 ? -5.419 11.089 5.699 1.00 20.30 574 ASP C O 1
ATOM 2587 N N . ASN C 1 112 ? -6.915 9.463 6.148 1.00 17.15 575 ASN C N 1
ATOM 2588 C CA . ASN C 1 112 ? -5.972 8.751 7.022 1.00 16.27 575 ASN C CA 1
ATOM 2589 C C . ASN C 1 112 ? -4.791 8.179 6.252 1.00 18.43 575 ASN C C 1
ATOM 2590 O O . ASN C 1 112 ? -3.639 8.327 6.656 1.00 17.43 575 ASN C O 1
ATOM 2595 N N . LEU C 1 113 ? -5.071 7.536 5.124 1.00 16.44 576 LEU C N 1
ATOM 2596 C CA . LEU C 1 113 ? -4.013 6.973 4.302 1.00 16.87 576 LEU C CA 1
ATOM 2597 C C . LEU C 1 113 ? -3.024 8.025 3.808 1.00 16.52 576 LEU C C 1
ATOM 2598 O O . LEU C 1 113 ? -1.825 7.765 3.744 1.00 18.31 576 LEU C O 1
ATOM 2603 N N . LYS C 1 114 ? -3.530 9.202 3.443 1.00 15.72 577 LYS C N 1
ATOM 2604 C CA . LYS C 1 114 ? -2.679 10.278 2.961 1.00 19.82 577 LYS C CA 1
ATOM 2605 C C . LYS C 1 114 ? -1.671 10.689 4.030 1.00 22.43 577 LYS C C 1
ATOM 2606 O O . LYS C 1 114 ? -0.496 10.893 3.744 1.00 23.89 577 LYS C O 1
ATOM 2610 N N . ILE C 1 115 ? -2.135 10.794 5.266 1.00 17.86 578 ILE C N 1
ATOM 2611 C CA . ILE C 1 115 ? -1.256 11.160 6.371 1.00 20.59 578 ILE C CA 1
ATOM 2612 C C . ILE C 1 115 ? -0.246 10.042 6.661 1.00 23.42 578 ILE C C 1
ATOM 2613 O O . ILE C 1 115 ? 0.951 10.292 6.809 1.00 24.48 578 ILE C O 1
ATOM 2618 N N . LEU C 1 116 ? -0.726 8.804 6.706 1.00 17.03 579 LEU C N 1
ATOM 2619 C CA . LEU C 1 116 ? 0.119 7.657 7.024 1.00 19.83 579 LEU C CA 1
ATOM 2620 C C . LEU C 1 116 ? 1.205 7.404 5.983 1.00 21.41 579 LEU C C 1
ATOM 2621 O O . LEU C 1 116 ? 2.286 6.911 6.310 1.00 24.05 579 LEU C O 1
ATOM 2626 N N . THR C 1 117 ? 0.919 7.746 4.729 1.00 19.40 580 THR C N 1
ATOM 2627 C CA . THR C 1 117 ? 1.827 7.418 3.630 1.00 22.42 580 THR C CA 1
ATOM 2628 C C . THR C 1 117 ? 2.645 8.601 3.130 1.00 23.24 580 THR C C 1
ATOM 2629 O O . THR C 1 117 ? 3.470 8.444 2.234 1.00 25.65 580 THR C O 1
ATOM 2633 N N . SER C 1 118 ? 2.410 9.779 3.699 1.00 25.81 581 SER C N 1
ATOM 2634 C CA . SER C 1 118 ? 3.260 10.933 3.422 1.00 39.65 581 SER C CA 1
ATOM 2635 C C . SER C 1 118 ? 4.724 10.592 3.690 1.00 45.16 581 SER C C 1
ATOM 2636 O O . SER C 1 118 ? 5.629 11.183 3.101 1.00 53.25 581 SER C O 1
ATOM 2639 N N . PRO D 1 3 ? -6.046 5.339 17.459 1.00 49.26 466 PRO D N 1
ATOM 2640 C CA . PRO D 1 3 ? -5.373 4.064 17.731 1.00 46.58 466 PRO D CA 1
ATOM 2641 C C . PRO D 1 3 ? -5.104 3.864 19.221 1.00 48.94 466 PRO D C 1
ATOM 2642 O O . PRO D 1 3 ? -3.973 4.081 19.661 1.00 48.07 466 PRO D O 1
ATOM 2646 N N . PHE D 1 4 ? -6.114 3.459 19.987 1.00 50.26 467 PHE D N 1
ATOM 2647 C CA . PHE D 1 4 ? -5.904 3.222 21.413 1.00 48.50 467 PHE D CA 1
ATOM 2648 C C . PHE D 1 4 ? -5.228 1.881 21.670 1.00 45.22 467 PHE D C 1
ATOM 2649 O O . PHE D 1 4 ? -5.105 1.045 20.775 1.00 52.15 467 PHE D O 1
ATOM 2657 N N . THR D 1 5 ? -4.783 1.692 22.904 1.00 30.30 468 THR D N 1
ATOM 2658 C CA . THR D 1 5 ? -4.423 0.377 23.388 1.00 27.59 468 THR D CA 1
ATOM 2659 C C . THR D 1 5 ? -4.855 0.355 24.849 1.00 23.57 468 THR D C 1
ATOM 2660 O O . THR D 1 5 ? -4.109 0.807 25.718 1.00 31.84 468 THR D O 1
ATOM 2664 N N . GLU D 1 6 ? -6.072 -0.117 25.115 1.00 22.98 469 GLU D N 1
ATOM 2665 C CA . GLU D 1 6 ? -6.537 -0.256 26.500 1.00 22.06 469 GLU D CA 1
ATOM 2666 C C . GLU D 1 6 ? -7.024 -1.668 26.774 1.00 25.61 469 GLU D C 1
ATOM 2667 O O . GLU D 1 6 ? -7.549 -2.349 25.891 1.00 26.01 469 GLU D O 1
ATOM 2673 N N . ILE D 1 7 ? -6.854 -2.100 28.016 1.00 17.42 470 ILE D N 1
ATOM 2674 C CA . ILE D 1 7 ? -7.210 -3.444 28.424 1.00 17.74 470 ILE D CA 1
ATOM 2675 C C . ILE D 1 7 ? -8.599 -3.432 29.040 1.00 19.83 470 ILE D C 1
ATOM 2676 O O . ILE D 1 7 ? -9.432 -4.292 28.762 1.00 21.09 470 ILE D O 1
ATOM 2681 N N . LYS D 1 8 ? -8.850 -2.431 29.872 1.00 18.40 471 LYS D N 1
ATOM 2682 C CA . LYS D 1 8 ? -10.136 -2.304 30.522 1.00 17.59 471 LYS D CA 1
ATOM 2683 C C . LYS D 1 8 ? -10.378 -0.853 30.892 1.00 14.67 471 LYS D C 1
ATOM 2684 O O . LYS D 1 8 ? -9.431 -0.119 31.157 1.00 17.69 471 LYS D O 1
ATOM 2690 N N . SER D 1 9 ? -11.643 -0.438 30.906 1.00 15.23 472 SER D N 1
ATOM 2691 C CA . SER D 1 9 ? -11.989 0.876 31.419 1.00 13.52 472 SER D CA 1
ATOM 2692 C C . SER D 1 9 ? -13.324 0.821 32.121 1.00 14.89 472 SER D C 1
ATOM 2693 O O . SER D 1 9 ? -14.183 -0.006 31.792 1.00 18.89 472 SER D O 1
ATOM 2696 N N . GLY D 1 10 ? -13.496 1.710 33.084 1.00 13.81 473 GLY D N 1
ATOM 2697 C CA . GLY D 1 10 ? -14.747 1.821 33.801 1.00 11.64 473 GLY D CA 1
ATOM 2698 C C . GLY D 1 10 ? -14.568 2.551 35.115 1.00 12.41 473 GLY D C 1
ATOM 2699 O O . GLY D 1 10 ? -13.461 2.948 35.492 1.00 13.49 473 GLY D O 1
ATOM 2700 N N . PHE D 1 11 ? -15.666 2.733 35.830 1.00 12.20 474 PHE D N 1
ATOM 2701 C CA . PHE D 1 11 ? -15.626 3.458 37.079 1.00 12.75 474 PHE D CA 1
ATOM 2702 C C . PHE D 1 11 ? -15.193 2.557 38.219 1.00 13.71 474 PHE D C 1
ATOM 2703 O O . PHE D 1 11 ? -15.607 1.397 38.306 1.00 16.52 474 PHE D O 1
ATOM 2711 N N . LEU D 1 12 ? -14.349 3.098 39.091 1.00 11.89 475 LEU D N 1
ATOM 2712 C CA . LEU D 1 12 ? -13.991 2.434 40.347 1.00 12.34 475 LEU D CA 1
ATOM 2713 C C . LEU D 1 12 ? -14.076 3.439 41.480 1.00 12.68 475 LEU D C 1
ATOM 2714 O O . LEU D 1 12 ? -13.870 4.649 41.261 1.00 15.02 475 LEU D O 1
ATOM 2719 N N . GLU D 1 13 ? -14.338 2.947 42.682 1.00 13.63 476 GLU D N 1
ATOM 2720 C CA . GLU D 1 13 ? -14.264 3.774 43.874 1.00 13.11 476 GLU D CA 1
ATOM 2721 C C . GLU D 1 13 ? -12.978 3.418 44.599 1.00 16.28 476 GLU D C 1
ATOM 2722 O O . GLU D 1 13 ? -12.652 2.246 44.737 1.00 18.29 476 GLU D O 1
ATOM 2728 N N . ARG D 1 14 ? -12.233 4.429 45.025 1.00 14.32 477 ARG D N 1
ATOM 2729 C CA . ARG D 1 14 ? -10.985 4.195 45.742 1.00 15.36 477 ARG D CA 1
ATOM 2730 C C . ARG D 1 14 ? -11.159 4.645 47.172 1.00 15.32 477 ARG D C 1
ATOM 2731 O O . ARG D 1 14 ? -11.629 5.754 47.415 1.00 16.67 477 ARG D O 1
ATOM 2739 N N . ARG D 1 15 ? -10.813 3.783 48.121 1.00 14.03 478 ARG D N 1
ATOM 2740 C CA . ARG D 1 15 ? -10.980 4.132 49.523 1.00 13.90 478 ARG D CA 1
ATOM 2741 C C . ARG D 1 15 ? -9.818 4.979 50.032 1.00 15.31 478 ARG D C 1
ATOM 2742 O O . ARG D 1 15 ? -8.663 4.772 49.663 1.00 18.54 478 ARG D O 1
ATOM 2750 N N . SER D 1 16 ? -10.129 5.945 50.891 1.00 17.38 479 SER D N 1
ATOM 2751 C CA . SER D 1 16 ? -9.084 6.631 51.640 1.00 17.86 479 SER D CA 1
ATOM 2752 C C . SER D 1 16 ? -8.886 5.930 52.980 1.00 17.21 479 SER D C 1
ATOM 2753 O O . SER D 1 16 ? -9.830 5.768 53.740 1.00 18.69 479 SER D O 1
ATOM 2756 N N . LYS D 1 17 ? -7.656 5.510 53.253 1.00 23.20 480 LYS D N 1
ATOM 2757 C CA . LYS D 1 17 ? -7.322 4.829 54.499 1.00 27.42 480 LYS D CA 1
ATOM 2758 C C . LYS D 1 17 ? -7.685 5.676 55.719 1.00 18.07 480 LYS D C 1
ATOM 2759 O O . LYS D 1 17 ? -8.305 5.198 56.671 1.00 24.52 480 LYS D O 1
ATOM 2765 N N . PHE D 1 18 ? -7.328 6.951 55.665 1.00 22.31 481 PHE D N 1
ATOM 2766 C CA . PHE D 1 18 ? -7.516 7.808 56.827 1.00 21.66 481 PHE D CA 1
ATOM 2767 C C . PHE D 1 18 ? -8.924 8.384 56.924 1.00 19.89 481 PHE D C 1
ATOM 2768 O O . PHE D 1 18 ? -9.496 8.463 58.013 1.00 24.13 481 PHE D O 1
ATOM 2776 N N . LEU D 1 19 ? -9.499 8.770 55.789 1.00 19.31 482 LEU D N 1
ATOM 2777 C CA . LEU D 1 19 ? -10.831 9.360 55.805 1.00 19.40 482 LEU D CA 1
ATOM 2778 C C . LEU D 1 19 ? -11.941 8.310 55.885 1.00 23.87 482 LEU D C 1
ATOM 2779 O O . LEU D 1 19 ? -13.082 8.639 56.203 1.00 24.62 482 LEU D O 1
ATOM 2784 N N . LYS D 1 20 ? -11.602 7.057 55.586 1.00 21.89 483 LYS D N 1
ATOM 2785 C CA . LYS D 1 20 ? -12.563 5.963 55.660 1.00 26.57 483 LYS D CA 1
ATOM 2786 C C . LYS D 1 20 ? -13.776 6.267 54.792 1.00 27.68 483 LYS D C 1
ATOM 2787 O O . LYS D 1 20 ? -14.920 6.082 55.211 1.00 34.21 483 LYS D O 1
ATOM 2793 N N . SER D 1 21 ? -13.506 6.758 53.589 1.00 20.21 484 SER D N 1
ATOM 2794 C CA . SER D 1 21 ? -14.540 7.045 52.604 1.00 17.96 484 SER D CA 1
ATOM 2795 C C . SER D 1 21 ? -14.044 6.681 51.215 1.00 18.18 484 SER D C 1
ATOM 2796 O O . SER D 1 21 ? -12.844 6.569 50.977 1.00 19.58 484 SER D O 1
ATOM 2799 N N . TYR D 1 22 ? -14.990 6.523 50.295 1.00 18.48 485 TYR D N 1
ATOM 2800 C CA . TYR D 1 22 ? -14.665 6.219 48.912 1.00 20.48 485 TYR D CA 1
ATOM 2801 C C . TYR D 1 22 ? -14.863 7.431 48.027 1.00 22.74 485 TYR D C 1
ATOM 2802 O O . TYR D 1 22 ? -15.760 8.238 48.254 1.00 27.17 485 TYR D O 1
ATOM 2811 N N . SER D 1 23 ? -14.021 7.552 47.013 1.00 16.82 486 SER D N 1
ATOM 2812 C CA . SER D 1 23 ? -14.214 8.567 45.989 1.00 23.84 486 SER D CA 1
ATOM 2813 C C . SER D 1 23 ? -14.136 7.915 44.612 1.00 23.77 486 SER D C 1
ATOM 2814 O O . SER D 1 23 ? -13.311 7.041 44.364 1.00 20.03 486 SER D O 1
ATOM 2817 N N . LYS D 1 24 ? -15.001 8.356 43.712 1.00 18.11 487 LYS D N 1
ATOM 2818 C CA . LYS D 1 24 ? -15.165 7.673 42.440 1.00 17.38 487 LYS D CA 1
ATOM 2819 C C . LYS D 1 24 ? -14.405 8.353 41.309 1.00 19.08 487 LYS D C 1
ATOM 2820 O O . LYS D 1 24 ? -14.288 9.579 41.261 1.00 20.77 487 LYS D O 1
ATOM 2826 N N . GLY D 1 25 ? -13.872 7.548 40.404 1.00 15.53 488 GLY D N 1
ATOM 2827 C CA . GLY D 1 25 ? -13.171 8.063 39.250 1.00 17.13 488 GLY D CA 1
ATOM 2828 C C . GLY D 1 25 ? -13.378 7.134 38.071 1.00 14.30 488 GLY D C 1
ATOM 2829 O O . GLY D 1 25 ? -13.913 6.036 38.232 1.00 14.62 488 GLY D O 1
ATOM 2830 N N . TYR D 1 26 ? -12.969 7.574 36.887 1.00 14.11 489 TYR D N 1
ATOM 2831 C CA . TYR D 1 26 ? -13.034 6.739 35.709 1.00 12.83 489 TYR D CA 1
ATOM 2832 C C . TYR D 1 26 ? -11.631 6.228 35.419 1.00 15.71 489 TYR D C 1
ATOM 2833 O O . TYR D 1 26 ? -10.714 7.013 35.207 1.00 17.28 489 TYR D O 1
ATOM 2842 N N . TYR D 1 27 ? -11.463 4.914 35.433 1.00 10.97 490 TYR D N 1
ATOM 2843 C CA . TYR D 1 27 ? -10.143 4.318 35.313 1.00 11.28 490 TYR D CA 1
ATOM 2844 C C . TYR D 1 27 ? -9.940 3.634 33.986 1.00 13.49 490 TYR D C 1
ATOM 2845 O O . TYR D 1 27 ? -10.853 3.013 33.420 1.00 13.76 490 TYR D O 1
ATOM 2854 N N . VAL D 1 28 ? -8.723 3.774 33.477 1.00 12.31 491 VAL D N 1
ATOM 2855 C CA . VAL D 1 28 ? -8.325 3.128 32.242 1.00 14.23 491 VAL D CA 1
ATOM 2856 C C . VAL D 1 28 ? -7.066 2.333 32.506 1.00 12.95 491 VAL D C 1
ATOM 2857 O O . VAL D 1 28 ? -6.044 2.874 32.944 1.00 13.33 491 VAL D O 1
ATOM 2861 N N . LEU D 1 29 ? -7.165 1.030 32.288 1.00 12.84 492 LEU D N 1
ATOM 2862 C CA . LEU D 1 29 ? -6.035 0.133 32.459 1.00 14.02 492 LEU D CA 1
ATOM 2863 C C . LEU D 1 29 ? -5.395 -0.132 31.112 1.00 13.70 492 LEU D C 1
ATOM 2864 O O . LEU D 1 29 ? -6.070 -0.575 30.178 1.00 15.02 492 LEU D O 1
ATOM 2869 N N . THR D 1 30 ? -4.100 0.145 31.022 1.00 12.31 493 THR D N 1
ATOM 2870 C CA . THR D 1 30 ? -3.342 -0.107 29.805 1.00 13.62 493 THR D CA 1
ATOM 2871 C C . THR D 1 30 ? -2.242 -1.097 30.174 1.00 14.65 493 THR D C 1
ATOM 2872 O O . THR D 1 30 ? -2.099 -1.461 31.325 1.00 14.77 493 THR D O 1
ATOM 2876 N N . PRO D 1 31 ? -1.454 -1.546 29.189 1.00 15.10 494 PRO D N 1
ATOM 2877 C CA . PRO D 1 31 ? -0.383 -2.459 29.586 1.00 14.26 494 PRO D CA 1
ATOM 2878 C C . PRO D 1 31 ? 0.606 -1.831 30.559 1.00 14.29 494 PRO D C 1
ATOM 2879 O O . PRO D 1 31 ? 1.313 -2.560 31.241 1.00 17.33 494 PRO D O 1
ATOM 2883 N N . ASN D 1 32 ? 0.644 -0.500 30.632 1.00 14.62 495 ASN D N 1
ATOM 2884 C CA . ASN D 1 32 ? 1.653 0.198 31.431 1.00 13.10 495 ASN D CA 1
ATOM 2885 C C . ASN D 1 32 ? 1.160 0.860 32.719 1.00 13.24 495 ASN D C 1
ATOM 2886 O O . ASN D 1 32 ? 1.910 0.994 33.680 1.00 14.61 495 ASN D O 1
ATOM 2891 N N . PHE D 1 33 ? -0.084 1.327 32.710 1.00 12.31 496 PHE D N 1
ATOM 2892 C CA . PHE D 1 33 ? -0.584 2.162 33.793 1.00 13.03 496 PHE D CA 1
ATOM 2893 C C . PHE D 1 33 ? -2.012 1.816 34.154 1.00 10.75 496 PHE D C 1
ATOM 2894 O O . PHE D 1 33 ? -2.798 1.349 33.320 1.00 12.09 496 PHE D O 1
ATOM 2902 N N . LEU D 1 34 ? -2.350 2.068 35.409 1.00 11.95 497 LEU D N 1
ATOM 2903 C CA . LEU D 1 34 ? -3.733 2.305 35.759 1.00 13.30 497 LEU D CA 1
ATOM 2904 C C . LEU D 1 34 ? -3.899 3.825 35.834 1.00 10.33 497 LEU D C 1
ATOM 2905 O O . LEU D 1 34 ? -3.361 4.473 36.747 1.00 12.70 497 LEU D O 1
ATOM 2910 N N . HIS D 1 35 ? -4.605 4.388 34.845 1.00 10.98 498 HIS D N 1
ATOM 2911 C CA . HIS D 1 35 ? -4.877 5.825 34.821 1.00 10.38 498 HIS D CA 1
ATOM 2912 C C . HIS D 1 35 ? -6.222 6.141 35.464 1.00 12.50 498 HIS D C 1
ATOM 2913 O O . HIS D 1 35 ? -7.197 5.421 35.241 1.00 13.41 498 HIS D O 1
ATOM 2920 N N . GLU D 1 36 ? -6.283 7.239 36.214 1.00 13.05 499 GLU D N 1
ATOM 2921 C CA . GLU D 1 36 ? -7.560 7.780 36.684 1.00 13.88 499 GLU D CA 1
ATOM 2922 C C . GLU D 1 36 ? -7.861 9.074 35.966 1.00 12.88 499 GLU D C 1
ATOM 2923 O O . GLU D 1 36 ? -6.984 9.938 35.835 1.00 13.51 499 GLU D O 1
ATOM 2929 N N . PHE D 1 37 ? -9.102 9.193 35.497 1.00 10.81 500 PHE D N 1
ATOM 2930 C CA . PHE D 1 37 ? -9.635 10.431 34.929 1.00 11.50 500 PHE D CA 1
ATOM 2931 C C . PHE D 1 37 ? -10.857 10.865 35.738 1.00 11.88 500 PHE D C 1
ATOM 2932 O O . PHE D 1 37 ? -11.474 10.054 36.419 1.00 14.94 500 PHE D O 1
ATOM 2940 N N . LYS D 1 38 ? -11.213 12.140 35.649 1.00 13.91 501 LYS D N 1
ATOM 2941 C CA . LYS D 1 38 ? -12.397 12.640 36.336 1.00 15.00 501 LYS D CA 1
ATOM 2942 C C . LYS D 1 38 ? -13.679 12.114 35.694 1.00 16.03 501 LYS D C 1
ATOM 2943 O O . LYS D 1 38 ? -14.691 11.890 36.377 1.00 17.70 501 LYS D O 1
ATOM 2947 N N . THR D 1 39 ? -13.637 11.915 34.385 1.00 13.87 502 THR D N 1
ATOM 2948 C CA . THR D 1 39 ? -14.816 11.512 33.628 1.00 11.96 502 THR D CA 1
ATOM 2949 C C . THR D 1 39 ? -14.462 10.473 32.571 1.00 13.13 502 THR D C 1
ATOM 2950 O O . THR D 1 39 ? -13.283 10.219 32.282 1.00 13.69 502 THR D O 1
ATOM 2954 N N . ALA D 1 40 ? -15.496 9.917 31.949 1.00 13.76 503 ALA D N 1
ATOM 2955 C CA . ALA D 1 40 ? -15.363 8.944 30.871 1.00 14.91 503 ALA D CA 1
ATOM 2956 C C . ALA D 1 40 ? -15.291 9.579 29.469 1.00 17.74 503 ALA D C 1
ATOM 2957 O O . ALA D 1 40 ? -15.339 8.862 28.474 1.00 18.92 503 ALA D O 1
ATOM 2959 N N . ASP D 1 41 ? -15.207 10.908 29.387 1.00 16.83 504 ASP D N 1
ATOM 2960 C CA . ASP D 1 41 ? -15.200 11.572 28.076 1.00 17.70 504 ASP D CA 1
ATOM 2961 C C . ASP D 1 41 ? -13.790 11.578 27.494 1.00 16.23 504 ASP D C 1
ATOM 2962 O O . ASP D 1 41 ? -13.011 12.498 27.742 1.00 19.84 504 ASP D O 1
ATOM 2967 N N . ARG D 1 42 ? -13.477 10.539 26.738 1.00 21.09 505 ARG D N 1
ATOM 2968 C CA . ARG D 1 42 ? -12.128 10.353 26.214 1.00 24.93 505 ARG D CA 1
ATOM 2969 C C . ARG D 1 42 ? -11.689 11.454 25.247 1.00 28.41 505 ARG D C 1
ATOM 2970 O O . ARG D 1 42 ? -10.494 11.603 24.970 1.00 31.71 505 ARG D O 1
ATOM 2972 N N . LYS D 1 43 ? -12.642 12.223 24.730 1.00 24.16 506 LYS D N 1
ATOM 2973 C CA . LYS D 1 43 ? -12.313 13.248 23.740 1.00 24.93 506 LYS D CA 1
ATOM 2974 C C . LYS D 1 43 ? -11.971 14.605 24.349 1.00 23.31 506 LYS D C 1
ATOM 2975 O O . LYS D 1 43 ? -11.218 15.384 23.762 1.00 25.80 506 LYS D O 1
ATOM 2981 N N . LYS D 1 44 ? -12.528 14.901 25.516 1.00 21.40 507 LYS D N 1
ATOM 2982 C CA . LYS D 1 44 ? -12.350 16.221 26.123 1.00 23.91 507 LYS D CA 1
ATOM 2983 C C . LYS D 1 44 ? -11.680 16.195 27.499 1.00 21.52 507 LYS D C 1
ATOM 2984 O O . LYS D 1 44 ? -11.274 17.234 28.017 1.00 23.07 507 LYS D O 1
ATOM 2990 N N . ASP D 1 45 ? -11.592 15.015 28.101 1.00 18.01 508 ASP D N 1
ATOM 2991 C CA . ASP D 1 45 ? -10.980 14.874 29.409 1.00 18.43 508 ASP D CA 1
ATOM 2992 C C . ASP D 1 45 ? -9.701 14.083 29.218 1.00 18.64 508 ASP D C 1
ATOM 2993 O O . ASP D 1 45 ? -9.696 12.851 29.285 1.00 19.32 508 ASP D O 1
ATOM 2998 N N . LEU D 1 46 ? -8.617 14.809 28.962 1.00 17.27 509 LEU D N 1
ATOM 2999 C CA . LEU D 1 46 ? -7.435 14.218 28.335 1.00 17.84 509 LEU D CA 1
ATOM 3000 C C . LEU D 1 46 ? -6.257 13.992 29.263 1.00 16.86 509 LEU D C 1
ATOM 3001 O O . LEU D 1 46 ? -5.312 13.289 28.901 1.00 18.40 509 LEU D O 1
ATOM 3006 N N . VAL D 1 47 ? -6.309 14.617 30.430 1.00 14.81 510 VAL D N 1
ATOM 3007 C CA . VAL D 1 47 ? -5.194 14.615 31.357 1.00 15.54 510 VAL D CA 1
ATOM 3008 C C . VAL D 1 47 ? -5.524 13.738 32.554 1.00 15.31 510 VAL D C 1
ATOM 3009 O O . VAL D 1 47 ? -6.436 14.048 33.330 1.00 16.74 510 VAL D O 1
ATOM 3013 N N . PRO D 1 48 ? -4.777 12.644 32.730 1.00 14.11 511 PRO D N 1
ATOM 3014 C CA . PRO D 1 48 ? -5.048 11.804 33.894 1.00 14.75 511 PRO D CA 1
ATOM 3015 C C . PRO D 1 48 ? -4.890 12.573 35.206 1.00 14.47 511 PRO D C 1
ATOM 3016 O O . PRO D 1 48 ? -3.976 13.395 35.358 1.00 16.34 511 PRO D O 1
ATOM 3020 N N . VAL D 1 49 ? -5.798 12.320 36.141 1.00 14.51 512 VAL D N 1
ATOM 3021 C CA . VAL D 1 49 ? -5.640 12.773 37.505 1.00 15.87 512 VAL D CA 1
ATOM 3022 C C . VAL D 1 49 ? -4.370 12.157 38.102 1.00 17.09 512 VAL D C 1
ATOM 3023 O O . VAL D 1 49 ? -3.624 12.816 38.825 1.00 20.82 512 VAL D O 1
ATOM 3027 N N . MET D 1 50 ? -4.143 10.880 37.812 1.00 15.54 513 MET D N 1
ATOM 3028 C CA . MET D 1 50 ? -2.915 10.201 38.219 1.00 16.27 513 MET D CA 1
ATOM 3029 C C . MET D 1 50 ? -2.696 9.002 37.309 1.00 16.04 513 MET D C 1
ATOM 3030 O O . MET D 1 50 ? -3.637 8.488 36.691 1.00 14.56 513 MET D O 1
ATOM 3035 N N . SER D 1 51 ? -1.440 8.594 37.165 1.00 14.33 514 SER D N 1
ATOM 3036 C CA . SER D 1 51 ? -1.118 7.405 36.404 1.00 13.99 514 SER D CA 1
ATOM 3037 C C . SER D 1 51 ? -0.241 6.507 37.265 1.00 15.93 514 SER D C 1
ATOM 3038 O O . SER D 1 51 ? 0.875 6.900 37.643 1.00 18.86 514 SER D O 1
ATOM 3041 N N . LEU D 1 52 ? -0.750 5.315 37.579 1.00 12.46 515 LEU D N 1
ATOM 3042 C CA . LEU D 1 52 ? -0.068 4.375 38.476 1.00 13.80 515 LEU D CA 1
ATOM 3043 C C . LEU D 1 52 ? 0.678 3.340 37.648 1.00 13.43 515 LEU D C 1
ATOM 3044 O O . LEU D 1 52 ? 0.064 2.545 36.944 1.00 14.14 515 LEU D O 1
ATOM 3049 N N . ALA D 1 53 ? 2.006 3.345 37.732 1.00 13.66 516 ALA D N 1
ATOM 3050 C CA . ALA D 1 53 ? 2.809 2.415 36.945 1.00 15.42 516 ALA D CA 1
ATOM 3051 C C . ALA D 1 53 ? 2.672 0.980 37.447 1.00 13.51 516 ALA D C 1
ATOM 3052 O O . ALA D 1 53 ? 3.047 0.670 38.575 1.00 15.60 516 ALA D O 1
ATOM 3054 N N . LEU D 1 54 ? 2.154 0.110 36.592 1.00 13.59 517 LEU D N 1
ATOM 3055 C CA . LEU D 1 54 ? 1.912 -1.284 36.957 1.00 14.19 517 LEU D CA 1
ATOM 3056 C C . LEU D 1 54 ? 3.170 -2.055 37.356 1.00 17.53 517 LEU D C 1
ATOM 3057 O O . LEU D 1 54 ? 3.101 -2.958 38.186 1.00 17.23 517 LEU D O 1
ATOM 3062 N N . SER D 1 55 ? 4.306 -1.713 36.761 1.00 14.93 518 SER D N 1
ATOM 3063 C CA . SER D 1 55 ? 5.545 -2.430 37.073 1.00 18.37 518 SER D CA 1
ATOM 3064 C C . SER D 1 55 ? 6.018 -2.199 38.507 1.00 18.89 518 SER D C 1
ATOM 3065 O O . SER D 1 55 ? 6.910 -2.904 38.990 1.00 20.76 518 SER D O 1
ATOM 3068 N N . GLU D 1 56 ? 5.433 -1.205 39.169 1.00 16.85 519 GLU D N 1
ATOM 3069 C CA . GLU D 1 56 ? 5.734 -0.881 40.557 1.00 18.42 519 GLU D CA 1
ATOM 3070 C C . GLU D 1 56 ? 4.663 -1.386 41.524 1.00 17.84 519 GLU D C 1
ATOM 3071 O O . GLU D 1 56 ? 4.736 -1.093 42.715 1.00 20.83 519 GLU D O 1
ATOM 3077 N N . CYS D 1 57 ? 3.675 -2.125 41.016 1.00 16.69 520 CYS D N 1
ATOM 3078 C CA . CYS D 1 57 ? 2.533 -2.558 41.836 1.00 17.89 520 CYS D CA 1
ATOM 3079 C C . CYS D 1 57 ? 2.326 -4.068 41.797 1.00 19.33 520 CYS D C 1
ATOM 3080 O O . CYS D 1 57 ? 2.856 -4.754 40.921 1.00 20.90 520 CYS D O 1
ATOM 3083 N N . THR D 1 58 ? 1.550 -4.573 42.753 1.00 18.45 521 THR D N 1
ATOM 3084 C CA . THR D 1 58 ? 1.034 -5.932 42.687 1.00 19.72 521 THR D CA 1
ATOM 3085 C C . THR D 1 58 ? -0.413 -5.872 43.154 1.00 20.64 521 THR D C 1
ATOM 3086 O O . THR D 1 58 ? -0.793 -4.929 43.841 1.00 24.43 521 THR D O 1
ATOM 3090 N N . VAL D 1 59 ? -1.236 -6.833 42.750 1.00 17.06 522 VAL D N 1
ATOM 3091 C CA . VAL D 1 59 ? -2.537 -6.976 43.400 1.00 17.04 522 VAL D CA 1
ATOM 3092 C C . VAL D 1 59 ? -2.474 -8.162 44.351 1.00 19.34 522 VAL D C 1
ATOM 3093 O O . VAL D 1 59 ? -1.987 -9.235 43.993 1.00 23.22 522 VAL D O 1
ATOM 3097 N N . THR D 1 60 ? -2.963 -7.967 45.570 1.00 19.16 523 THR D N 1
ATOM 3098 C CA . THR D 1 60 ? -2.732 -8.958 46.605 1.00 21.07 523 THR D CA 1
ATOM 3099 C C . THR D 1 60 ? -3.979 -9.750 46.973 1.00 28.21 523 THR D C 1
ATOM 3100 O O . THR D 1 60 ? -3.985 -10.977 46.894 1.00 46.31 523 THR D O 1
ATOM 3104 N N . GLU D 1 61 ? -5.033 -9.060 47.376 1.00 28.13 524 GLU D N 1
ATOM 3105 C CA . GLU D 1 61 ? -6.243 -9.757 47.774 1.00 25.98 524 GLU D CA 1
ATOM 3106 C C . GLU D 1 61 ? -7.474 -9.159 47.123 1.00 23.15 524 GLU D C 1
ATOM 3107 O O . GLU D 1 61 ? -7.439 -8.044 46.593 1.00 20.78 524 GLU D O 1
ATOM 3113 N N . HIS D 1 62 ? -8.553 -9.927 47.138 1.00 22.35 525 HIS D N 1
ATOM 3114 C CA . HIS D 1 62 ? -9.846 -9.451 46.665 1.00 21.93 525 HIS D CA 1
ATOM 3115 C C . HIS D 1 62 ? -10.968 -10.114 47.452 1.00 18.67 525 HIS D C 1
ATOM 3116 O O . HIS D 1 62 ? -10.757 -11.124 48.127 1.00 20.77 525 HIS D O 1
ATOM 3123 N N . SER D 1 63 ? -12.162 -9.540 47.363 1.00 18.80 526 SER D N 1
ATOM 3124 C CA . SER D 1 63 ? -13.336 -10.096 48.027 1.00 18.30 526 SER D CA 1
ATOM 3125 C C . SER D 1 63 ? -13.704 -11.468 47.483 1.00 16.52 526 SER D C 1
ATOM 3126 O O . SER D 1 63 ? -13.459 -11.769 46.314 1.00 19.44 526 SER D O 1
ATOM 3129 N N . ARG D 1 64 ? -14.309 -12.281 48.345 1.00 21.56 527 ARG D N 1
ATOM 3130 C CA . ARG D 1 64 ? -14.931 -13.529 47.922 1.00 22.50 527 ARG D CA 1
ATOM 3131 C C . ARG D 1 64 ? -16.383 -13.244 47.542 1.00 25.39 527 ARG D C 1
ATOM 3132 O O . ARG D 1 64 ? -17.006 -12.329 48.080 1.00 27.66 527 ARG D O 1
ATOM 3140 N N . LYS D 1 65 ? -16.917 -14.034 46.616 1.00 26.08 528 LYS D N 1
ATOM 3141 C CA . LYS D 1 65 ? -18.290 -13.864 46.155 1.00 29.62 528 LYS D CA 1
ATOM 3142 C C . LYS D 1 65 ? -19.270 -13.914 47.324 1.00 28.22 528 LYS D C 1
ATOM 3143 O O . LYS D 1 65 ? -19.309 -14.900 48.069 1.00 33.82 528 LYS D O 1
ATOM 3149 N N . SER D 1 76 ? -20.128 -5.279 50.487 1.00 48.19 539 SER D N 1
ATOM 3150 C CA . SER D 1 76 ? -19.677 -5.398 49.105 1.00 38.23 539 SER D CA 1
ATOM 3151 C C . SER D 1 76 ? -18.695 -6.557 48.930 1.00 35.38 539 SER D C 1
ATOM 3152 O O . SER D 1 76 ? -17.807 -6.764 49.760 1.00 38.05 539 SER D O 1
ATOM 3155 N N . ASP D 1 77 ? -18.880 -7.309 47.849 1.00 29.35 540 ASP D N 1
ATOM 3156 C CA . ASP D 1 77 ? -17.977 -8.387 47.474 1.00 22.31 540 ASP D CA 1
ATOM 3157 C C . ASP D 1 77 ? -17.216 -8.008 46.204 1.00 19.74 540 ASP D C 1
ATOM 3158 O O . ASP D 1 77 ? -16.930 -8.847 45.346 1.00 22.97 540 ASP D O 1
ATOM 3163 N N . ALA D 1 78 ? -16.879 -6.728 46.091 1.00 20.14 541 ALA D N 1
ATOM 3164 C CA . ALA D 1 78 ? -16.328 -6.199 44.852 1.00 18.63 541 ALA D CA 1
ATOM 3165 C C . ALA D 1 78 ? -15.044 -5.415 45.056 1.00 14.87 541 ALA D C 1
ATOM 3166 O O . ALA D 1 78 ? -14.723 -4.539 44.252 1.00 16.28 541 ALA D O 1
ATOM 3168 N N . LYS D 1 79 ? -14.299 -5.745 46.105 1.00 15.96 542 LYS D N 1
ATOM 3169 C CA . LYS D 1 79 ? -13.089 -4.990 46.426 1.00 19.08 542 LYS D CA 1
ATOM 3170 C C . LYS D 1 79 ? -11.814 -5.730 46.074 1.00 16.02 542 LYS D C 1
ATOM 3171 O O . LYS D 1 79 ? -11.776 -6.965 46.062 1.00 17.07 542 LYS D O 1
ATOM 3177 N N . PHE D 1 80 ? -10.765 -4.975 45.784 1.00 17.25 543 PHE D N 1
ATOM 3178 C CA . PHE D 1 80 ? -9.445 -5.565 45.623 1.00 16.63 543 PHE D CA 1
ATOM 3179 C C . PHE D 1 80 ? -8.377 -4.594 46.100 1.00 16.88 543 PHE D C 1
ATOM 3180 O O . PHE D 1 80 ? -8.615 -3.392 46.199 1.00 15.33 543 PHE D O 1
ATOM 3188 N N . VAL D 1 81 ? -7.191 -5.121 46.381 1.00 17.75 544 VAL D N 1
ATOM 3189 C CA . VAL D 1 81 ? -6.117 -4.327 46.959 1.00 14.37 544 VAL D CA 1
ATOM 3190 C C . VAL D 1 81 ? -4.970 -4.223 45.981 1.00 15.53 544 VAL D C 1
ATOM 3191 O O . VAL D 1 81 ? -4.546 -5.228 45.428 1.00 17.86 544 VAL D O 1
ATOM 3195 N N . LEU D 1 82 ? -4.506 -2.995 45.749 1.00 13.26 545 LEU D N 1
ATOM 3196 C CA . LEU D 1 82 ? -3.327 -2.719 44.939 1.00 14.05 545 LEU D CA 1
ATOM 3197 C C . LEU D 1 82 ? -2.185 -2.357 45.890 1.00 15.46 545 LEU D C 1
ATOM 3198 O O . LEU D 1 82 ? -2.296 -1.422 46.685 1.00 18.61 545 LEU D O 1
ATOM 3203 N N . HIS D 1 83 ? -1.081 -3.090 45.793 1.00 16.18 546 HIS D N 1
ATOM 3204 C CA . HIS D 1 83 ? 0.047 -2.895 46.688 1.00 17.15 546 HIS D CA 1
ATOM 3205 C C . HIS D 1 83 ? 1.207 -2.220 45.969 1.00 18.51 546 HIS D C 1
ATOM 3206 O O . HIS D 1 83 ? 1.544 -2.601 44.857 1.00 19.43 546 HIS D O 1
ATOM 3213 N N . ALA D 1 84 ? 1.834 -1.236 46.611 1.00 19.82 547 ALA D N 1
ATOM 3214 C CA . ALA D 1 84 ? 2.984 -0.559 46.006 1.00 19.75 547 ALA D CA 1
ATOM 3215 C C . ALA D 1 84 ? 4.295 -1.234 46.406 1.00 21.77 547 ALA D C 1
ATOM 3216 O O . ALA D 1 84 ? 4.621 -1.330 47.586 1.00 22.64 547 ALA D O 1
ATOM 3218 N N . LYS D 1 85 ? 5.048 -1.697 45.414 1.00 20.19 548 LYS D N 1
ATOM 3219 C CA . LYS D 1 85 ? 6.363 -2.290 45.648 1.00 25.69 548 LYS D CA 1
ATOM 3220 C C . LYS D 1 85 ? 7.461 -1.228 45.722 1.00 27.77 548 LYS D C 1
ATOM 3221 O O . LYS D 1 85 ? 8.545 -1.486 46.260 1.00 30.44 548 LYS D O 1
ATOM 3227 N N . GLN D 1 86 ? 7.178 -0.042 45.184 1.00 27.68 549 GLN D N 1
ATOM 3228 C CA . GLN D 1 86 ? 8.144 1.052 45.127 1.00 30.27 549 GLN D CA 1
ATOM 3229 C C . GLN D 1 86 ? 7.451 2.398 45.316 1.00 33.27 549 GLN D C 1
ATOM 3230 O O . GLN D 1 86 ? 6.240 2.510 45.121 1.00 31.62 549 GLN D O 1
ATOM 3236 N N . ASN D 1 87 ? 8.220 3.420 45.684 1.00 26.66 550 ASN D N 1
ATOM 3237 C CA . ASN D 1 87 ? 7.684 4.768 45.838 1.00 25.41 550 ASN D CA 1
ATOM 3238 C C . ASN D 1 87 ? 7.292 5.384 44.497 1.00 33.33 550 ASN D C 1
ATOM 3239 O O . ASN D 1 87 ? 8.087 5.402 43.559 1.00 33.37 550 ASN D O 1
ATOM 3244 N N . GLY D 1 88 ? 6.065 5.887 44.413 1.00 29.29 551 GLY D N 1
ATOM 3245 C CA . GLY D 1 88 ? 5.592 6.555 43.214 1.00 26.29 551 GLY D CA 1
ATOM 3246 C C . GLY D 1 88 ? 4.438 7.452 43.593 1.00 26.72 551 GLY D C 1
ATOM 3247 O O . GLY D 1 88 ? 4.609 8.436 44.314 1.00 32.66 551 GLY D O 1
ATOM 3248 N N . ILE D 1 89 ? 3.252 7.110 43.112 1.00 23.62 552 ILE D N 1
ATOM 3249 C CA . ILE D 1 89 ? 2.044 7.770 43.578 1.00 21.36 552 ILE D CA 1
ATOM 3250 C C . ILE D 1 89 ? 1.734 7.290 44.990 1.00 24.34 552 ILE D C 1
ATOM 3251 O O . ILE D 1 89 ? 1.256 8.049 45.833 1.00 28.05 552 ILE D O 1
ATOM 3256 N N . ILE D 1 90 ? 1.995 6.010 45.223 1.00 22.01 553 ILE D N 1
ATOM 3257 C CA . ILE D 1 90 ? 1.779 5.381 46.517 1.00 25.86 553 ILE D CA 1
ATOM 3258 C C . ILE D 1 90 ? 3.143 5.160 47.165 1.00 27.27 553 ILE D C 1
ATOM 3259 O O . ILE D 1 90 ? 4.110 4.825 46.479 1.00 25.74 553 ILE D O 1
ATOM 3264 N N . ARG D 1 91 ? 3.240 5.361 48.475 1.00 24.86 554 ARG D N 1
ATOM 3265 C CA . ARG D 1 91 ? 4.508 5.109 49.154 1.00 24.34 554 ARG D CA 1
ATOM 3266 C C . ARG D 1 91 ? 4.809 3.612 49.163 1.00 25.44 554 ARG D C 1
ATOM 3267 O O . ARG D 1 91 ? 3.903 2.793 49.305 1.00 21.78 554 ARG D O 1
ATOM 3275 N N . ARG D 1 92 ? 6.081 3.254 49.009 1.00 23.11 555 ARG D N 1
ATOM 3276 C CA . ARG D 1 92 ? 6.480 1.852 49.010 1.00 21.64 555 ARG D CA 1
ATOM 3277 C C . ARG D 1 92 ? 5.927 1.085 50.217 1.00 23.64 555 ARG D C 1
ATOM 3278 O O . ARG D 1 92 ? 6.047 1.532 51.361 1.00 25.00 555 ARG D O 1
ATOM 3283 N N . GLY D 1 93 ? 5.339 -0.080 49.954 1.00 23.91 556 GLY D N 1
ATOM 3284 C CA . GLY D 1 93 ? 4.826 -0.947 50.998 1.00 25.52 556 GLY D CA 1
ATOM 3285 C C . GLY D 1 93 ? 3.387 -0.673 51.389 1.00 25.13 556 GLY D C 1
ATOM 3286 O O . GLY D 1 93 ? 2.783 -1.446 52.138 1.00 27.54 556 GLY D O 1
ATOM 3287 N N . HIS D 1 94 ? 2.840 0.437 50.900 1.00 21.18 557 HIS D N 1
ATOM 3288 C CA . HIS D 1 94 ? 1.465 0.810 51.212 1.00 18.01 557 HIS D CA 1
ATOM 3289 C C . HIS D 1 94 ? 0.457 0.205 50.225 1.00 22.95 557 HIS D C 1
ATOM 3290 O O . HIS D 1 94 ? 0.839 -0.356 49.200 1.00 19.61 557 HIS D O 1
ATOM 3297 N N . ASN D 1 95 ? -0.823 0.311 50.565 1.00 22.46 558 ASN D N 1
ATOM 3298 C CA . ASN D 1 95 ? -1.886 -0.399 49.856 1.00 17.22 558 ASN D CA 1
ATOM 3299 C C . ASN D 1 95 ? -3.098 0.477 49.606 1.00 21.67 558 ASN D C 1
ATOM 3300 O O . ASN D 1 95 ? -3.575 1.167 50.510 1.00 27.77 558 ASN D O 1
ATOM 3305 N N . TRP D 1 96 ? -3.620 0.426 48.388 1.00 17.29 559 TRP D N 1
ATOM 3306 C CA . TRP D 1 96 ? -4.851 1.131 48.079 1.00 19.84 559 TRP D CA 1
ATOM 3307 C C . TRP D 1 96 ? -5.948 0.141 47.754 1.00 16.24 559 TRP D C 1
ATOM 3308 O O . TRP D 1 96 ? -5.722 -0.851 47.072 1.00 17.92 559 TRP D O 1
ATOM 3319 N N . VAL D 1 97 ? -7.137 0.423 48.259 1.00 15.12 560 VAL D N 1
ATOM 3320 C CA . VAL D 1 97 ? -8.276 -0.459 48.096 1.00 13.57 560 VAL D CA 1
ATOM 3321 C C . VAL D 1 97 ? -9.273 0.135 47.121 1.00 17.46 560 VAL D C 1
ATOM 3322 O O . VAL D 1 97 ? -9.627 1.308 47.228 1.00 14.75 560 VAL D O 1
ATOM 3326 N N . PHE D 1 98 ? -9.694 -0.671 46.147 1.00 14.23 561 PHE D N 1
ATOM 3327 C CA . PHE D 1 98 ? -10.620 -0.234 45.111 1.00 13.57 561 PHE D CA 1
ATOM 3328 C C . PHE D 1 98 ? -11.884 -1.054 45.208 1.00 15.16 561 PHE D C 1
ATOM 3329 O O . PHE D 1 98 ? -11.849 -2.207 45.631 1.00 16.61 561 PHE D O 1
ATOM 3337 N N . LYS D 1 99 ? -12.994 -0.456 44.794 1.00 15.03 562 LYS D N 1
ATOM 3338 C CA . LYS D 1 99 ? -14.286 -1.116 44.830 1.00 15.38 562 LYS D CA 1
ATOM 3339 C C . LYS D 1 99 ? -14.948 -0.962 43.474 1.00 17.34 562 LYS D C 1
ATOM 3340 O O . LYS D 1 99 ? -15.104 0.151 42.972 1.00 16.94 562 LYS D O 1
ATOM 3346 N N . ALA D 1 100 ? -15.325 -2.088 42.878 1.00 16.63 563 ALA D N 1
ATOM 3347 C CA . ALA D 1 100 ? -16.099 -2.087 41.643 1.00 18.56 563 ALA D CA 1
ATOM 3348 C C . ALA D 1 100 ? -17.590 -2.275 41.957 1.00 17.01 563 ALA D C 1
ATOM 3349 O O . ALA D 1 100 ? -17.998 -2.284 43.121 1.00 21.32 563 ALA D O 1
ATOM 3351 N N . ASP D 1 101 ? -18.398 -2.441 40.908 1.00 23.45 564 ASP D N 1
ATOM 3352 C CA . ASP D 1 101 ? -19.849 -2.515 41.063 1.00 28.36 564 ASP D CA 1
ATOM 3353 C C . ASP D 1 101 ? -20.322 -3.896 41.486 1.00 27.03 564 ASP D C 1
ATOM 3354 O O . ASP D 1 101 ? -21.375 -4.044 42.098 1.00 27.94 564 ASP D O 1
ATOM 3359 N N . SER D 1 102 ? -19.549 -4.913 41.137 1.00 22.15 565 SER D N 1
ATOM 3360 C CA . SER D 1 102 ? -19.963 -6.277 41.395 1.00 26.56 565 SER D CA 1
ATOM 3361 C C . SER D 1 102 ? -18.736 -7.147 41.526 1.00 20.78 565 SER D C 1
ATOM 3362 O O . SER D 1 102 ? -17.639 -6.756 41.124 1.00 21.97 565 SER D O 1
ATOM 3365 N N . TYR D 1 103 ? -18.933 -8.335 42.079 1.00 24.27 566 TYR D N 1
ATOM 3366 C CA . TYR D 1 103 ? -17.873 -9.318 42.178 1.00 21.98 566 TYR D CA 1
ATOM 3367 C C . TYR D 1 103 ? -17.311 -9.634 40.802 1.00 18.40 566 TYR D C 1
ATOM 3368 O O . TYR D 1 103 ? -16.095 -9.674 40.604 1.00 20.28 566 TYR D O 1
ATOM 3377 N N . GLU D 1 104 ? -18.201 -9.857 39.840 1.00 22.56 567 GLU D N 1
ATOM 3378 C CA . GLU D 1 104 ? -17.788 -10.209 38.492 1.00 23.94 567 GLU D CA 1
ATOM 3379 C C . GLU D 1 104 ? -16.949 -9.100 37.854 1.00 19.02 567 GLU D C 1
ATOM 3380 O O . GLU D 1 104 ? -15.943 -9.366 37.200 1.00 22.48 567 GLU D O 1
ATOM 3386 N N . SER D 1 105 ? -17.363 -7.853 38.050 1.00 19.78 568 SER D N 1
ATOM 3387 C CA . SER D 1 105 ? -16.622 -6.736 37.485 1.00 19.53 568 SER D CA 1
ATOM 3388 C C . SER D 1 105 ? -15.260 -6.618 38.160 1.00 19.75 568 SER D C 1
ATOM 3389 O O . SER D 1 105 ? -14.239 -6.448 37.498 1.00 19.39 568 SER D O 1
ATOM 3392 N N . MET D 1 106 ? -15.257 -6.704 39.483 1.00 19.58 569 MET D N 1
ATOM 3393 C CA . MET D 1 106 ? -14.002 -6.692 40.229 1.00 17.92 569 MET D CA 1
ATOM 3394 C C . MET D 1 106 ? -13.030 -7.776 39.757 1.00 19.32 569 MET D C 1
ATOM 3395 O O . MET D 1 106 ? -11.828 -7.526 39.636 1.00 18.30 569 MET D O 1
ATOM 3400 N N . MET D 1 107 ? -13.537 -8.980 39.500 1.00 18.19 570 MET D N 1
ATOM 3401 C CA . MET D 1 107 ? -12.660 -10.072 39.077 1.00 17.93 570 MET D CA 1
ATOM 3402 C C . MET D 1 107 ? -12.034 -9.827 37.708 1.00 16.94 570 MET D C 1
ATOM 3403 O O . MET D 1 107 ? -10.934 -10.287 37.442 1.00 20.52 570 MET D O 1
ATOM 3408 N N . SER D 1 108 ? -12.736 -9.097 36.847 1.00 16.67 571 SER D N 1
ATOM 3409 C CA . SER D 1 108 ? -12.167 -8.709 35.566 1.00 18.29 571 SER D CA 1
ATOM 3410 C C . SER D 1 108 ? -10.986 -7.753 35.765 1.00 19.56 571 SER D C 1
ATOM 3411 O O . SER D 1 108 ? -9.927 -7.929 35.154 1.00 22.10 571 SER D O 1
ATOM 3414 N N . TRP D 1 109 ? -11.157 -6.750 36.626 1.00 18.43 572 TRP D N 1
ATOM 3415 C CA . TRP D 1 109 ? -10.048 -5.873 36.978 1.00 17.36 572 TRP D CA 1
ATOM 3416 C C . TRP D 1 109 ? -8.919 -6.679 37.618 1.00 13.85 572 TRP D C 1
ATOM 3417 O O . TRP D 1 109 ? -7.748 -6.530 37.248 1.00 15.34 572 TRP D O 1
ATOM 3428 N N . PHE D 1 110 ? -9.266 -7.512 38.593 1.00 15.58 573 PHE D N 1
ATOM 3429 C CA . PHE D 1 110 ? -8.251 -8.249 39.342 1.00 14.55 573 PHE D CA 1
ATOM 3430 C C . PHE D 1 110 ? -7.463 -9.216 38.469 1.00 20.50 573 PHE D C 1
ATOM 3431 O O . PHE D 1 110 ? -6.242 -9.275 38.550 1.00 18.01 573 PHE D O 1
ATOM 3439 N N . ASP D 1 111 ? -8.164 -9.990 37.652 1.00 19.52 574 ASP D N 1
ATOM 3440 C CA . ASP D 1 111 ? -7.498 -10.994 36.827 1.00 20.61 574 ASP D CA 1
ATOM 3441 C C . ASP D 1 111 ? -6.514 -10.367 35.842 1.00 19.71 574 ASP D C 1
ATOM 3442 O O . ASP D 1 111 ? -5.408 -10.883 35.656 1.00 19.84 574 ASP D O 1
ATOM 3447 N N . ASN D 1 112 ? -6.907 -9.256 35.221 1.00 16.65 575 ASN D N 1
ATOM 3448 C CA . ASN D 1 112 ? -5.976 -8.529 34.356 1.00 16.54 575 ASN D CA 1
ATOM 3449 C C . ASN D 1 112 ? -4.792 -7.958 35.123 1.00 21.38 575 ASN D C 1
ATOM 3450 O O . ASN D 1 112 ? -3.641 -8.137 34.731 1.00 18.68 575 ASN D O 1
ATOM 3455 N N . LEU D 1 113 ? -5.070 -7.282 36.230 1.00 16.44 576 LEU D N 1
ATOM 3456 C CA . LEU D 1 113 ? -4.010 -6.722 37.053 1.00 16.26 576 LEU D CA 1
ATOM 3457 C C . LEU D 1 113 ? -3.032 -7.779 37.550 1.00 17.40 576 LEU D C 1
ATOM 3458 O O . LEU D 1 113 ? -1.831 -7.528 37.626 1.00 19.14 576 LEU D O 1
ATOM 3463 N N . LYS D 1 114 ? -3.547 -8.956 37.895 1.00 16.36 577 LYS D N 1
ATOM 3464 C CA . LYS D 1 114 ? -2.700 -10.039 38.370 1.00 19.75 577 LYS D CA 1
ATOM 3465 C C . LYS D 1 114 ? -1.684 -10.457 37.303 1.00 20.78 577 LYS D C 1
ATOM 3466 O O . LYS D 1 114 ? -0.505 -10.642 37.593 1.00 23.45 577 LYS D O 1
ATOM 3472 N N . ILE D 1 115 ? -2.145 -10.590 36.066 1.00 19.01 578 ILE D N 1
ATOM 3473 C CA . ILE D 1 115 ? -1.254 -10.945 34.970 1.00 20.63 578 ILE D CA 1
ATOM 3474 C C . ILE D 1 115 ? -0.246 -9.817 34.690 1.00 22.07 578 ILE D C 1
ATOM 3475 O O . ILE D 1 115 ? 0.958 -10.057 34.556 1.00 24.42 578 ILE D O 1
ATOM 3480 N N . LEU D 1 116 ? -0.734 -8.583 34.645 1.00 16.06 579 LEU D N 1
ATOM 3481 C CA . LEU D 1 116 ? 0.102 -7.430 34.330 1.00 18.28 579 LEU D CA 1
ATOM 3482 C C . LEU D 1 116 ? 1.187 -7.176 35.368 1.00 20.74 579 LEU D C 1
ATOM 3483 O O . LEU D 1 116 ? 2.269 -6.701 35.031 1.00 24.19 579 LEU D O 1
ATOM 3488 N N . THR D 1 117 ? 0.904 -7.506 36.628 1.00 19.69 580 THR D N 1
ATOM 3489 C CA . THR D 1 117 ? 1.818 -7.178 37.724 1.00 20.47 580 THR D CA 1
ATOM 3490 C C . THR D 1 117 ? 2.633 -8.370 38.220 1.00 22.73 580 THR D C 1
ATOM 3491 O O . THR D 1 117 ? 3.478 -8.219 39.104 1.00 25.42 580 THR D O 1
ATOM 3495 N N . SER D 1 118 ? 2.370 -9.548 37.661 1.00 27.17 581 SER D N 1
ATOM 3496 C CA . SER D 1 118 ? 3.159 -10.740 37.963 1.00 39.50 581 SER D CA 1
ATOM 3497 C C . SER D 1 118 ? 4.651 -10.417 37.981 1.00 42.19 581 SER D C 1
ATOM 3498 O O . SER D 1 118 ? 5.453 -11.163 38.546 1.00 47.05 581 SER D O 1
#